Protein AF-A0AAD5SDS1-F1 (afdb_monomer_lite)

Structure (mmCIF, N/CA/C/O backbone):
data_AF-A0AAD5SDS1-F1
#
_entry.id   AF-A0AAD5SDS1-F1
#
loop_
_atom_site.group_PDB
_atom_site.id
_atom_site.type_symbol
_atom_site.label_atom_id
_atom_site.label_alt_id
_atom_site.label_comp_id
_atom_site.label_asym_id
_atom_site.label_entity_id
_atom_site.label_seq_id
_atom_site.pdbx_PDB_ins_code
_atom_site.Cartn_x
_atom_site.Cartn_y
_atom_site.Cartn_z
_atom_site.occupancy
_atom_site.B_iso_or_equiv
_atom_site.auth_seq_id
_atom_site.auth_comp_id
_atom_site.auth_asym_id
_atom_site.auth_atom_id
_atom_site.pdbx_PDB_model_num
ATOM 1 N N . MET A 1 1 ? -18.408 -40.759 18.832 1.00 39.59 1 MET A N 1
ATOM 2 C CA . MET A 1 1 ? -18.165 -41.349 20.166 1.00 39.59 1 MET A CA 1
ATOM 3 C C . MET A 1 1 ? -17.424 -40.334 21.017 1.00 39.59 1 MET A C 1
ATOM 5 O O . MET A 1 1 ? -16.229 -40.181 20.838 1.00 39.59 1 MET A O 1
ATOM 9 N N . LEU A 1 2 ? -18.159 -39.595 21.848 1.00 29.86 2 LEU A N 1
ATOM 10 C CA . LEU A 1 2 ? -17.712 -38.901 23.063 1.00 29.86 2 LEU A CA 1
ATOM 11 C C . LEU A 1 2 ? -18.987 -38.306 23.678 1.00 29.86 2 LEU A C 1
ATOM 13 O O . LEU A 1 2 ? -19.437 -37.220 23.333 1.00 29.86 2 LEU A O 1
ATOM 17 N N . THR A 1 3 ? -19.645 -39.117 24.498 1.00 33.56 3 THR A N 1
ATOM 18 C CA . THR A 1 3 ? -20.786 -38.749 25.339 1.00 33.56 3 THR A CA 1
ATOM 19 C C . THR A 1 3 ? -20.273 -37.978 26.549 1.00 33.56 3 THR A C 1
ATOM 21 O O . THR A 1 3 ? -19.621 -38.568 27.410 1.00 33.56 3 THR A O 1
ATOM 24 N N . MET A 1 4 ? -20.579 -36.682 26.639 1.00 29.81 4 MET A N 1
ATOM 25 C CA . MET A 1 4 ? -20.405 -35.920 27.877 1.00 29.81 4 MET A CA 1
ATOM 26 C C . MET A 1 4 ? -21.713 -35.887 28.669 1.00 29.81 4 MET A C 1
ATOM 28 O O . MET A 1 4 ? -22.760 -35.446 28.202 1.00 29.81 4 MET A O 1
ATOM 32 N N . LYS A 1 5 ? -21.601 -36.434 29.880 1.00 29.92 5 LYS A N 1
ATOM 33 C CA . LYS A 1 5 ? -22.593 -36.539 30.948 1.00 29.92 5 LYS A CA 1
ATOM 34 C C . LYS A 1 5 ? -23.047 -35.143 31.387 1.00 29.92 5 LYS A C 1
ATOM 36 O O . LYS A 1 5 ? -22.230 -34.330 31.801 1.00 29.92 5 LYS A O 1
ATOM 41 N N . SER A 1 6 ? -24.356 -34.910 31.356 1.00 30.25 6 SER A N 1
ATOM 42 C CA . SER A 1 6 ? -25.003 -33.795 32.048 1.00 30.25 6 SER A CA 1
ATOM 43 C C . SER A 1 6 ? -25.031 -34.090 33.551 1.00 30.25 6 SER A C 1
ATOM 45 O O . SER A 1 6 ? -25.724 -35.003 34.001 1.00 30.25 6 SER A O 1
ATOM 47 N N . THR A 1 7 ? -24.254 -33.341 34.328 1.00 32.50 7 THR A N 1
ATOM 48 C CA . THR A 1 7 ? -24.366 -33.266 35.788 1.00 32.50 7 THR A CA 1
ATOM 49 C C . THR A 1 7 ? -25.187 -32.033 36.157 1.00 32.50 7 THR A C 1
ATOM 51 O O . THR A 1 7 ? -24.794 -30.904 35.876 1.00 32.50 7 THR A O 1
ATOM 54 N N . LYS A 1 8 ? -26.342 -32.258 36.795 1.00 36.00 8 LYS A N 1
ATOM 55 C CA . LYS A 1 8 ? -27.130 -31.219 37.474 1.00 36.00 8 LYS A CA 1
ATOM 56 C C . LYS A 1 8 ? -26.278 -30.557 38.569 1.00 36.00 8 LYS A C 1
ATOM 58 O O . LYS A 1 8 ? -25.747 -31.294 39.403 1.00 36.00 8 LYS A O 1
ATOM 63 N N . PRO A 1 9 ? -26.198 -29.219 38.651 1.00 38.16 9 PRO A N 1
ATOM 64 C CA . PRO A 1 9 ? -25.758 -28.559 39.869 1.00 38.16 9 PRO A CA 1
ATOM 65 C C . PRO A 1 9 ? -26.889 -28.610 40.903 1.00 38.16 9 PRO A C 1
ATOM 67 O O . PRO A 1 9 ? -28.052 -28.353 40.591 1.00 38.16 9 PRO A O 1
ATOM 70 N N . GLY A 1 10 ? -26.534 -29.013 42.122 1.00 34.72 10 GLY A N 1
ATOM 71 C CA . GLY A 1 10 ? -27.436 -29.103 43.260 1.00 34.72 10 GLY A CA 1
ATOM 72 C C . GLY A 1 10 ? -27.930 -27.734 43.725 1.00 34.72 10 GLY A C 1
ATOM 73 O O . GLY A 1 10 ? -27.199 -26.748 43.710 1.00 34.72 10 GLY A O 1
ATOM 74 N N . ASN A 1 11 ? -29.185 -27.713 44.169 1.00 41.75 11 ASN A N 1
ATOM 75 C CA . ASN A 1 11 ? -29.800 -26.597 44.873 1.00 41.75 11 ASN A CA 1
ATOM 76 C C . ASN A 1 11 ? -29.181 -26.469 46.272 1.00 41.75 11 ASN A C 1
ATOM 78 O O . ASN A 1 11 ? -29.625 -27.131 47.210 1.00 41.75 11 ASN A O 1
ATOM 82 N N . THR A 1 12 ? -28.182 -25.608 46.426 1.00 40.66 12 THR A N 1
ATOM 83 C CA . THR A 1 12 ? -27.852 -24.996 47.717 1.00 40.66 12 THR A CA 1
ATOM 84 C C . THR A 1 12 ? -28.623 -23.678 47.841 1.00 40.66 12 THR A C 1
ATOM 86 O O . THR A 1 12 ? -28.591 -22.867 46.914 1.00 40.66 12 THR A O 1
ATOM 89 N N . PRO A 1 13 ? -29.343 -23.429 48.950 1.00 38.28 13 PRO A N 1
ATOM 90 C CA . PRO A 1 13 ? -29.966 -22.134 49.182 1.00 38.28 13 PRO A CA 1
ATOM 91 C C . PRO A 1 13 ? -28.861 -21.086 49.334 1.00 38.28 13 PRO A C 1
ATOM 93 O O . PRO A 1 13 ? -28.043 -21.156 50.248 1.00 38.28 13 PRO A O 1
ATOM 96 N N . ALA A 1 14 ? -28.814 -20.135 48.401 1.00 37.59 14 ALA A N 1
ATOM 97 C CA . ALA A 1 14 ? -27.909 -19.002 48.467 1.00 37.59 14 ALA A CA 1
ATOM 98 C C . ALA A 1 14 ? -28.219 -18.191 49.732 1.00 37.59 14 ALA A C 1
ATOM 100 O O . ALA A 1 14 ? -29.278 -17.570 49.848 1.00 37.59 14 ALA A O 1
ATOM 101 N N . THR A 1 15 ? -27.293 -18.210 50.686 1.00 37.09 15 THR A N 1
ATOM 102 C CA . THR A 1 15 ? -27.305 -17.334 51.853 1.00 37.09 15 THR A CA 1
ATOM 103 C C . THR A 1 15 ? -27.260 -15.895 51.349 1.00 37.09 15 THR A C 1
ATOM 105 O O . THR A 1 15 ? -26.248 -15.428 50.829 1.00 37.09 15 THR A O 1
ATOM 108 N N . ARG A 1 16 ? -28.397 -15.208 51.443 1.00 36.44 16 ARG A N 1
ATOM 109 C CA . ARG A 1 16 ? -28.578 -13.809 51.060 1.00 36.44 16 ARG A CA 1
ATOM 110 C C . ARG A 1 16 ? -27.800 -12.946 52.059 1.00 36.44 16 ARG A C 1
ATOM 112 O O . ARG A 1 16 ? -28.356 -12.511 53.058 1.00 36.44 16 ARG A O 1
ATOM 119 N N . GLN A 1 17 ? -26.503 -12.743 51.832 1.00 38.09 17 GLN A N 1
ATOM 120 C CA . GLN A 1 17 ? -25.771 -11.672 52.506 1.00 38.09 17 GLN A CA 1
ATOM 121 C C . GLN A 1 17 ? -26.328 -10.348 51.977 1.00 38.09 17 GLN A C 1
ATOM 123 O O . GLN A 1 17 ? -26.063 -9.955 50.841 1.00 38.09 17 GLN A O 1
ATOM 128 N N . SER A 1 18 ? -27.165 -9.694 52.780 1.00 40.12 18 SER A N 1
ATOM 129 C CA . SER A 1 18 ? -27.533 -8.297 52.591 1.00 40.12 18 SER A CA 1
ATOM 130 C C . SER A 1 18 ? -26.271 -7.461 52.773 1.00 40.12 18 SER A C 1
ATOM 132 O O . SER A 1 18 ? -25.835 -7.201 53.891 1.00 40.12 18 SER A O 1
ATOM 134 N N . ILE A 1 19 ? -25.635 -7.098 51.664 1.00 44.06 19 ILE A N 1
ATOM 135 C CA . ILE A 1 19 ? -24.617 -6.055 51.668 1.00 44.06 19 ILE A CA 1
ATOM 136 C C . ILE A 1 19 ? -25.385 -4.747 51.863 1.00 44.06 19 ILE A C 1
ATOM 138 O O . ILE A 1 19 ? -25.969 -4.226 50.914 1.00 44.06 19 ILE A O 1
ATOM 142 N N . ASP A 1 20 ? -25.418 -4.248 53.096 1.00 44.75 20 ASP A N 1
ATOM 143 C CA . ASP A 1 20 ? -25.828 -2.876 53.383 1.00 44.75 20 ASP A CA 1
ATOM 144 C C . ASP A 1 20 ? -24.785 -1.933 52.764 1.00 44.75 20 ASP A C 1
ATOM 146 O O . ASP A 1 20 ? -23.788 -1.564 53.384 1.00 44.75 20 ASP A O 1
ATOM 150 N N . GLN A 1 21 ? -24.973 -1.584 51.488 1.00 52.66 21 GLN A N 1
ATOM 151 C CA . GLN A 1 21 ? -24.247 -0.487 50.853 1.00 52.66 21 GLN A CA 1
ATOM 152 C C . GLN A 1 21 ? -24.795 0.824 51.413 1.00 52.66 21 GLN A C 1
ATOM 154 O O . GLN A 1 21 ? -25.781 1.374 50.927 1.00 52.66 21 GLN A O 1
ATOM 159 N N . SER A 1 22 ? -24.152 1.318 52.465 1.00 57.03 22 SER A N 1
ATOM 160 C CA . SER A 1 22 ? -24.374 2.661 52.981 1.00 57.03 22 SER A CA 1
ATOM 161 C C . SER A 1 22 ? -24.004 3.697 51.909 1.00 57.03 22 SER A C 1
ATOM 163 O O . SER A 1 22 ? -22.911 3.665 51.338 1.00 57.03 22 SER A O 1
ATOM 165 N N . CYS A 1 23 ? -24.918 4.629 51.613 1.00 61.56 23 CYS A N 1
ATOM 166 C CA . CYS A 1 23 ? -24.654 5.804 50.778 1.00 61.56 23 CYS A CA 1
ATOM 167 C C . CYS A 1 23 ? -23.696 6.746 51.517 1.00 61.56 23 CYS A C 1
ATOM 169 O O . CYS A 1 23 ? -24.106 7.723 52.137 1.00 61.56 23 CYS A O 1
ATOM 171 N N . THR A 1 24 ? -22.411 6.413 51.500 1.00 76.31 24 THR A N 1
ATOM 172 C CA . THR A 1 24 ? -21.371 7.229 52.124 1.00 76.31 24 THR A CA 1
ATOM 173 C C . THR A 1 24 ? -20.981 8.387 51.208 1.00 76.31 24 THR A C 1
ATOM 175 O O . THR A 1 24 ? -21.081 8.294 49.978 1.00 76.31 24 THR A O 1
ATOM 178 N N . LEU A 1 25 ? -20.456 9.464 51.802 1.00 81.31 25 LEU A N 1
ATOM 179 C CA . LEU A 1 25 ? -19.752 10.528 51.080 1.00 81.31 25 LEU A CA 1
ATOM 180 C C . LEU A 1 25 ? -18.734 9.941 50.086 1.00 81.31 25 LEU A C 1
ATOM 182 O O . LEU A 1 25 ? -18.621 10.417 48.959 1.00 81.31 25 LEU A O 1
ATOM 186 N N . THR A 1 26 ? -18.064 8.850 50.468 1.00 77.75 26 THR A N 1
ATOM 187 C CA . THR A 1 26 ? -17.103 8.116 49.641 1.00 77.75 26 THR A CA 1
ATOM 188 C C . THR A 1 26 ? -17.738 7.541 48.374 1.00 77.75 26 THR A C 1
ATOM 190 O O . THR A 1 26 ? -17.146 7.642 47.302 1.00 77.75 26 THR A O 1
ATOM 193 N N . THR A 1 27 ? -18.953 6.989 48.441 1.00 77.56 27 THR A N 1
ATOM 194 C CA . THR A 1 27 ? -19.678 6.482 47.263 1.00 77.56 27 THR A CA 1
ATOM 195 C C . THR A 1 27 ? -20.080 7.619 46.325 1.00 77.56 27 THR A C 1
ATOM 197 O O . THR A 1 27 ? -19.864 7.506 45.118 1.00 77.56 27 THR A O 1
ATOM 200 N N . CYS A 1 28 ? -20.593 8.734 46.865 1.00 82.12 28 CYS A N 1
ATOM 201 C CA . CYS A 1 28 ? -20.908 9.918 46.058 1.00 82.12 28 CYS A CA 1
ATOM 202 C C . CYS A 1 28 ? -19.650 10.458 45.376 1.00 82.12 28 CYS A C 1
ATOM 204 O O . CYS A 1 28 ? -19.653 10.655 44.168 1.00 82.12 28 CYS A O 1
ATOM 206 N N . GLN A 1 29 ? -18.555 10.631 46.120 1.00 84.06 29 GLN A N 1
ATOM 207 C CA . GLN A 1 29 ? -17.279 11.097 45.577 1.00 84.06 29 GLN A CA 1
ATOM 208 C C . GLN A 1 29 ? -16.707 10.132 44.541 1.00 84.06 29 GLN A C 1
ATOM 210 O O . GLN A 1 29 ? -16.168 10.585 43.542 1.00 84.06 29 GLN A O 1
ATOM 215 N N . THR A 1 30 ? -16.854 8.819 44.724 1.00 77.75 30 THR A N 1
ATOM 216 C CA . THR A 1 30 ? -16.411 7.827 43.732 1.00 77.75 30 THR A CA 1
ATOM 217 C C . THR A 1 30 ? -17.217 7.948 42.443 1.00 77.75 30 THR A C 1
ATOM 219 O O . THR A 1 30 ? -16.629 7.991 41.366 1.00 77.75 30 THR A O 1
ATOM 222 N N . TYR A 1 31 ? -18.545 8.065 42.538 1.00 77.94 31 TYR A N 1
ATOM 223 C CA . TYR A 1 31 ? -19.410 8.242 41.371 1.00 77.94 31 TYR A CA 1
ATOM 224 C C . TYR A 1 31 ? -19.157 9.583 40.682 1.00 77.94 31 TYR A C 1
ATOM 226 O O . TYR A 1 31 ? -19.070 9.651 39.461 1.00 77.94 31 TYR A O 1
ATOM 234 N N . ASN A 1 32 ? -18.979 10.643 41.470 1.00 84.44 32 ASN A N 1
ATOM 235 C CA . ASN A 1 32 ? -18.650 11.961 40.963 1.00 84.44 32 ASN A CA 1
ATOM 236 C C . ASN A 1 32 ? -17.284 11.911 40.273 1.00 84.44 32 ASN A C 1
ATOM 238 O O . ASN A 1 32 ? -17.211 12.236 39.110 1.00 84.44 32 ASN A O 1
ATOM 242 N N . ASN A 1 33 ? -16.232 11.362 40.878 1.00 78.06 33 ASN A N 1
ATOM 243 C CA . ASN A 1 33 ? -14.921 11.230 40.231 1.00 78.06 33 ASN A CA 1
ATOM 244 C C . ASN A 1 33 ? -14.961 10.386 38.944 1.00 78.06 33 ASN A C 1
ATOM 246 O O . ASN A 1 33 ? -14.296 10.740 37.972 1.00 78.06 33 ASN A O 1
ATOM 250 N N . LEU A 1 34 ? -15.752 9.306 38.917 1.00 74.19 34 LEU A N 1
ATOM 251 C CA . LEU A 1 34 ? -15.909 8.447 37.739 1.00 74.19 34 LEU A CA 1
ATOM 252 C C . LEU A 1 34 ? -16.660 9.164 36.606 1.00 74.19 34 LEU A C 1
ATOM 254 O O . LEU A 1 34 ? -16.249 9.104 35.451 1.00 74.19 34 LEU A O 1
ATOM 258 N N . CYS A 1 35 ? -17.757 9.851 36.929 1.00 76.06 35 CYS A N 1
ATOM 259 C CA . CYS A 1 35 ? -18.638 10.477 35.944 1.00 76.06 35 CYS A CA 1
ATOM 260 C C . CYS A 1 35 ? -18.287 11.941 35.650 1.00 76.06 35 CYS A C 1
ATOM 262 O O . CYS A 1 35 ? -18.733 12.469 34.635 1.00 76.06 35 CYS A O 1
ATOM 264 N N . PHE A 1 36 ? -17.493 12.606 36.490 1.00 78.94 36 PHE A N 1
ATOM 265 C CA . PHE A 1 36 ? -17.198 14.035 36.383 1.00 78.94 36 PHE A CA 1
ATOM 266 C C . PHE A 1 36 ? -16.483 14.349 35.088 1.00 78.94 36 PHE A C 1
ATOM 268 O O . PHE A 1 36 ? -16.856 15.306 34.426 1.00 78.94 36 PHE A O 1
ATOM 275 N N . GLN A 1 37 ? -15.525 13.520 34.674 1.00 64.81 37 GLN A N 1
ATOM 276 C CA . GLN A 1 37 ? -14.846 13.721 33.395 1.00 64.81 37 GLN A CA 1
ATOM 277 C C . GLN A 1 37 ? -15.832 13.656 32.225 1.00 64.81 37 GLN A C 1
ATOM 279 O O . GLN A 1 37 ? -15.839 14.543 31.375 1.00 64.81 37 GLN A O 1
ATOM 284 N N . THR A 1 38 ? -16.726 12.665 32.215 1.00 67.12 38 THR A N 1
ATOM 285 C CA . THR A 1 38 ? -17.728 12.504 31.154 1.00 67.12 38 THR A CA 1
ATOM 286 C C . THR A 1 38 ? -18.748 13.640 31.149 1.00 67.12 38 THR A C 1
ATOM 288 O O . THR A 1 38 ? -19.014 14.214 30.098 1.00 67.12 38 THR A O 1
ATOM 291 N N . PHE A 1 39 ? -19.289 14.001 32.314 1.00 75.44 39 PHE A N 1
ATOM 292 C CA . PHE A 1 39 ? -20.304 15.048 32.456 1.00 75.44 39 PHE A CA 1
ATOM 293 C C . PHE A 1 39 ? -19.715 16.455 32.273 1.00 75.44 39 PHE A C 1
ATOM 295 O O . PHE A 1 39 ? -20.370 17.322 31.698 1.00 75.44 39 PHE A O 1
ATOM 302 N N . SER A 1 40 ? -18.471 16.694 32.691 1.00 72.44 40 SER A N 1
ATOM 303 C CA . SER A 1 40 ? -17.747 17.943 32.433 1.00 72.44 40 SER A CA 1
ATOM 304 C C . SER A 1 40 ? -17.447 18.115 30.948 1.00 72.44 40 SER A C 1
ATOM 306 O O . SER A 1 40 ? -17.687 19.201 30.423 1.00 72.44 40 SER A O 1
ATOM 308 N N . ALA A 1 41 ? -17.028 17.053 30.253 1.00 54.91 41 ALA A N 1
ATOM 309 C CA . ALA A 1 41 ? -16.753 17.100 28.817 1.00 54.91 41 ALA A CA 1
ATOM 310 C C . ALA A 1 41 ? -17.985 17.463 27.963 1.00 54.91 41 ALA A C 1
ATOM 312 O O . ALA A 1 41 ? -17.828 17.925 26.835 1.00 54.91 41 ALA A O 1
ATOM 313 N N . ILE A 1 42 ? -19.199 17.287 28.497 1.00 62.59 42 ILE A N 1
ATOM 314 C CA . ILE A 1 42 ? -20.469 17.603 27.823 1.00 62.59 42 ILE A CA 1
ATOM 315 C C . ILE A 1 42 ? -21.210 18.797 28.451 1.00 62.59 42 ILE A C 1
ATOM 317 O O . ILE A 1 42 ? -22.395 18.982 28.190 1.00 62.59 42 ILE A O 1
ATOM 321 N N . ASN A 1 43 ? -20.545 19.605 29.289 1.00 72.19 43 ASN A N 1
ATOM 322 C CA . ASN A 1 43 ? -21.152 20.733 30.019 1.00 72.19 43 ASN A CA 1
ATOM 323 C C . ASN A 1 43 ? -22.379 20.359 30.881 1.00 72.19 43 ASN A C 1
ATOM 325 O O . ASN A 1 43 ? -23.212 21.206 31.192 1.00 72.19 43 ASN A O 1
ATOM 329 N N . MET A 1 44 ? -22.475 19.100 31.310 1.00 77.69 44 MET A N 1
ATOM 330 C CA . MET A 1 44 ? -23.512 18.591 32.212 1.00 77.69 44 MET A CA 1
ATOM 331 C C . MET A 1 44 ? -22.989 18.353 33.631 1.00 77.69 44 MET A C 1
ATOM 333 O O . MET A 1 44 ? -23.659 17.702 34.424 1.00 77.69 44 MET A O 1
ATOM 337 N N . ALA A 1 45 ? -21.816 18.874 34.002 1.00 82.31 45 ALA A N 1
ATOM 338 C CA . ALA A 1 45 ? -21.264 18.691 35.351 1.00 82.31 45 ALA A CA 1
ATOM 339 C C . ALA A 1 45 ? -22.230 19.135 36.470 1.00 82.31 45 ALA A C 1
ATOM 341 O O . ALA A 1 45 ? -22.176 18.609 37.576 1.00 82.31 45 ALA A O 1
ATOM 342 N N . THR A 1 46 ? -23.162 20.046 36.176 1.00 85.75 46 THR A N 1
ATOM 343 C CA . THR A 1 46 ? -24.223 20.490 37.094 1.00 85.75 46 THR A CA 1
ATOM 344 C C . THR A 1 46 ? -25.295 19.432 37.377 1.00 85.75 46 THR A C 1
ATOM 346 O O . THR A 1 46 ? -26.033 19.570 38.348 1.00 85.75 46 THR A O 1
ATOM 349 N N . HIS A 1 47 ? -25.391 18.375 36.565 1.00 77.50 47 HIS A N 1
ATOM 350 C CA . HIS A 1 47 ? -26.279 17.232 36.794 1.00 77.50 47 HIS A CA 1
ATOM 351 C C . HIS A 1 47 ? -25.656 16.149 37.683 1.00 77.50 47 HIS A C 1
ATOM 353 O O . HIS A 1 47 ? -26.348 15.202 38.060 1.00 77.50 47 HIS A O 1
ATOM 359 N N . LEU A 1 48 ? -24.373 16.273 38.038 1.00 83.75 48 LEU A N 1
ATOM 360 C CA . LEU A 1 48 ? -23.757 15.384 39.018 1.00 83.75 48 LEU A CA 1
ATOM 361 C C . LEU A 1 48 ? -24.311 15.695 40.416 1.00 83.75 48 LEU A C 1
ATOM 363 O O . LEU A 1 48 ? -24.511 16.865 40.755 1.00 83.75 48 LEU A O 1
ATOM 367 N N . PRO A 1 49 ? -24.554 14.670 41.250 1.00 82.38 49 PRO A N 1
ATOM 368 C CA . PRO A 1 49 ? -25.044 14.880 42.602 1.00 82.38 49 PRO A CA 1
ATOM 369 C C . PRO A 1 49 ? -24.047 15.723 43.402 1.00 82.38 49 PRO A C 1
ATOM 371 O O . PRO A 1 49 ? -22.842 15.458 43.414 1.00 82.38 49 PRO A O 1
ATOM 374 N N . ASN A 1 50 ? -24.554 16.745 44.094 1.00 86.25 50 ASN A N 1
ATOM 375 C CA . ASN A 1 50 ? -23.719 17.579 44.942 1.00 86.25 50 ASN A CA 1
ATOM 376 C C . ASN A 1 50 ? -23.320 16.805 46.207 1.00 86.25 50 ASN A C 1
ATOM 378 O O . ASN A 1 50 ? -24.091 16.704 47.163 1.00 86.25 50 ASN A O 1
ATOM 382 N N . CYS A 1 51 ? -22.100 16.267 46.213 1.00 86.38 51 CYS A N 1
ATOM 383 C CA . CYS A 1 51 ? -21.608 15.461 47.325 1.00 86.38 51 CYS A CA 1
ATOM 384 C C . CYS A 1 51 ? -21.393 16.257 48.623 1.00 86.38 51 CYS A C 1
ATOM 386 O O . CYS A 1 51 ? -21.211 15.638 49.667 1.00 86.38 51 CYS A O 1
ATOM 388 N N . THR A 1 52 ? -21.443 17.596 48.604 1.00 86.19 52 THR A N 1
ATOM 389 C CA . THR A 1 52 ? -21.309 18.406 49.831 1.00 86.19 52 THR A CA 1
ATOM 390 C C . THR A 1 52 ? -22.530 18.329 50.746 1.00 86.19 52 THR A C 1
ATOM 392 O O . THR A 1 52 ? -22.443 18.721 51.906 1.00 86.19 52 THR A O 1
ATOM 395 N N . LEU A 1 53 ? -23.654 17.799 50.253 1.00 79.00 53 LEU A N 1
ATOM 396 C CA . LEU A 1 53 ? -24.866 17.590 51.047 1.00 79.00 53 LEU A CA 1
ATOM 397 C C . LEU A 1 53 ? -24.770 16.373 51.986 1.00 79.00 53 LEU A C 1
ATOM 399 O O . LEU A 1 53 ? -25.641 16.197 52.833 1.00 79.00 53 LEU A O 1
ATOM 403 N N . PHE A 1 54 ? -23.720 15.551 51.872 1.00 76.62 54 PHE A N 1
ATOM 404 C CA . PHE A 1 54 ? -23.471 14.420 52.767 1.00 76.62 54 PHE A CA 1
ATOM 405 C C . PHE A 1 54 ? -22.524 14.850 53.897 1.00 76.62 54 PHE A C 1
ATOM 407 O O . PHE A 1 54 ? -21.318 14.985 53.690 1.00 76.62 54 PHE A O 1
ATOM 414 N N . THR A 1 55 ? -23.063 15.077 55.097 1.00 72.12 55 THR A N 1
ATOM 415 C CA . THR A 1 55 ? -22.271 15.310 56.316 1.00 72.12 55 THR A CA 1
ATOM 416 C C . THR A 1 55 ? -21.932 13.981 56.997 1.00 72.12 55 THR A C 1
ATOM 418 O O . THR A 1 55 ? -22.714 13.034 56.952 1.00 72.12 55 THR A O 1
ATOM 421 N N . ASN A 1 56 ? -20.758 13.900 57.635 1.00 66.94 56 ASN A N 1
ATOM 422 C CA . ASN A 1 56 ? -20.201 12.655 58.189 1.00 66.94 56 ASN A CA 1
ATOM 423 C C . ASN A 1 56 ? -21.044 11.994 59.305 1.00 66.94 56 ASN A C 1
ATOM 425 O O . ASN A 1 56 ? -20.757 10.855 59.654 1.00 66.94 56 ASN A O 1
ATOM 429 N N . ASP A 1 57 ? -22.077 12.666 59.828 1.00 58.84 57 ASP A N 1
ATOM 430 C CA . ASP A 1 57 ? -22.791 12.261 61.050 1.00 58.84 57 ASP A CA 1
ATOM 431 C C . ASP A 1 57 ? -24.288 11.963 60.875 1.00 58.84 57 ASP A C 1
ATOM 433 O O . ASP A 1 57 ? -24.978 11.689 61.858 1.00 58.84 57 ASP A O 1
ATOM 437 N N . GLN A 1 58 ? -24.832 11.974 59.654 1.00 53.91 58 GLN A N 1
ATOM 438 C CA . GLN A 1 58 ? -26.225 11.557 59.465 1.00 53.91 58 GLN A CA 1
ATOM 439 C C . GLN A 1 58 ? -26.326 10.067 59.135 1.00 53.91 58 GLN A C 1
ATOM 441 O O . GLN A 1 58 ? -26.162 9.635 57.994 1.00 53.91 58 GLN A O 1
ATOM 446 N N . THR A 1 59 ? -26.662 9.281 60.160 1.00 51.41 59 THR A N 1
ATOM 447 C CA . THR A 1 59 ? -27.256 7.948 60.034 1.00 51.41 59 THR A CA 1
ATOM 448 C C . THR A 1 59 ? -28.583 8.066 59.273 1.00 51.41 59 THR A C 1
ATOM 450 O O . THR A 1 59 ? -29.653 8.277 59.838 1.00 51.41 59 THR A O 1
ATOM 453 N N . LEU A 1 60 ? -28.502 7.985 57.944 1.00 49.31 60 LEU A N 1
ATOM 454 C CA . LEU A 1 60 ? -29.634 8.042 57.021 1.00 49.31 60 LEU A CA 1
ATOM 455 C C . LEU A 1 60 ? -30.554 6.830 57.226 1.00 49.31 60 LEU A C 1
ATOM 457 O O . LEU A 1 60 ? -30.393 5.784 56.605 1.00 49.31 60 LEU A O 1
ATOM 461 N N . GLN A 1 61 ? -31.563 6.996 58.081 1.00 51.84 61 GLN A N 1
ATOM 462 C CA . GLN A 1 61 ? -32.640 6.021 58.269 1.00 51.84 61 GLN A CA 1
ATOM 463 C C . GLN A 1 61 ? -33.643 6.007 57.095 1.00 51.84 61 GLN A C 1
ATOM 465 O O . GLN A 1 61 ? -34.536 5.169 57.064 1.00 51.84 61 GLN A O 1
ATOM 470 N N . GLN A 1 62 ? -33.478 6.884 56.100 1.00 50.41 62 GLN A N 1
ATOM 471 C CA . GLN A 1 62 ? -34.287 6.949 54.879 1.00 50.41 62 GLN A CA 1
ATOM 472 C C . GLN A 1 62 ? -33.424 7.402 53.689 1.00 50.41 62 GLN A C 1
ATOM 474 O O . GLN A 1 62 ? -33.646 8.455 53.097 1.00 50.41 62 GLN A O 1
ATOM 479 N N . CYS A 1 63 ? -32.435 6.599 53.294 1.00 53.00 63 CYS A N 1
ATOM 480 C CA . CYS A 1 63 ? -32.083 6.588 51.875 1.00 53.00 63 CYS A CA 1
ATOM 481 C C . CYS A 1 63 ? -33.249 5.915 51.134 1.00 53.00 63 CYS A C 1
ATOM 483 O O . CYS A 1 63 ? -33.630 4.804 51.520 1.00 53.00 63 CYS A O 1
ATOM 485 N N . PRO A 1 64 ? -33.843 6.541 50.099 1.00 53.44 64 PRO A N 1
ATOM 486 C CA . PRO A 1 64 ? -34.680 5.818 49.152 1.00 53.44 64 PRO A CA 1
ATOM 487 C C . PRO A 1 64 ? -33.902 4.574 48.732 1.00 53.44 64 PRO A C 1
ATOM 489 O O . PRO A 1 64 ? -32.746 4.706 48.341 1.00 53.44 64 PRO A O 1
ATOM 492 N N . LEU A 1 65 ? -34.523 3.414 48.961 1.00 44.78 65 LEU A N 1
ATOM 493 C CA . LEU A 1 65 ? -34.038 2.042 48.794 1.00 44.78 65 LEU A CA 1
ATOM 494 C C . LEU A 1 65 ? -32.687 1.898 48.075 1.00 44.78 65 LEU A C 1
ATOM 496 O O . LEU A 1 65 ? -32.544 2.436 46.974 1.00 44.78 65 LEU A O 1
ATOM 500 N N . PRO A 1 66 ? -31.753 1.076 48.603 1.00 46.38 66 PRO A N 1
ATOM 501 C CA . PRO A 1 66 ? -30.555 0.720 47.862 1.00 46.38 66 PRO A CA 1
ATOM 502 C C . PRO A 1 66 ? -31.019 0.216 46.502 1.00 46.38 66 PRO A C 1
ATOM 504 O O . PRO A 1 66 ? -31.752 -0.774 46.409 1.00 46.38 66 PRO A O 1
ATOM 507 N N . ILE A 1 67 ? -30.655 0.947 45.448 1.00 52.00 67 ILE A N 1
ATOM 508 C CA . ILE A 1 67 ? -30.738 0.447 44.086 1.00 52.00 67 ILE A CA 1
ATOM 509 C C . ILE A 1 67 ? -29.848 -0.783 44.142 1.00 52.00 67 ILE A C 1
ATOM 511 O O . ILE A 1 67 ? -28.627 -0.647 44.158 1.00 52.00 67 ILE A O 1
ATOM 515 N N . ALA A 1 68 ? -30.468 -1.954 44.338 1.00 49.97 68 ALA A N 1
ATOM 516 C CA . ALA A 1 68 ? -29.785 -3.228 44.459 1.00 49.97 68 ALA A CA 1
ATOM 517 C C . ALA A 1 68 ? -28.710 -3.231 43.386 1.00 49.97 68 ALA A C 1
ATOM 519 O O . ALA A 1 68 ? -29.077 -3.010 42.227 1.00 49.97 68 ALA A O 1
ATOM 520 N N . ALA A 1 69 ? -27.436 -3.361 43.804 1.00 47.66 69 ALA A N 1
ATOM 521 C CA . ALA A 1 69 ? -26.261 -3.249 42.942 1.00 47.66 69 ALA A CA 1
ATOM 522 C C . ALA A 1 69 ? -26.648 -3.793 41.572 1.00 47.66 69 ALA A C 1
ATOM 524 O O . ALA A 1 69 ? -27.027 -4.971 41.535 1.00 47.66 69 ALA A O 1
ATOM 525 N N . PRO A 1 70 ? -26.753 -2.930 40.536 1.00 50.19 70 PRO A N 1
ATOM 526 C CA . PRO A 1 70 ? -27.525 -3.234 39.346 1.00 50.19 70 PRO A CA 1
ATOM 527 C C . PRO A 1 70 ? -27.080 -4.602 38.866 1.00 50.19 70 PRO A C 1
ATOM 529 O O . PRO A 1 70 ? -25.939 -4.765 38.443 1.00 50.19 70 PRO A O 1
ATOM 532 N N . GLN A 1 71 ? -27.957 -5.601 39.044 1.00 47.81 71 GLN A N 1
ATOM 533 C CA . GLN A 1 71 ? -27.782 -6.931 38.473 1.00 47.81 71 GLN A CA 1
ATOM 534 C C . GLN A 1 71 ? -27.394 -6.651 37.041 1.00 47.81 71 GLN A C 1
ATOM 536 O O . GLN A 1 71 ? -28.204 -5.993 36.391 1.00 47.81 71 GLN A O 1
ATOM 541 N N . ILE A 1 72 ? -26.164 -7.011 36.648 1.00 50.88 72 ILE A N 1
ATOM 542 C CA . ILE A 1 72 ? -25.524 -6.639 35.382 1.00 50.88 72 ILE A CA 1
ATOM 543 C C . ILE A 1 72 ? -26.563 -6.854 34.287 1.00 50.88 72 ILE A C 1
ATOM 545 O O . ILE A 1 72 ? -26.775 -7.968 33.810 1.00 50.88 72 ILE A O 1
ATOM 549 N N . ARG A 1 73 ? -27.322 -5.799 33.979 1.00 54.66 73 ARG A N 1
ATOM 550 C CA . ARG A 1 73 ? -28.325 -5.848 32.933 1.00 54.66 73 ARG A CA 1
ATOM 551 C C . ARG A 1 73 ? -27.479 -5.915 31.689 1.00 54.66 73 ARG A C 1
ATOM 553 O O . ARG A 1 73 ? -26.502 -5.174 31.607 1.00 54.66 73 ARG A O 1
ATOM 560 N N . ASN A 1 74 ? -27.835 -6.818 30.777 1.00 76.75 74 ASN A N 1
ATOM 561 C CA . ASN A 1 74 ? -27.280 -6.866 29.429 1.00 76.75 74 ASN A CA 1
ATOM 562 C C . ASN A 1 74 ? -26.984 -5.435 28.980 1.00 76.75 74 ASN A C 1
ATOM 564 O O . ASN A 1 74 ? -27.922 -4.655 28.812 1.00 76.75 74 ASN A O 1
ATOM 568 N N . ILE A 1 75 ? -25.698 -5.078 28.923 1.00 77.62 75 ILE A N 1
ATOM 569 C CA . ILE A 1 75 ? -25.267 -3.716 28.628 1.00 77.62 75 ILE A CA 1
ATOM 570 C C . ILE A 1 75 ? -25.729 -3.456 27.201 1.00 77.62 75 ILE A C 1
ATOM 572 O O . ILE A 1 75 ? -25.180 -4.002 26.248 1.00 77.62 75 ILE A O 1
ATOM 576 N N . THR A 1 76 ? -26.819 -2.711 27.050 1.00 87.69 76 THR A N 1
ATOM 577 C CA . THR A 1 76 ? -27.359 -2.355 25.743 1.00 87.69 76 THR A CA 1
ATOM 578 C C . THR A 1 76 ? -26.623 -1.118 25.265 1.00 87.69 76 THR A C 1
ATOM 580 O O . THR A 1 76 ? -26.908 -0.010 25.715 1.00 87.69 76 THR A O 1
ATOM 583 N N . CYS A 1 77 ? -25.657 -1.315 24.375 1.00 88.62 77 CYS A N 1
ATOM 584 C CA . CYS A 1 77 ? -24.967 -0.221 23.710 1.00 88.62 77 CYS A CA 1
ATOM 585 C C . CYS A 1 77 ? -25.874 0.411 22.644 1.00 88.62 77 CYS A C 1
ATOM 587 O O . CYS A 1 77 ? -26.591 -0.293 21.929 1.00 88.62 77 CYS A O 1
ATOM 589 N N . ALA A 1 78 ? -25.851 1.742 22.541 1.00 87.06 78 ALA A N 1
ATOM 590 C CA . ALA A 1 78 ? -26.560 2.455 21.483 1.00 87.06 78 ALA A CA 1
ATOM 591 C C . ALA A 1 78 ? -25.921 2.127 20.117 1.00 87.06 78 ALA A C 1
ATOM 593 O O . ALA A 1 78 ? -24.697 2.229 19.996 1.00 87.06 78 ALA A O 1
ATOM 594 N N . PRO A 1 79 ? -26.694 1.748 19.081 1.00 89.06 79 PRO A N 1
ATOM 595 C CA . PRO A 1 79 ? -26.147 1.514 17.746 1.00 89.06 79 PRO A CA 1
ATOM 596 C C . PRO A 1 79 ? -25.375 2.743 17.232 1.00 89.06 79 PRO A C 1
ATOM 598 O O . PRO A 1 79 ? -25.863 3.858 17.394 1.00 89.06 79 PRO A O 1
ATOM 601 N N . PRO A 1 80 ? -24.197 2.578 16.596 1.00 89.75 80 PRO A N 1
ATOM 602 C CA . PRO A 1 80 ? -23.578 1.335 16.132 1.00 89.75 80 PRO A CA 1
ATOM 603 C C . PRO A 1 80 ? -22.642 0.662 17.152 1.00 89.75 80 PRO A C 1
ATOM 605 O O . PRO A 1 80 ? -21.919 -0.257 16.775 1.00 89.75 80 PRO A O 1
ATOM 608 N N . LEU A 1 81 ? -22.590 1.121 18.404 1.00 91.00 81 LEU A N 1
ATOM 609 C CA . LEU A 1 81 ? -21.699 0.553 19.415 1.00 91.00 81 LEU A CA 1
ATOM 610 C C . LEU A 1 81 ? -22.145 -0.860 19.809 1.00 91.00 81 LEU A C 1
ATOM 612 O O . LEU A 1 81 ? -23.337 -1.156 19.884 1.00 91.00 81 LEU A O 1
ATOM 616 N N . VAL A 1 82 ? -21.171 -1.714 20.108 1.00 92.69 82 VAL A N 1
ATOM 617 C CA . VAL A 1 82 ? -21.381 -3.090 20.572 1.00 92.69 82 VAL A CA 1
ATOM 618 C C . VAL A 1 82 ? -20.824 -3.273 21.983 1.00 92.69 82 VAL A C 1
ATOM 620 O O . VAL A 1 82 ? -19.866 -2.582 22.347 1.00 92.69 82 VAL A O 1
ATOM 623 N N . PRO A 1 83 ? -21.394 -4.182 22.795 1.00 92.25 83 PRO A N 1
ATOM 624 C CA . PRO A 1 83 ? -20.859 -4.489 24.115 1.00 92.25 83 PRO A CA 1
ATOM 625 C C . PRO A 1 83 ? -19.409 -4.956 24.024 1.00 92.25 83 PRO A C 1
ATOM 627 O O . PRO A 1 83 ? -19.029 -5.700 23.117 1.00 92.25 83 PRO A O 1
ATOM 630 N N . LYS A 1 84 ? -18.589 -4.532 24.980 1.00 90.50 84 LYS A N 1
ATOM 631 C CA . LYS A 1 84 ? -17.198 -4.958 25.088 1.00 90.50 84 LYS A CA 1
ATOM 632 C C . LYS A 1 84 ? -17.146 -6.479 25.293 1.00 90.50 84 LYS A C 1
ATOM 634 O O . LYS A 1 84 ? -17.665 -6.972 26.297 1.00 90.50 84 LYS A O 1
ATOM 639 N N . PRO A 1 85 ? -16.513 -7.245 24.386 1.00 89.31 85 PRO A N 1
ATOM 640 C CA . PRO A 1 85 ? -16.438 -8.688 24.548 1.00 89.31 85 PRO A CA 1
ATOM 641 C C . PRO A 1 85 ? -15.544 -9.034 25.743 1.00 89.31 85 PRO A C 1
ATOM 643 O O . PRO A 1 85 ? -14.518 -8.392 25.970 1.00 89.31 85 PRO A O 1
ATOM 646 N N . ALA A 1 86 ? -15.894 -10.088 26.486 1.00 87.56 86 ALA A N 1
ATOM 647 C CA . ALA A 1 86 ? -15.135 -10.528 27.664 1.00 87.56 86 ALA A CA 1
ATOM 648 C C . ALA A 1 86 ? -13.678 -10.919 27.342 1.00 87.56 86 ALA A C 1
ATOM 650 O O . ALA A 1 86 ? -12.816 -10.881 28.216 1.00 87.56 86 ALA A O 1
ATOM 651 N N . SER A 1 87 ? -13.390 -11.270 26.085 1.00 84.19 87 SER A N 1
ATOM 652 C CA . SER A 1 87 ? -12.042 -11.571 25.595 1.00 84.19 87 SER A CA 1
ATOM 653 C C . SER A 1 87 ? -11.176 -10.330 25.337 1.00 84.19 87 SER A C 1
ATOM 655 O O . SER A 1 87 ? -9.992 -10.478 25.038 1.00 84.19 87 SER A O 1
ATOM 657 N N . TYR A 1 88 ? -11.729 -9.113 25.424 1.00 82.12 88 TYR A N 1
ATOM 658 C CA . TYR A 1 88 ? -10.992 -7.885 25.132 1.00 82.12 88 TYR A CA 1
ATOM 659 C C . TYR A 1 88 ? -9.971 -7.565 26.228 1.00 82.12 88 TYR A C 1
ATOM 661 O O . TYR A 1 88 ? -10.328 -7.222 27.357 1.00 82.12 88 TYR A O 1
ATOM 669 N N . THR A 1 89 ? -8.688 -7.583 25.867 1.00 79.75 89 THR A N 1
ATOM 670 C CA . THR A 1 89 ? -7.591 -7.157 26.745 1.00 79.75 89 THR A CA 1
ATOM 671 C C . THR A 1 89 ? -6.997 -5.823 26.272 1.00 79.75 89 THR A C 1
ATOM 673 O O . THR A 1 89 ? -6.435 -5.784 25.173 1.00 79.75 89 THR A O 1
ATOM 676 N N . PRO A 1 90 ? -7.031 -4.749 27.089 1.00 69.00 90 PRO A N 1
ATOM 677 C CA . PRO A 1 90 ? -6.502 -3.431 26.712 1.00 69.00 90 PRO A CA 1
ATOM 678 C C . PRO A 1 90 ? -5.013 -3.454 26.348 1.00 69.00 90 PRO A C 1
ATOM 680 O O . PRO A 1 90 ? -4.583 -2.740 25.453 1.00 69.00 90 PRO A O 1
ATOM 683 N N . ALA A 1 91 ? -4.235 -4.325 27.000 1.00 61.25 91 ALA A N 1
ATOM 684 C CA . ALA A 1 91 ? -2.779 -4.392 26.865 1.00 61.25 91 ALA A CA 1
ATOM 685 C C . ALA A 1 91 ? -2.278 -4.779 25.461 1.00 61.25 91 ALA A C 1
ATOM 687 O O . ALA A 1 91 ? -1.098 -4.596 25.173 1.00 61.25 91 ALA A O 1
ATOM 688 N N . LYS A 1 92 ? -3.143 -5.324 24.593 1.00 58.66 92 LYS A N 1
ATOM 689 C CA . LYS A 1 92 ? -2.768 -5.729 23.229 1.00 58.66 92 LYS A CA 1
ATOM 690 C C . LYS A 1 92 ? -3.261 -4.778 22.143 1.00 58.66 92 LYS A C 1
ATOM 692 O O . LYS A 1 92 ? -2.617 -4.691 21.107 1.00 58.66 92 LYS A O 1
ATOM 697 N N . SER A 1 93 ? -4.345 -4.032 22.367 1.00 56.53 93 SER A N 1
ATOM 698 C CA . SER A 1 93 ? -4.886 -3.126 21.350 1.00 56.53 93 SER A CA 1
ATOM 699 C C . SER A 1 93 ? -4.344 -1.716 21.549 1.00 56.53 93 SER A C 1
ATOM 701 O O . SER A 1 93 ? -4.819 -0.959 22.390 1.00 56.53 93 SER A O 1
ATOM 703 N N . THR A 1 94 ? -3.386 -1.325 20.708 1.00 54.09 94 THR A N 1
ATOM 704 C CA . THR A 1 94 ? -2.906 0.072 20.645 1.00 54.09 94 THR A CA 1
ATOM 705 C C . THR A 1 94 ? -3.939 1.048 20.069 1.00 54.09 94 THR A C 1
ATOM 707 O O . THR A 1 94 ? -3.689 2.249 20.038 1.00 54.09 94 THR A O 1
ATOM 710 N N . SER A 1 95 ? -5.102 0.561 19.623 1.00 58.91 95 SER A N 1
ATOM 711 C CA . SER A 1 95 ? -6.202 1.407 19.159 1.00 58.91 95 SER A CA 1
ATOM 712 C C . SER A 1 95 ? -7.308 1.466 20.212 1.00 58.91 95 SER A C 1
ATOM 714 O O . SER A 1 95 ? -7.978 0.466 20.484 1.00 58.91 95 SER A O 1
ATOM 716 N N . MET A 1 96 ? -7.484 2.641 20.816 1.00 58.81 96 MET A N 1
ATOM 717 C CA . MET A 1 96 ? -8.561 2.940 21.758 1.00 58.81 96 MET A CA 1
ATOM 718 C C . MET A 1 96 ? -9.899 2.937 21.000 1.00 58.81 96 MET A C 1
ATOM 720 O O . MET A 1 96 ? -10.307 3.935 20.418 1.00 58.81 96 MET A O 1
ATOM 724 N N . ARG A 1 97 ? -10.544 1.766 20.926 1.00 74.19 97 ARG A N 1
ATOM 725 C CA . ARG A 1 97 ? -11.857 1.566 20.267 1.00 74.19 97 ARG A CA 1
ATOM 726 C C . ARG A 1 97 ? -13.007 1.375 21.237 1.00 74.19 97 ARG A C 1
ATOM 728 O O . ARG A 1 97 ? -14.166 1.401 20.831 1.00 74.19 97 ARG A O 1
ATOM 735 N N . CYS A 1 98 ? -12.668 1.125 22.492 1.00 82.31 98 CYS A N 1
ATOM 736 C CA . CYS A 1 98 ? -13.604 1.020 23.588 1.00 82.31 98 CYS A CA 1
ATOM 737 C C . CYS A 1 98 ? -13.482 2.283 24.426 1.00 82.31 98 CYS A C 1
ATOM 739 O O . CYS A 1 98 ? -12.373 2.754 24.679 1.00 82.31 98 CYS A O 1
ATOM 741 N N . ILE A 1 99 ? -14.623 2.815 24.837 1.00 75.31 99 ILE A N 1
ATOM 742 C CA . ILE A 1 99 ? -14.683 4.000 25.684 1.00 75.31 99 ILE A CA 1
ATOM 743 C C . ILE A 1 99 ? -14.453 3.527 27.116 1.00 75.31 99 ILE A C 1
ATOM 745 O O . ILE A 1 99 ? -15.181 2.659 27.607 1.00 75.31 99 ILE A O 1
ATOM 749 N N . GLU A 1 100 ? -13.434 4.063 27.781 1.00 72.25 100 GLU A N 1
ATOM 750 C CA . GLU A 1 100 ? -13.216 3.776 29.197 1.00 72.25 100 GLU A CA 1
ATOM 751 C C . GLU A 1 100 ? -14.446 4.227 30.004 1.00 72.25 100 GLU A C 1
ATOM 753 O O . GLU A 1 100 ? -14.944 5.337 29.835 1.00 72.25 100 GLU A O 1
ATOM 758 N N . GLY A 1 101 ? -14.986 3.326 30.829 1.00 72.62 101 GLY A N 1
ATOM 759 C CA . GLY A 1 101 ? -16.169 3.576 31.661 1.00 72.62 101 GLY A CA 1
ATOM 760 C C . GLY A 1 101 ? -17.529 3.237 31.037 1.00 72.62 101 GLY A C 1
ATOM 761 O O . GLY A 1 101 ? -18.492 3.126 31.789 1.00 72.62 101 GLY A O 1
ATOM 762 N N . LEU A 1 102 ? -17.636 3.021 29.715 1.00 72.50 102 LEU A N 1
ATOM 763 C CA . LEU A 1 102 ? -18.932 2.754 29.058 1.00 72.50 102 LEU A CA 1
ATOM 764 C C . LEU A 1 102 ? -19.185 1.278 28.688 1.00 72.50 102 LEU A C 1
ATOM 766 O O . LEU A 1 102 ? -20.277 0.968 28.227 1.00 72.50 102 LEU A O 1
ATOM 770 N N . ASP A 1 103 ? -18.196 0.382 28.830 1.00 86.38 103 ASP A N 1
ATOM 771 C CA . ASP A 1 103 ? -18.242 -1.038 28.401 1.00 86.38 103 ASP A CA 1
ATOM 772 C C . ASP A 1 103 ? -18.817 -1.272 26.983 1.00 86.38 103 ASP A C 1
ATOM 774 O O . ASP A 1 103 ? -19.268 -2.362 26.634 1.00 86.38 103 ASP A O 1
ATOM 778 N N . CYS A 1 104 ? -18.728 -0.251 26.130 1.00 89.25 104 CYS A N 1
ATOM 779 C CA . CYS A 1 104 ? -19.157 -0.254 24.740 1.00 89.25 104 CYS A CA 1
ATOM 780 C C . CYS A 1 104 ? -17.969 0.080 23.832 1.00 89.25 104 CYS A C 1
ATOM 782 O O . CYS A 1 104 ? -17.105 0.900 24.170 1.00 89.25 104 CYS A O 1
ATOM 784 N N . CYS A 1 105 ? -17.934 -0.550 22.663 1.00 91.06 105 CYS A N 1
ATOM 785 C CA . CYS A 1 105 ? -16.864 -0.411 21.688 1.00 91.06 105 CYS A CA 1
ATOM 786 C C . CYS A 1 105 ? -17.416 -0.194 20.279 1.00 91.06 105 CYS A C 1
ATOM 788 O O . CYS A 1 105 ? -18.541 -0.581 19.961 1.00 91.06 105 CYS A O 1
ATOM 790 N N . ILE A 1 106 ? -16.600 0.398 19.412 1.00 90.38 106 ILE A N 1
ATOM 791 C CA . ILE A 1 106 ? -16.922 0.532 17.988 1.00 90.38 106 ILE A CA 1
ATOM 792 C C . ILE A 1 106 ? -16.610 -0.791 17.279 1.00 90.38 106 ILE A C 1
ATOM 794 O O . ILE A 1 106 ? -15.495 -1.304 17.443 1.00 90.38 106 ILE A O 1
ATOM 798 N N . PRO A 1 107 ? -17.540 -1.332 16.470 1.00 90.81 107 PRO A N 1
ATOM 799 C CA . PRO A 1 107 ? -17.288 -2.562 15.745 1.00 90.81 107 PRO A CA 1
ATOM 800 C C . PRO A 1 107 ? -16.185 -2.408 14.692 1.00 90.81 107 PRO A C 1
ATOM 802 O O . PRO A 1 107 ? -15.871 -1.323 14.190 1.00 90.81 107 PRO A O 1
ATOM 805 N N . CYS A 1 108 ? -15.565 -3.529 14.351 1.00 89.06 108 CYS A N 1
ATOM 806 C CA . CYS A 1 108 ? -14.528 -3.614 13.342 1.00 89.06 108 CYS A CA 1
ATOM 807 C C . CYS A 1 108 ? -15.136 -3.885 11.944 1.00 89.06 108 CYS A C 1
ATOM 809 O O . CYS A 1 108 ? -15.983 -4.768 11.818 1.00 89.06 108 CYS A O 1
ATOM 811 N N . PRO A 1 109 ? -14.679 -3.199 10.871 1.00 88.44 109 PRO A N 1
ATOM 812 C CA . PRO A 1 109 ? -13.654 -2.156 10.851 1.00 88.44 109 PRO A CA 1
ATOM 813 C C . PRO A 1 109 ? -14.218 -0.778 11.233 1.00 88.44 109 PRO A C 1
ATOM 815 O O . PRO A 1 109 ? -15.131 -0.279 10.587 1.00 88.44 109 PRO A O 1
ATOM 818 N N . ALA A 1 110 ? -13.583 -0.102 12.199 1.00 84.94 110 ALA A N 1
ATOM 819 C CA . ALA A 1 110 ? -14.039 1.203 12.702 1.00 84.94 110 ALA A CA 1
ATOM 820 C C . ALA A 1 110 ? -14.243 2.257 11.599 1.00 84.94 110 ALA A C 1
ATOM 822 O O . ALA A 1 110 ? -15.175 3.049 11.671 1.00 84.94 110 ALA A O 1
ATOM 823 N N . ALA A 1 111 ? -13.422 2.219 10.541 1.00 84.00 111 ALA A N 1
ATOM 824 C CA . ALA A 1 111 ? -13.550 3.122 9.401 1.00 84.00 111 ALA A CA 1
ATOM 825 C C . ALA A 1 111 ? -14.958 3.099 8.784 1.00 84.00 111 ALA A C 1
ATOM 827 O O . ALA A 1 111 ? -15.466 4.148 8.421 1.00 84.00 111 ALA A O 1
ATOM 828 N N . ALA A 1 112 ? -15.627 1.944 8.717 1.00 85.94 112 ALA A N 1
ATOM 829 C CA . ALA A 1 112 ? -16.958 1.832 8.117 1.00 85.94 112 ALA A CA 1
ATOM 830 C C . ALA A 1 112 ? -18.051 2.600 8.883 1.00 85.94 112 ALA A C 1
ATOM 832 O O . ALA A 1 112 ? -19.104 2.866 8.309 1.00 85.94 112 ALA A O 1
ATOM 833 N N . HIS A 1 113 ? -17.801 2.969 10.143 1.00 88.00 113 HIS A N 1
ATOM 834 C CA . HIS A 1 113 ? -18.750 3.688 10.995 1.00 88.00 113 HIS A CA 1
ATOM 835 C C . HIS A 1 113 ? -18.561 5.210 10.980 1.00 88.00 113 HIS A C 1
ATOM 837 O O . HIS A 1 113 ? -19.422 5.923 11.485 1.00 88.00 113 HIS A O 1
ATOM 843 N N . PHE A 1 114 ? -17.474 5.719 10.390 1.00 86.62 114 PHE A N 1
ATOM 844 C CA . PHE A 1 114 ? -17.237 7.165 10.270 1.00 86.62 114 PHE A CA 1
ATOM 845 C C . PHE A 1 114 ? -17.768 7.771 8.972 1.00 86.62 114 PHE A C 1
ATOM 847 O O . PHE A 1 114 ? -17.855 8.989 8.860 1.00 86.62 114 PHE A O 1
ATOM 854 N N . TYR A 1 115 ? -18.132 6.936 8.000 1.00 87.50 115 TYR A N 1
ATOM 855 C CA . TYR A 1 115 ? -18.668 7.381 6.719 1.00 87.50 115 TYR A CA 1
ATOM 856 C C . TYR A 1 115 ? -20.157 7.040 6.605 1.00 87.50 115 TYR A C 1
ATOM 858 O O . TYR A 1 115 ? -20.612 6.067 7.215 1.00 87.50 115 TYR A O 1
ATOM 866 N N . PRO A 1 116 ? -20.914 7.796 5.791 1.00 87.88 116 PRO A N 1
ATOM 867 C CA . PRO A 1 116 ? -22.278 7.450 5.426 1.00 87.88 116 PRO A CA 1
ATOM 868 C C . PRO A 1 116 ? -22.419 5.979 5.001 1.00 87.88 116 PRO A C 1
ATOM 870 O O . PRO A 1 116 ? -21.525 5.417 4.345 1.00 87.88 116 PRO A O 1
ATOM 873 N N . PRO A 1 117 ? -23.550 5.334 5.341 1.00 85.50 117 PRO A N 1
ATOM 874 C CA . PRO A 1 117 ? -23.768 3.937 5.006 1.00 85.50 117 PRO A CA 1
ATOM 875 C C . PRO A 1 117 ? -23.631 3.723 3.492 1.00 85.50 117 PRO A C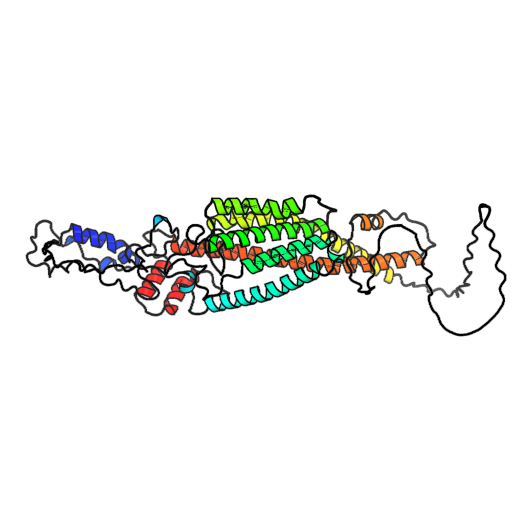 1
ATOM 877 O O . PRO A 1 117 ? -24.109 4.516 2.688 1.00 85.50 117 PRO A O 1
ATOM 880 N N . LYS A 1 118 ? -22.999 2.609 3.104 1.00 85.12 118 LYS A N 1
ATOM 881 C CA . LYS A 1 118 ? -22.713 2.187 1.713 1.00 85.12 118 LYS A CA 1
ATOM 882 C C . LYS A 1 118 ? -21.589 2.926 0.974 1.00 85.12 118 LYS A C 1
ATOM 884 O O . LYS A 1 118 ? -21.131 2.390 -0.035 1.00 85.12 118 LYS A O 1
ATOM 889 N N . GLN A 1 119 ? -21.093 4.073 1.446 1.00 87.06 119 GLN A N 1
ATOM 890 C CA . GLN A 1 119 ? -20.043 4.804 0.717 1.00 87.06 119 GLN A CA 1
ATOM 891 C C . GLN A 1 119 ? -18.730 4.005 0.669 1.00 87.06 119 GLN A C 1
ATOM 893 O O . GLN A 1 119 ? -18.223 3.695 -0.407 1.00 87.06 119 GLN A O 1
ATOM 898 N N . ILE A 1 120 ? -18.231 3.570 1.831 1.00 85.50 120 ILE A N 1
ATOM 899 C CA . ILE A 1 120 ? -17.000 2.768 1.932 1.00 85.50 120 ILE A CA 1
ATOM 900 C C . ILE A 1 120 ? -17.132 1.441 1.195 1.00 85.50 120 ILE A C 1
ATOM 902 O O . ILE A 1 120 ? -16.250 1.067 0.427 1.00 85.50 120 ILE A O 1
ATOM 906 N N . THR A 1 121 ? -18.234 0.721 1.407 1.00 84.94 121 THR A N 1
ATOM 907 C CA . THR A 1 121 ? -18.407 -0.607 0.813 1.00 84.94 121 THR A CA 1
ATOM 908 C C . THR A 1 121 ? -18.505 -0.534 -0.708 1.00 84.94 121 THR A C 1
ATOM 910 O O . THR A 1 121 ? -17.963 -1.408 -1.379 1.00 84.94 121 THR A O 1
ATOM 913 N N . SER A 1 122 ? -19.109 0.518 -1.273 1.00 88.50 122 SER A N 1
ATOM 914 C CA . SER A 1 122 ? -19.116 0.754 -2.722 1.00 88.50 122 SER A CA 1
ATOM 915 C C . SER A 1 122 ? -17.704 1.010 -3.261 1.00 88.50 122 SER A C 1
ATOM 917 O O . SER A 1 122 ? -17.265 0.332 -4.193 1.00 88.50 122 SER A O 1
ATOM 919 N N . THR A 1 123 ? -16.946 1.905 -2.621 1.00 86.31 123 THR A N 1
ATOM 920 C CA . THR A 1 123 ? -15.569 2.229 -3.027 1.00 86.31 123 THR A CA 1
ATOM 921 C C . THR A 1 123 ? -14.643 1.017 -2.931 1.00 86.31 123 THR A C 1
ATOM 923 O O . THR A 1 123 ? -13.860 0.757 -3.847 1.00 86.31 123 THR A O 1
ATOM 926 N N . LEU A 1 124 ? -14.753 0.223 -1.862 1.00 85.00 124 LEU A N 1
ATOM 927 C CA . LEU A 1 124 ? -13.968 -1.002 -1.699 1.00 85.00 124 LEU A CA 1
ATOM 928 C C . LEU A 1 124 ? -14.346 -2.067 -2.739 1.00 85.00 124 LEU A C 1
ATOM 930 O O . LEU A 1 124 ? -13.450 -2.702 -3.298 1.00 85.00 124 LEU A O 1
ATOM 934 N N . LYS A 1 125 ? -15.639 -2.225 -3.060 1.00 86.94 125 LYS A N 1
ATOM 935 C CA . LYS A 1 125 ? -16.103 -3.130 -4.128 1.00 86.94 125 LYS A CA 1
ATOM 936 C C . LYS A 1 125 ? -15.586 -2.705 -5.501 1.00 86.94 125 LYS A C 1
ATOM 938 O O . LYS A 1 125 ? -15.108 -3.551 -6.256 1.00 86.94 125 LYS A O 1
ATOM 943 N N . ALA A 1 126 ? -15.620 -1.409 -5.812 1.00 89.81 126 ALA A N 1
ATOM 944 C CA . ALA A 1 126 ? -15.074 -0.878 -7.058 1.00 89.81 126 ALA A CA 1
ATOM 945 C C . ALA A 1 126 ? -13.556 -1.114 -7.154 1.00 89.81 126 ALA A C 1
ATOM 947 O O . ALA A 1 126 ? -13.069 -1.643 -8.155 1.00 89.81 126 ALA A O 1
ATOM 948 N N . ALA A 1 127 ? -12.810 -0.807 -6.087 1.00 86.75 127 ALA A N 1
ATOM 949 C CA . ALA A 1 127 ? -11.367 -1.037 -6.028 1.00 86.75 127 ALA A CA 1
ATOM 950 C C . ALA A 1 127 ? -11.007 -2.524 -6.192 1.00 86.75 127 ALA A C 1
ATOM 952 O O . ALA A 1 127 ? -10.051 -2.862 -6.892 1.00 86.75 127 ALA A O 1
ATOM 953 N N . PHE A 1 128 ? -11.788 -3.417 -5.584 1.00 87.94 128 PHE A N 1
ATOM 954 C CA . PHE A 1 128 ? -11.635 -4.861 -5.742 1.00 87.94 128 PHE A CA 1
ATOM 955 C C . PHE A 1 128 ? -11.867 -5.310 -7.193 1.00 87.94 128 PHE A C 1
ATOM 957 O O . PHE A 1 128 ? -11.047 -6.049 -7.741 1.00 87.94 128 PHE A O 1
ATOM 964 N N . GLY A 1 129 ? -12.918 -4.805 -7.849 1.00 90.56 129 GLY A N 1
ATOM 965 C CA . GLY A 1 129 ? -13.189 -5.083 -9.263 1.00 90.56 129 GLY A CA 1
ATOM 966 C C . GLY A 1 129 ? -12.039 -4.661 -10.185 1.00 90.56 129 GLY A C 1
ATOM 967 O O . GLY A 1 129 ? -11.596 -5.449 -11.022 1.00 90.56 129 GLY A O 1
ATOM 968 N N . ILE A 1 130 ? -11.486 -3.460 -9.978 1.00 90.94 130 ILE A N 1
ATOM 969 C CA . ILE A 1 130 ? -10.331 -2.957 -10.745 1.00 90.94 130 ILE A CA 1
ATOM 970 C C . ILE A 1 130 ? -9.107 -3.869 -10.565 1.00 90.94 130 ILE A C 1
ATOM 972 O O . ILE A 1 130 ? -8.404 -4.163 -11.535 1.00 90.94 130 ILE A O 1
ATOM 976 N N . ARG A 1 131 ? -8.856 -4.361 -9.345 1.00 90.44 131 ARG A N 1
ATOM 977 C CA . ARG A 1 131 ? -7.726 -5.266 -9.066 1.00 90.44 131 ARG A CA 1
ATOM 978 C C . ARG A 1 131 ? -7.868 -6.611 -9.761 1.00 90.44 131 ARG A C 1
ATOM 980 O O . ARG A 1 131 ? -6.891 -7.090 -10.326 1.00 90.44 131 ARG A O 1
ATOM 987 N N . ILE A 1 132 ? -9.066 -7.193 -9.776 1.00 93.31 132 ILE A N 1
ATOM 988 C CA . ILE A 1 132 ? -9.320 -8.449 -10.495 1.00 93.31 132 ILE A CA 1
ATOM 989 C C . ILE A 1 132 ? -9.005 -8.286 -11.983 1.00 93.31 132 ILE A C 1
ATOM 991 O O . ILE A 1 132 ? -8.261 -9.086 -12.551 1.00 93.31 132 ILE A O 1
ATOM 995 N N . VAL A 1 133 ? -9.518 -7.225 -12.606 1.00 95.75 133 VAL A N 1
ATOM 996 C CA . VAL A 1 133 ? -9.249 -6.931 -14.019 1.00 95.75 133 VAL A CA 1
ATOM 997 C C . VAL A 1 133 ? -7.745 -6.746 -14.259 1.00 95.75 133 VAL A C 1
ATOM 999 O O . VAL A 1 133 ? -7.193 -7.308 -15.206 1.00 95.75 133 VAL A O 1
ATOM 1002 N N . SER A 1 134 ? -7.055 -6.037 -13.361 1.00 94.81 134 SER A N 1
ATOM 1003 C CA . SER A 1 134 ? -5.598 -5.863 -13.413 1.00 94.81 134 SER A CA 1
ATOM 1004 C C . SER A 1 134 ? -4.833 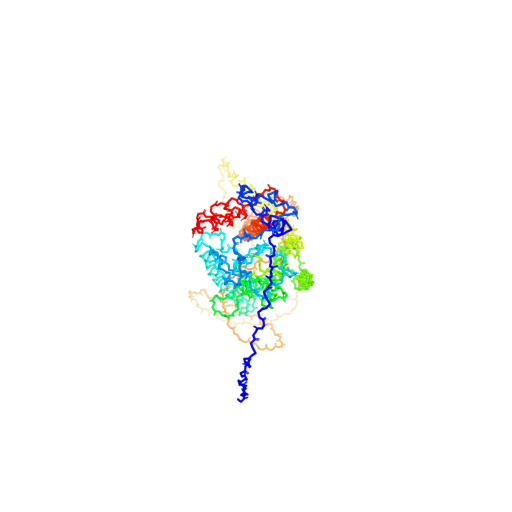-7.192 -13.335 1.00 94.81 134 SER A C 1
ATOM 1006 O O . SER A 1 134 ? -3.882 -7.393 -14.095 1.00 94.81 134 SER A O 1
ATOM 1008 N N . VAL A 1 135 ? -5.259 -8.131 -12.479 1.00 96.31 135 VAL A N 1
ATOM 1009 C CA . VAL A 1 135 ? -4.662 -9.477 -12.392 1.00 96.31 135 VAL A CA 1
ATOM 1010 C C . VAL A 1 135 ? -4.743 -10.200 -13.730 1.00 96.31 135 VAL A C 1
ATOM 1012 O O . VAL A 1 135 ? -3.734 -10.750 -14.167 1.00 96.31 135 VAL A O 1
ATOM 1015 N N . PHE A 1 136 ? -5.891 -10.165 -14.412 1.00 97.19 136 PHE A N 1
ATOM 1016 C CA . PHE A 1 136 ? -6.040 -10.815 -15.718 1.00 97.19 136 PHE A CA 1
ATOM 1017 C C . PHE A 1 136 ? -5.087 -10.236 -16.768 1.00 97.19 136 PHE A C 1
ATOM 1019 O O . PHE A 1 136 ? -4.423 -10.994 -17.477 1.00 97.19 136 PHE A O 1
ATOM 1026 N N . PHE A 1 137 ? -4.954 -8.909 -16.836 1.00 97.12 137 PHE A N 1
ATOM 1027 C CA . PHE A 1 137 ? -4.007 -8.276 -17.756 1.00 97.12 137 PHE A CA 1
ATOM 1028 C C . PHE A 1 137 ? -2.549 -8.594 -17.404 1.00 97.12 137 PHE A C 1
ATOM 1030 O O . PHE A 1 137 ? -1.764 -8.925 -18.295 1.00 97.12 137 PHE A O 1
ATOM 1037 N N . CYS A 1 138 ? -2.180 -8.563 -16.120 1.00 96.69 138 CYS A N 1
ATOM 1038 C CA . CYS A 1 138 ? -0.832 -8.934 -15.679 1.00 96.69 138 CYS A CA 1
ATOM 1039 C C . CYS A 1 138 ? -0.521 -10.401 -16.006 1.00 96.69 138 CYS A C 1
ATOM 1041 O O . CYS A 1 138 ? 0.567 -10.708 -16.497 1.00 96.69 138 CYS A O 1
ATOM 1043 N N . LEU A 1 139 ? -1.484 -11.301 -15.793 1.00 97.56 139 LEU A N 1
ATOM 1044 C CA . LEU A 1 139 ? -1.358 -12.719 -16.112 1.00 97.56 139 LEU A CA 1
ATOM 1045 C C . LEU A 1 139 ? -1.174 -12.939 -17.617 1.00 97.56 139 LEU A C 1
ATOM 1047 O O . LEU A 1 139 ? -0.285 -13.690 -18.012 1.00 97.56 139 LEU A O 1
ATOM 1051 N N . ALA A 1 140 ? -1.948 -12.248 -18.456 1.00 97.00 140 ALA A N 1
ATOM 1052 C CA . ALA A 1 140 ? -1.799 -12.316 -19.908 1.00 97.00 140 ALA A CA 1
ATOM 1053 C C . ALA A 1 140 ? -0.392 -11.884 -20.361 1.00 97.00 140 ALA A C 1
ATOM 1055 O O . ALA A 1 140 ? 0.222 -12.552 -21.196 1.00 97.00 140 ALA A O 1
ATOM 1056 N N . VAL A 1 141 ? 0.163 -10.819 -19.766 1.00 95.75 141 VAL A N 1
ATOM 1057 C CA . VAL A 1 141 ? 1.543 -10.386 -20.040 1.00 95.75 141 VAL A CA 1
ATOM 1058 C C . VAL A 1 141 ? 2.545 -11.461 -19.617 1.00 95.75 141 VAL A C 1
ATOM 1060 O O . VAL A 1 141 ? 3.391 -11.837 -20.429 1.00 95.75 141 VAL A O 1
ATOM 1063 N N . VAL A 1 142 ? 2.432 -12.013 -18.406 1.00 97.00 142 VAL A N 1
ATOM 1064 C CA . VAL A 1 142 ? 3.330 -13.080 -17.925 1.00 97.00 142 VAL A CA 1
ATOM 1065 C C . VAL A 1 142 ? 3.281 -14.304 -18.845 1.00 97.00 142 VAL A C 1
ATOM 1067 O O . VAL A 1 142 ? 4.328 -14.761 -19.304 1.00 97.00 142 VAL A O 1
ATOM 1070 N N . ILE A 1 143 ? 2.085 -14.787 -19.197 1.00 96.81 143 ILE A N 1
ATOM 1071 C CA . ILE A 1 143 ? 1.906 -15.925 -20.114 1.00 96.81 143 ILE A CA 1
ATOM 1072 C C . ILE A 1 143 ? 2.546 -15.627 -21.474 1.00 96.81 143 ILE A C 1
ATOM 1074 O O . ILE A 1 143 ? 3.265 -16.472 -22.008 1.00 96.81 143 ILE A O 1
ATOM 1078 N N . SER A 1 144 ? 2.367 -14.417 -22.013 1.00 96.19 144 SER A N 1
ATOM 1079 C CA . SER A 1 144 ? 2.949 -14.049 -23.309 1.00 96.19 144 SER A CA 1
ATOM 1080 C C . SER A 1 144 ? 4.483 -14.144 -23.330 1.00 96.19 144 SER A C 1
ATOM 1082 O O . SER A 1 144 ? 5.059 -14.531 -24.346 1.00 96.19 144 SER A O 1
ATOM 1084 N N . TYR A 1 145 ? 5.154 -13.840 -22.215 1.00 94.69 145 TYR A N 1
ATOM 1085 C CA . TYR A 1 145 ? 6.610 -13.964 -22.088 1.00 94.69 145 TYR A CA 1
ATOM 1086 C C . TYR A 1 145 ? 7.071 -15.406 -21.838 1.00 94.69 145 TYR A C 1
ATOM 1088 O O . TYR A 1 145 ? 8.182 -15.760 -22.231 1.00 94.69 145 TYR A O 1
ATOM 1096 N N . LEU A 1 146 ? 6.240 -16.237 -21.202 1.00 94.62 146 LEU A N 1
ATOM 1097 C CA . LEU A 1 146 ? 6.545 -17.653 -20.976 1.00 94.62 146 LEU A CA 1
ATOM 1098 C C . LEU A 1 146 ? 6.409 -18.488 -22.256 1.00 94.62 146 LEU A C 1
ATOM 1100 O O . LEU A 1 146 ? 7.230 -19.376 -22.487 1.00 94.62 146 LEU A O 1
ATOM 1104 N N . VAL A 1 147 ? 5.403 -18.188 -23.084 1.00 96.38 147 VAL A N 1
ATOM 1105 C CA . VAL A 1 147 ? 5.109 -18.926 -24.325 1.00 96.38 147 VAL A CA 1
ATOM 1106 C C . VAL A 1 147 ? 6.062 -18.548 -25.463 1.00 96.38 147 VAL A C 1
ATOM 1108 O O . VAL A 1 147 ? 6.396 -19.403 -26.275 1.00 96.38 147 VAL A O 1
ATOM 1111 N N . LEU A 1 148 ? 6.532 -17.296 -25.532 1.00 94.44 148 LEU A N 1
ATOM 1112 C CA . LEU A 1 148 ? 7.392 -16.816 -26.621 1.00 94.44 148 LEU A CA 1
ATOM 1113 C C . LEU A 1 148 ? 8.887 -16.954 -26.257 1.00 94.44 148 LEU A C 1
ATOM 1115 O O . LEU A 1 148 ? 9.418 -16.106 -25.532 1.00 94.44 148 LEU A O 1
ATOM 1119 N N . PRO A 1 149 ? 9.609 -17.974 -26.768 1.00 86.44 149 PRO A N 1
ATOM 1120 C CA . PRO A 1 149 ? 10.970 -18.293 -26.329 1.00 86.44 149 PRO A CA 1
ATOM 1121 C C . PRO A 1 149 ? 11.982 -17.173 -26.603 1.00 86.44 149 PRO A C 1
ATOM 1123 O O . PRO A 1 149 ? 12.850 -16.919 -25.768 1.00 86.44 149 PRO A O 1
ATOM 1126 N N . GLU A 1 150 ? 11.830 -16.447 -27.712 1.00 90.25 150 GLU A N 1
ATOM 1127 C CA . GLU A 1 150 ? 12.735 -15.364 -28.135 1.00 90.25 150 GLU A CA 1
ATOM 1128 C C . GLU A 1 150 ? 12.711 -14.135 -27.207 1.00 90.25 150 GLU A C 1
ATOM 1130 O O . GLU A 1 150 ? 13.605 -13.276 -27.238 1.00 90.25 150 GLU A O 1
ATOM 1135 N N . LYS A 1 151 ? 11.695 -14.035 -26.340 1.00 80.81 151 LYS A N 1
ATOM 1136 C CA . LYS A 1 151 ? 11.554 -12.932 -25.382 1.00 80.81 151 LYS A CA 1
ATOM 1137 C C . LYS A 1 151 ? 12.347 -13.141 -24.089 1.00 80.81 151 LYS A C 1
ATOM 1139 O O . LYS A 1 151 ? 12.436 -12.208 -23.294 1.00 80.81 151 LYS A O 1
ATOM 1144 N N . ARG A 1 152 ? 12.968 -14.310 -23.893 1.00 85.62 152 ARG A N 1
ATOM 1145 C CA . ARG A 1 152 ? 13.704 -14.678 -22.665 1.00 85.62 152 ARG A CA 1
ATOM 1146 C C . ARG A 1 152 ? 15.194 -14.322 -22.683 1.00 85.62 152 ARG A C 1
ATOM 1148 O O . ARG A 1 152 ? 15.941 -14.768 -21.822 1.00 85.62 152 ARG A O 1
ATOM 1155 N N . VAL A 1 153 ? 15.630 -13.505 -23.637 1.00 87.56 153 VAL A N 1
ATOM 1156 C CA . VAL A 1 153 ? 17.016 -13.020 -23.718 1.00 87.56 153 VAL A CA 1
ATOM 1157 C C . VAL A 1 153 ? 17.132 -11.673 -22.998 1.00 87.56 153 VAL A C 1
ATOM 1159 O O . VAL A 1 153 ? 16.237 -10.827 -23.103 1.00 87.56 153 VAL A O 1
ATOM 1162 N N . HIS A 1 154 ? 18.221 -11.461 -22.253 1.00 82.75 154 HIS A N 1
ATOM 1163 C CA . HIS A 1 154 ? 18.544 -10.150 -21.686 1.00 82.75 154 HIS A CA 1
ATOM 1164 C C . HIS A 1 154 ? 18.599 -9.118 -22.823 1.00 82.75 154 HIS A C 1
ATOM 1166 O O . HIS A 1 154 ? 19.251 -9.385 -23.831 1.00 82.75 154 HIS A O 1
ATOM 1172 N N . PRO A 1 155 ? 17.890 -7.977 -22.733 1.00 84.31 155 PRO A N 1
ATOM 1173 C CA . PRO A 1 155 ? 17.342 -7.310 -21.547 1.00 84.31 155 PRO A CA 1
ATOM 1174 C C . PRO A 1 155 ? 15.852 -7.583 -21.297 1.00 84.31 155 PRO A C 1
ATOM 1176 O O . PRO A 1 155 ? 15.302 -7.190 -20.268 1.00 84.31 155 PRO A O 1
ATOM 1179 N N . ARG A 1 156 ? 15.175 -8.250 -22.238 1.00 88.12 156 ARG A N 1
ATOM 1180 C CA . ARG A 1 156 ? 13.712 -8.401 -22.257 1.00 88.12 156 ARG A CA 1
ATOM 1181 C C . ARG A 1 156 ? 13.185 -9.237 -21.091 1.00 88.12 156 ARG A C 1
ATOM 1183 O O . ARG A 1 156 ? 12.053 -9.027 -20.665 1.00 88.12 156 ARG A O 1
ATOM 1190 N N . ILE A 1 157 ? 14.017 -10.113 -20.528 1.00 92.38 157 ILE A N 1
ATOM 1191 C CA . ILE A 1 157 ? 13.670 -10.935 -19.363 1.00 92.38 157 ILE A CA 1
ATOM 1192 C C . ILE A 1 157 ? 13.383 -10.111 -18.092 1.00 92.38 157 ILE A C 1
ATOM 1194 O O . ILE A 1 157 ? 12.592 -10.538 -17.257 1.00 92.38 157 ILE A O 1
ATOM 1198 N N . ILE A 1 158 ? 13.949 -8.905 -17.954 1.00 93.31 158 ILE A N 1
ATOM 1199 C CA . ILE A 1 158 ? 13.686 -8.022 -16.801 1.00 93.31 158 ILE A CA 1
ATOM 1200 C C . ILE A 1 158 ? 12.197 -7.649 -16.740 1.00 93.31 158 ILE A C 1
ATOM 1202 O O . ILE A 1 158 ? 11.601 -7.627 -15.664 1.00 93.31 158 ILE A O 1
ATOM 1206 N N . ILE A 1 159 ? 11.572 -7.435 -17.903 1.00 92.75 159 ILE A N 1
ATOM 1207 C CA . ILE A 1 159 ? 10.144 -7.111 -18.000 1.00 92.75 159 ILE A CA 1
ATOM 1208 C C . ILE A 1 159 ? 9.292 -8.284 -17.503 1.00 92.75 159 ILE A C 1
ATOM 1210 O O . ILE A 1 159 ? 8.319 -8.056 -16.792 1.00 92.75 159 ILE A O 1
ATOM 1214 N N . LEU A 1 160 ? 9.681 -9.532 -17.794 1.00 94.81 160 LEU A N 1
ATOM 1215 C CA . LEU A 1 160 ? 8.992 -10.713 -17.265 1.00 94.81 160 LEU A CA 1
ATOM 1216 C C . LEU A 1 160 ? 9.011 -10.727 -15.730 1.00 94.81 160 LEU A C 1
ATOM 1218 O O . LEU A 1 160 ? 7.966 -10.939 -15.119 1.00 94.81 160 LEU A O 1
ATOM 1222 N N . PHE A 1 161 ? 10.160 -10.474 -15.096 1.00 96.75 161 PHE A N 1
ATOM 1223 C CA . PHE A 1 161 ? 10.249 -10.459 -13.631 1.00 96.75 161 PHE A CA 1
ATOM 1224 C C . PHE A 1 161 ? 9.489 -9.293 -12.996 1.00 96.75 161 PHE A C 1
ATOM 1226 O O . PHE A 1 161 ? 8.840 -9.477 -11.962 1.00 96.75 161 PHE A O 1
ATOM 1233 N N . PHE A 1 162 ? 9.497 -8.122 -13.634 1.00 96.06 162 PHE A N 1
ATOM 1234 C CA . PHE A 1 162 ? 8.654 -7.001 -13.229 1.00 96.06 162 PHE A CA 1
ATOM 1235 C C . PHE A 1 162 ? 7.164 -7.372 -13.298 1.00 96.06 162 PHE A C 1
ATOM 1237 O O . PHE A 1 162 ? 6.446 -7.217 -12.310 1.00 96.06 162 PHE A O 1
ATOM 1244 N N . SER A 1 163 ? 6.702 -7.933 -14.420 1.00 96.06 163 SER A N 1
ATOM 1245 C CA . SER A 1 163 ? 5.310 -8.368 -14.595 1.00 96.06 163 SER A CA 1
ATOM 1246 C C . SER A 1 163 ? 4.914 -9.492 -13.637 1.00 96.06 163 SER A C 1
ATOM 1248 O O . SER A 1 163 ? 3.801 -9.479 -13.118 1.00 96.06 163 SER A O 1
ATOM 1250 N N . LEU A 1 164 ? 5.818 -10.433 -13.353 1.00 97.38 164 LEU A N 1
ATOM 1251 C CA . LEU A 1 164 ? 5.597 -11.491 -12.369 1.00 97.38 164 LEU A CA 1
ATOM 1252 C C . LEU A 1 164 ? 5.440 -10.906 -10.961 1.00 97.38 164 LEU A C 1
ATOM 1254 O O . LEU A 1 164 ? 4.489 -11.240 -10.260 1.00 97.38 164 LEU A O 1
ATOM 1258 N N . THR A 1 165 ? 6.325 -9.992 -10.562 1.00 97.69 165 THR A N 1
ATOM 1259 C CA . THR A 1 165 ? 6.228 -9.323 -9.256 1.00 97.69 165 THR A CA 1
ATOM 1260 C C . THR A 1 165 ? 4.937 -8.505 -9.159 1.00 97.69 165 THR A C 1
ATOM 1262 O O . THR A 1 165 ? 4.262 -8.546 -8.133 1.00 97.69 165 THR A O 1
ATOM 1265 N N . MET A 1 166 ? 4.546 -7.826 -10.244 1.00 96.06 166 MET A N 1
ATOM 1266 C CA . MET A 1 166 ? 3.291 -7.074 -10.325 1.00 96.06 166 MET A CA 1
ATOM 1267 C C . MET A 1 166 ? 2.085 -7.994 -10.171 1.00 96.06 166 MET A C 1
ATOM 1269 O O . MET A 1 166 ? 1.171 -7.678 -9.419 1.00 96.06 166 MET A O 1
ATOM 1273 N N . LEU A 1 167 ? 2.095 -9.158 -10.820 1.00 97.31 167 LEU A N 1
ATOM 1274 C CA . LEU A 1 167 ? 1.039 -10.155 -10.680 1.00 97.31 167 LEU A CA 1
ATOM 1275 C C . LEU A 1 167 ? 0.903 -10.625 -9.223 1.00 97.31 167 LEU A C 1
ATOM 1277 O O . LEU A 1 167 ? -0.207 -10.644 -8.694 1.00 97.31 167 LEU A O 1
ATOM 1281 N N . VAL A 1 168 ? 2.014 -10.949 -8.553 1.00 96.94 168 VAL A N 1
ATOM 1282 C CA . VAL A 1 168 ? 1.995 -11.376 -7.140 1.00 96.94 168 VAL A CA 1
ATOM 1283 C C . VAL A 1 168 ? 1.534 -10.238 -6.220 1.00 96.94 168 VAL A C 1
ATOM 1285 O O . VAL A 1 168 ? 0.749 -10.476 -5.300 1.00 96.94 168 VAL A O 1
ATOM 1288 N N . TRP A 1 169 ? 1.948 -8.995 -6.484 1.00 96.12 169 TRP A N 1
ATOM 1289 C CA . TRP A 1 169 ? 1.456 -7.817 -5.763 1.00 96.12 169 TRP A CA 1
ATOM 1290 C C . TRP A 1 169 ? -0.061 -7.656 -5.921 1.00 96.12 169 TRP A C 1
ATOM 1292 O O . TRP A 1 169 ? -0.778 -7.507 -4.935 1.00 96.12 169 TRP A O 1
ATOM 1302 N N . GLN A 1 170 ? -0.578 -7.775 -7.147 1.00 95.12 170 GLN A N 1
ATOM 1303 C CA . GLN A 1 170 ? -2.014 -7.665 -7.404 1.00 95.12 170 GLN A CA 1
ATOM 1304 C C . GLN A 1 170 ? -2.789 -8.780 -6.692 1.00 95.12 170 GLN A C 1
ATOM 1306 O O . GLN A 1 170 ? -3.739 -8.479 -5.974 1.00 95.12 170 GLN A O 1
ATOM 1311 N N . ILE A 1 171 ? -2.351 -10.040 -6.796 1.00 94.38 171 ILE A N 1
ATOM 1312 C CA . ILE A 1 171 ? -2.996 -11.181 -6.123 1.00 94.38 171 ILE A CA 1
ATOM 1313 C C . ILE A 1 171 ? -2.975 -11.012 -4.599 1.00 94.38 171 ILE A C 1
ATOM 1315 O O . ILE A 1 171 ? -3.997 -11.210 -3.952 1.00 94.38 171 ILE A O 1
ATOM 1319 N N . SER A 1 172 ? -1.844 -10.609 -4.016 1.00 93.69 172 SER A N 1
ATOM 1320 C CA . SER A 1 172 ? -1.751 -10.387 -2.565 1.00 93.69 172 SER A CA 1
ATOM 1321 C C . SER A 1 172 ? -2.587 -9.192 -2.090 1.00 93.69 172 SER A C 1
ATOM 1323 O O . SER A 1 172 ? -3.090 -9.194 -0.965 1.00 93.69 172 SER A O 1
ATOM 1325 N N . SER A 1 173 ? -2.811 -8.199 -2.955 1.00 90.69 173 SER A N 1
ATOM 1326 C CA . SER A 1 173 ? -3.694 -7.063 -2.673 1.00 90.69 173 SER A CA 1
ATOM 1327 C C . SER A 1 173 ? -5.188 -7.388 -2.807 1.00 90.69 173 SER A C 1
ATOM 1329 O O . SER A 1 173 ? -6.025 -6.632 -2.305 1.00 90.69 173 SER A O 1
ATOM 1331 N N . ILE A 1 174 ? -5.560 -8.483 -3.476 1.00 89.00 174 ILE A N 1
ATOM 1332 C CA . ILE A 1 174 ? -6.938 -8.982 -3.486 1.00 89.00 174 ILE A CA 1
ATOM 1333 C C . ILE A 1 174 ? -7.187 -9.569 -2.095 1.00 89.00 174 ILE A C 1
ATOM 1335 O O . ILE A 1 174 ? -6.789 -10.688 -1.783 1.00 89.00 174 ILE A O 1
ATOM 1339 N N . GLY A 1 175 ? -7.806 -8.771 -1.220 1.00 75.12 175 GLY A N 1
ATOM 1340 C CA . GLY A 1 175 ? -8.297 -9.263 0.064 1.00 75.12 175 GLY A CA 1
ATOM 1341 C C . GLY A 1 175 ? -9.229 -10.460 -0.142 1.00 75.12 175 GLY A C 1
ATOM 1342 O O . GLY A 1 175 ? -9.813 -10.625 -1.217 1.00 75.12 175 GLY A O 1
ATOM 1343 N N . ARG A 1 176 ? -9.379 -11.313 0.878 1.00 73.25 176 ARG A N 1
ATOM 1344 C CA . ARG A 1 176 ? -10.348 -12.414 0.784 1.00 73.25 176 ARG A CA 1
ATOM 1345 C C . ARG A 1 176 ? -11.746 -11.852 0.489 1.00 73.25 176 ARG A C 1
ATOM 1347 O O . ARG A 1 176 ? -12.132 -10.882 1.141 1.00 73.25 176 ARG A O 1
ATOM 1354 N N . PRO A 1 177 ? -12.505 -12.469 -0.435 1.00 63.62 177 PRO A N 1
ATOM 1355 C CA . PRO A 1 177 ? -13.897 -12.112 -0.654 1.00 63.62 177 PRO A CA 1
ATOM 1356 C C . PRO A 1 177 ? -14.685 -12.191 0.655 1.00 63.62 177 PRO A C 1
ATOM 1358 O O . PRO A 1 177 ? -14.517 -13.134 1.438 1.00 63.62 177 PRO A O 1
ATOM 1361 N N . GLU A 1 178 ? -15.555 -11.208 0.872 1.00 56.81 178 GLU A N 1
ATOM 1362 C CA . GLU A 1 178 ? -16.552 -11.233 1.941 1.00 56.81 178 GLU A CA 1
ATOM 1363 C C . GLU A 1 178 ? -17.363 -12.540 1.821 1.00 56.81 178 GLU A C 1
ATOM 1365 O O . GLU A 1 178 ? -17.940 -12.818 0.771 1.00 56.81 178 GLU A O 1
ATOM 1370 N N . GLY A 1 179 ? -17.350 -13.381 2.864 1.00 54.66 179 GLY A N 1
ATOM 1371 C CA . GLY A 1 179 ? -18.091 -14.654 2.901 1.00 54.66 179 GLY A CA 1
ATOM 1372 C C . GLY A 1 179 ? -17.253 -15.929 3.056 1.00 54.66 179 GLY A C 1
ATOM 1373 O O . GLY A 1 179 ? -17.814 -16.968 3.388 1.00 54.66 179 GLY A O 1
ATOM 1374 N N . LEU A 1 180 ? -15.920 -15.880 2.911 1.00 56.34 180 LEU A N 1
ATOM 1375 C CA . LEU A 1 180 ? -15.050 -17.067 3.049 1.00 56.34 180 LEU A CA 1
ATOM 1376 C C . LEU A 1 180 ? -14.520 -17.333 4.482 1.00 56.34 180 LEU A C 1
ATOM 1378 O O . LEU A 1 180 ? -13.461 -17.933 4.670 1.00 56.34 180 LEU A O 1
ATOM 1382 N N . GLY A 1 181 ? -15.255 -16.890 5.506 1.00 45.94 181 GLY A N 1
ATOM 1383 C CA . GLY A 1 181 ? -15.143 -17.410 6.879 1.00 45.94 181 GLY A CA 1
ATOM 1384 C C . GLY A 1 181 ? -14.028 -16.865 7.782 1.00 45.94 181 GLY A C 1
ATOM 1385 O O . GLY A 1 181 ? -14.018 -17.192 8.962 1.00 45.94 181 GLY A O 1
ATOM 1386 N N . THR A 1 182 ? -13.126 -16.005 7.305 1.00 54.12 182 THR A N 1
ATOM 1387 C CA . THR A 1 182 ? -12.205 -15.262 8.191 1.00 54.12 182 THR A CA 1
ATOM 1388 C C . THR A 1 182 ? -12.040 -13.839 7.682 1.00 54.12 182 THR A C 1
ATOM 1390 O O . THR A 1 182 ? -11.467 -13.629 6.607 1.00 54.12 182 THR A O 1
ATOM 1393 N N . ASN A 1 183 ? -12.536 -12.865 8.442 1.00 77.00 183 ASN A N 1
ATOM 1394 C CA . ASN A 1 183 ? -12.410 -11.457 8.094 1.00 77.00 183 ASN A CA 1
ATOM 1395 C C . ASN A 1 183 ? -10.935 -11.058 8.199 1.00 77.00 183 ASN A C 1
ATOM 1397 O O . ASN A 1 183 ? -10.356 -11.010 9.277 1.00 77.00 183 ASN A O 1
ATOM 1401 N N . LEU A 1 184 ? -10.311 -10.765 7.060 1.00 88.44 184 LEU A N 1
ATOM 1402 C CA . LEU A 1 184 ? -8.932 -10.273 7.001 1.00 88.44 184 LEU A CA 1
ATOM 1403 C C . LEU A 1 184 ? -8.748 -8.978 7.811 1.00 88.44 184 LEU A C 1
ATOM 1405 O O . LEU A 1 184 ? -7.657 -8.686 8.285 1.00 88.44 184 LEU A O 1
ATOM 1409 N N . SER A 1 185 ? -9.828 -8.216 7.969 1.00 87.81 185 SER A N 1
ATOM 1410 C CA . SER A 1 185 ? -9.857 -6.956 8.700 1.00 87.81 185 SER A CA 1
ATOM 1411 C C . SER A 1 185 ? -10.006 -7.132 10.213 1.00 87.81 185 SER A C 1
ATOM 1413 O O . SER A 1 185 ? -9.523 -6.287 10.966 1.00 87.81 185 SER A O 1
ATOM 1415 N N . CYS A 1 186 ? -10.660 -8.203 10.681 1.00 89.69 186 CYS A N 1
ATOM 1416 C CA . CYS A 1 186 ? -11.173 -8.311 12.052 1.00 89.69 186 CYS A CA 1
ATOM 1417 C C . CYS A 1 186 ? -11.124 -9.755 12.564 1.00 89.69 186 CYS A C 1
ATOM 1419 O O . CYS A 1 186 ? -11.584 -10.663 11.877 1.00 89.69 186 CYS A O 1
ATOM 1421 N N . VAL A 1 187 ? -10.606 -9.967 13.775 1.00 89.25 187 VAL A N 1
ATOM 1422 C CA . VAL A 1 187 ? -10.594 -11.296 14.420 1.00 89.25 187 VAL A CA 1
ATOM 1423 C C . VAL A 1 187 ? -11.889 -11.550 15.195 1.00 89.25 187 VAL A C 1
ATOM 1425 O O . VAL A 1 187 ? -12.358 -12.682 15.263 1.00 89.25 187 VAL A O 1
ATOM 1428 N N . GLY A 1 188 ? -12.503 -10.489 15.719 1.00 88.62 188 GLY A N 1
ATOM 1429 C CA . GLY A 1 188 ? -13.800 -10.531 16.392 1.00 88.62 188 GLY A CA 1
ATOM 1430 C C . GLY A 1 188 ? -14.648 -9.309 16.051 1.00 88.62 188 GLY A C 1
ATOM 1431 O O . GLY A 1 188 ? -14.360 -8.591 15.095 1.00 88.62 188 GLY A O 1
ATOM 1432 N N . GLU A 1 189 ? -15.682 -9.053 16.853 1.00 88.50 189 GLU A N 1
ATOM 1433 C CA . GLU A 1 189 ? -16.597 -7.923 16.628 1.00 88.50 189 GLU A CA 1
ATOM 1434 C C . GLU A 1 189 ? -15.909 -6.562 16.778 1.00 88.50 189 GLU A C 1
ATOM 1436 O O . GLU A 1 189 ? -16.247 -5.623 16.067 1.00 88.50 189 GLU A O 1
ATOM 1441 N N . VAL A 1 190 ? -14.914 -6.458 17.664 1.00 89.75 190 VAL A N 1
ATOM 1442 C CA . VAL A 1 190 ? -14.224 -5.196 17.992 1.00 89.75 190 VAL A CA 1
ATOM 1443 C C . VAL A 1 190 ? -12.743 -5.227 17.601 1.00 89.75 190 VAL A C 1
ATOM 1445 O O . VAL A 1 190 ? -12.160 -4.204 17.237 1.00 89.75 190 VAL A O 1
ATOM 1448 N N . GLU A 1 191 ? -12.114 -6.402 17.670 1.00 89.25 191 GLU A N 1
ATOM 1449 C CA . GLU A 1 191 ? -10.667 -6.550 17.521 1.00 89.25 191 GLU A CA 1
ATOM 1450 C C . GLU A 1 191 ? -10.243 -6.572 16.046 1.00 89.25 191 GLU A C 1
ATOM 1452 O O . GLU A 1 191 ? -10.672 -7.425 15.261 1.00 89.25 191 GLU A O 1
ATOM 1457 N N . GLN A 1 192 ? -9.369 -5.633 15.674 1.00 89.81 192 GLN A N 1
ATOM 1458 C CA . GLN A 1 192 ? -8.747 -5.600 14.354 1.00 89.81 192 GLN A CA 1
ATOM 1459 C C . GLN A 1 192 ? -7.716 -6.708 14.176 1.00 89.81 192 GLN A C 1
ATOM 1461 O O . GLN A 1 192 ? -7.075 -7.152 15.124 1.00 89.81 192 GLN A O 1
ATOM 1466 N N . SER A 1 193 ? -7.529 -7.113 12.924 1.00 91.62 193 SER A N 1
ATOM 1467 C CA . SER A 1 193 ? -6.471 -8.049 12.569 1.00 91.62 193 SER A CA 1
ATOM 1468 C C . SER A 1 193 ? -5.099 -7.379 12.608 1.00 91.62 193 SER A C 1
ATOM 1470 O O . SER A 1 193 ? -4.849 -6.360 11.964 1.00 91.62 193 SER A O 1
ATOM 1472 N N . GLU A 1 194 ? -4.199 -8.006 13.342 1.00 93.06 194 GLU A N 1
ATOM 1473 C CA . GLU A 1 194 ? -2.792 -7.681 13.498 1.00 93.06 194 GLU A CA 1
ATOM 1474 C C . GLU A 1 194 ? -1.958 -8.938 13.237 1.00 93.06 194 GLU A C 1
ATOM 1476 O O . GLU A 1 194 ? -2.459 -10.065 13.246 1.00 93.06 194 GLU A O 1
ATOM 1481 N N . GLN A 1 195 ? -0.653 -8.755 13.045 1.00 94.38 195 GLN A N 1
ATOM 1482 C CA . GLN A 1 195 ? 0.287 -9.856 12.855 1.00 94.38 195 GLN A CA 1
ATOM 1483 C C . GLN A 1 195 ? 0.186 -10.924 13.956 1.00 94.38 195 GLN A C 1
ATOM 1485 O O . GLN A 1 195 ? 0.296 -12.115 13.671 1.00 94.38 195 GLN A O 1
ATOM 1490 N N . GLY A 1 196 ? -0.021 -10.497 15.206 1.00 93.12 196 GLY A N 1
ATOM 1491 C CA . GLY A 1 196 ? -0.026 -11.380 16.371 1.00 93.12 196 GLY A CA 1
ATOM 1492 C C . GLY A 1 196 ? -1.327 -12.155 16.596 1.00 93.12 196 GLY A C 1
ATOM 1493 O O . GLY A 1 196 ? -1.297 -13.171 17.287 1.00 93.12 196 GLY A O 1
ATOM 1494 N N . ASN A 1 197 ? -2.457 -11.705 16.038 1.00 91.69 197 ASN A N 1
ATOM 1495 C CA . ASN A 1 197 ? -3.770 -12.335 16.246 1.00 91.69 197 ASN A CA 1
ATOM 1496 C C . ASN A 1 197 ? -4.367 -12.951 14.964 1.00 91.69 197 ASN A C 1
ATOM 1498 O O . ASN A 1 197 ? -5.267 -13.784 15.057 1.00 91.69 197 ASN A O 1
ATOM 1502 N N . ASN A 1 198 ? -3.855 -12.600 13.777 1.00 92.88 198 ASN A N 1
ATOM 1503 C CA . ASN A 1 198 ? -4.327 -13.120 12.499 1.00 92.88 198 ASN A CA 1
ATOM 1504 C C . ASN A 1 198 ? -3.162 -13.436 11.545 1.00 92.88 198 ASN A C 1
ATOM 1506 O O . ASN A 1 198 ? -2.583 -12.555 10.905 1.00 92.88 198 ASN A O 1
ATOM 1510 N N . VAL A 1 199 ? -2.876 -14.730 11.368 1.00 93.19 199 VAL A N 1
ATOM 1511 C CA . VAL A 1 199 ? -1.816 -15.220 10.467 1.00 93.19 199 VAL A CA 1
ATOM 1512 C C . VAL A 1 199 ? -2.046 -14.781 9.017 1.00 93.19 199 VAL A C 1
ATOM 1514 O O . VAL A 1 199 ? -1.090 -14.476 8.309 1.00 93.19 199 VAL A O 1
ATOM 1517 N N . TRP A 1 200 ? -3.298 -14.682 8.560 1.00 92.50 200 TRP A N 1
ATOM 1518 C CA . TRP A 1 200 ? -3.592 -14.236 7.193 1.00 92.50 200 TRP A CA 1
ATOM 1519 C C . TRP A 1 200 ? -3.243 -12.767 6.981 1.00 92.50 200 TRP A C 1
ATOM 1521 O O . TRP A 1 200 ? -2.731 -12.412 5.921 1.00 92.50 200 TRP A O 1
ATOM 1531 N N . CYS A 1 201 ? -3.460 -11.936 8.001 1.00 94.12 201 CYS A N 1
ATOM 1532 C CA . CYS A 1 201 ? -3.039 -10.542 7.985 1.00 94.12 201 CYS A CA 1
ATOM 1533 C C . CYS A 1 201 ? -1.511 -10.426 7.914 1.00 94.12 201 CYS A C 1
ATOM 1535 O O . CYS A 1 201 ? -0.988 -9.664 7.100 1.00 94.12 201 CYS A O 1
ATOM 1537 N N . ALA A 1 202 ? -0.790 -11.242 8.692 1.00 95.50 202 ALA A N 1
ATOM 1538 C CA . ALA A 1 202 ? 0.670 -11.308 8.641 1.00 95.50 202 ALA A CA 1
ATOM 1539 C C . ALA A 1 202 ? 1.180 -11.715 7.247 1.00 95.50 202 ALA A C 1
ATOM 1541 O O . ALA A 1 202 ? 1.982 -11.000 6.650 1.00 95.50 202 ALA A O 1
ATOM 1542 N N . VAL A 1 203 ? 0.683 -12.831 6.701 1.00 95.56 203 VAL A N 1
ATOM 1543 C CA . VAL A 1 203 ? 1.107 -13.358 5.391 1.00 95.56 203 VAL A CA 1
ATOM 1544 C C . VAL A 1 203 ? 0.817 -12.359 4.276 1.00 95.56 203 VAL A C 1
ATOM 1546 O O . VAL A 1 203 ? 1.683 -12.095 3.442 1.00 95.56 203 VAL A O 1
ATOM 1549 N N . GLN A 1 204 ? -0.380 -11.772 4.264 1.00 94.94 204 GLN A N 1
ATOM 1550 C CA . GLN A 1 204 ? -0.731 -10.777 3.260 1.00 94.94 204 GLN A CA 1
ATOM 1551 C C . GLN A 1 204 ? 0.148 -9.527 3.381 1.00 94.94 204 GLN A C 1
ATOM 1553 O O . GLN A 1 204 ? 0.664 -9.058 2.368 1.00 94.94 204 GLN A O 1
ATOM 1558 N N . GLY A 1 205 ? 0.360 -9.024 4.601 1.00 95.38 205 GLY A N 1
ATOM 1559 C CA . GLY A 1 205 ? 1.217 -7.867 4.854 1.00 95.38 205 GLY A CA 1
ATOM 1560 C C . GLY A 1 205 ? 2.650 -8.088 4.379 1.00 95.38 205 GLY A C 1
ATOM 1561 O O . GLY A 1 205 ? 3.185 -7.245 3.661 1.00 95.38 205 GLY A O 1
ATOM 1562 N N . ILE A 1 206 ? 3.234 -9.252 4.680 1.00 97.50 206 ILE A N 1
ATOM 1563 C CA . ILE A 1 206 ? 4.566 -9.655 4.202 1.00 97.50 206 ILE A CA 1
ATOM 1564 C C . ILE A 1 206 ? 4.611 -9.665 2.671 1.00 97.50 206 ILE A C 1
ATOM 1566 O O . ILE A 1 206 ? 5.509 -9.066 2.082 1.00 97.50 206 ILE A O 1
ATOM 1570 N N . MET A 1 207 ? 3.639 -10.313 2.020 1.00 97.00 207 MET A N 1
ATOM 1571 C CA . MET A 1 207 ? 3.609 -10.449 0.561 1.00 97.00 207 MET A CA 1
ATOM 1572 C C . MET A 1 207 ? 3.445 -9.101 -0.140 1.00 97.00 207 MET A C 1
ATOM 1574 O O . MET A 1 207 ? 4.212 -8.795 -1.056 1.00 97.00 207 MET A O 1
ATOM 1578 N N . VAL A 1 208 ? 2.492 -8.274 0.301 1.00 95.81 208 VAL A N 1
ATOM 1579 C CA . VAL A 1 208 ? 2.255 -6.938 -0.267 1.00 95.81 208 VAL A CA 1
ATOM 1580 C C . VAL A 1 208 ? 3.479 -6.047 -0.057 1.00 95.81 208 VAL A C 1
ATOM 1582 O O . VAL A 1 208 ? 3.906 -5.363 -0.988 1.00 95.81 208 VAL A O 1
ATOM 1585 N N . HIS A 1 209 ? 4.091 -6.072 1.131 1.00 97.06 209 HIS A N 1
ATOM 1586 C CA . HIS A 1 209 ? 5.272 -5.259 1.439 1.00 97.06 209 HIS A CA 1
ATOM 1587 C C . HIS A 1 209 ? 6.491 -5.686 0.618 1.00 97.06 209 HIS A C 1
ATOM 1589 O O . HIS A 1 209 ? 7.120 -4.847 -0.027 1.00 97.06 209 HIS A O 1
ATOM 1595 N N . TYR A 1 210 ? 6.790 -6.988 0.585 1.00 98.12 210 TYR A N 1
ATOM 1596 C CA . TYR A 1 210 ? 7.906 -7.546 -0.180 1.00 98.12 210 TYR A CA 1
ATOM 1597 C C . TYR A 1 210 ? 7.780 -7.223 -1.666 1.00 98.12 210 TYR A C 1
ATOM 1599 O O . TYR A 1 210 ? 8.689 -6.646 -2.263 1.00 98.12 210 TYR A O 1
ATOM 1607 N N . THR A 1 211 ? 6.621 -7.521 -2.255 1.00 97.62 211 THR A N 1
ATOM 1608 C CA . THR A 1 211 ? 6.396 -7.294 -3.684 1.00 97.62 211 THR A CA 1
ATOM 1609 C C . THR A 1 211 ? 6.379 -5.813 -4.053 1.00 97.62 211 THR A C 1
ATOM 1611 O O . THR A 1 211 ? 6.838 -5.476 -5.140 1.00 97.62 211 THR A O 1
ATOM 1614 N N . SER A 1 212 ? 5.952 -4.913 -3.157 1.00 96.06 212 SER A N 1
ATOM 1615 C CA . SER A 1 212 ? 6.020 -3.460 -3.388 1.00 96.06 212 SER A CA 1
ATOM 1616 C C . SER A 1 212 ? 7.463 -2.975 -3.554 1.00 96.06 212 SER A C 1
ATOM 1618 O O . SER A 1 212 ? 7.761 -2.216 -4.479 1.00 96.06 212 SER A O 1
ATOM 1620 N N . ILE A 1 213 ? 8.378 -3.442 -2.698 1.00 96.94 213 ILE A N 1
ATOM 1621 C CA . ILE A 1 213 ? 9.792 -3.050 -2.762 1.00 96.94 213 ILE A CA 1
ATOM 1622 C C . ILE A 1 213 ? 10.509 -3.793 -3.901 1.00 96.94 213 ILE A C 1
ATOM 1624 O O . ILE A 1 213 ? 11.284 -3.174 -4.627 1.00 96.94 213 ILE A O 1
ATOM 1628 N N . CYS A 1 214 ? 10.193 -5.071 -4.153 1.00 97.69 214 CYS A N 1
ATOM 1629 C CA . CYS A 1 214 ? 10.666 -5.780 -5.351 1.00 97.69 214 CYS A CA 1
ATOM 1630 C C . CYS A 1 214 ? 10.264 -5.056 -6.640 1.00 97.69 214 CYS A C 1
ATOM 1632 O O . CYS A 1 214 ? 11.091 -4.915 -7.538 1.00 97.69 214 CYS A O 1
ATOM 1634 N N . LEU A 1 215 ? 9.022 -4.569 -6.739 1.00 96.62 215 LEU A N 1
ATOM 1635 C CA . LEU A 1 215 ? 8.556 -3.795 -7.892 1.00 96.62 215 LEU A CA 1
ATOM 1636 C C . LEU A 1 215 ? 9.378 -2.524 -8.090 1.00 96.62 215 LEU A C 1
ATOM 1638 O O . LEU A 1 215 ? 9.721 -2.208 -9.228 1.00 96.62 215 LEU A O 1
ATOM 1642 N N . ALA A 1 216 ? 9.709 -1.822 -7.004 1.00 95.56 216 ALA A N 1
ATOM 1643 C CA . ALA A 1 216 ? 10.582 -0.656 -7.060 1.00 95.56 216 ALA A CA 1
ATOM 1644 C C . ALA A 1 216 ? 11.992 -1.034 -7.550 1.00 95.56 216 ALA A C 1
ATOM 1646 O O . ALA A 1 216 ? 12.504 -0.393 -8.464 1.00 95.56 216 ALA A O 1
ATOM 1647 N N . CYS A 1 217 ? 12.597 -2.108 -7.029 1.00 96.56 217 CYS A N 1
ATOM 1648 C CA . CYS A 1 217 ? 13.909 -2.571 -7.496 1.00 96.56 217 CYS A CA 1
ATOM 1649 C C . CYS A 1 217 ? 13.900 -2.957 -8.984 1.00 96.56 217 CYS A C 1
ATOM 1651 O O . CYS A 1 217 ? 14.793 -2.555 -9.730 1.00 96.56 217 CYS A O 1
ATOM 1653 N N . TRP A 1 218 ? 12.891 -3.707 -9.432 1.00 96.56 218 TRP A N 1
ATOM 1654 C CA . TRP A 1 218 ? 12.768 -4.113 -10.833 1.00 96.56 218 TRP A CA 1
ATOM 1655 C C . TRP A 1 218 ? 12.548 -2.922 -11.767 1.00 96.56 218 TRP A C 1
ATOM 1657 O O . TRP A 1 218 ? 13.124 -2.888 -12.852 1.00 96.56 218 TRP A O 1
ATOM 1667 N N . GLU A 1 219 ? 11.773 -1.926 -11.345 1.00 94.06 219 GLU A N 1
ATOM 1668 C CA . GLU A 1 219 ? 11.604 -0.677 -12.090 1.00 94.06 219 GLU A CA 1
ATOM 1669 C C . GLU A 1 219 ? 12.918 0.101 -12.210 1.00 94.06 219 GLU A C 1
ATOM 1671 O O . GLU A 1 219 ? 13.282 0.510 -13.314 1.00 94.06 219 GLU A O 1
ATOM 1676 N N . VAL A 1 220 ? 13.674 0.234 -11.114 1.00 93.69 220 VAL A N 1
ATOM 1677 C CA . VAL A 1 220 ? 15.016 0.835 -11.145 1.00 93.69 220 VAL A CA 1
ATOM 1678 C C . VAL A 1 220 ? 15.906 0.097 -12.139 1.00 93.69 220 VAL A C 1
ATOM 1680 O O . VAL A 1 220 ? 16.595 0.740 -12.923 1.00 93.69 220 VAL A O 1
ATOM 1683 N N . MET A 1 221 ? 15.863 -1.236 -12.174 1.00 93.62 221 MET A N 1
ATOM 1684 C CA . MET A 1 221 ? 16.661 -2.011 -13.128 1.00 93.62 221 MET A CA 1
ATOM 1685 C C . MET A 1 221 ? 16.215 -1.835 -14.577 1.00 93.62 221 MET A C 1
ATOM 1687 O O . MET A 1 221 ? 17.070 -1.783 -15.456 1.00 93.62 221 MET A O 1
ATOM 1691 N N . ILE A 1 222 ? 14.915 -1.692 -14.849 1.00 91.75 222 ILE A N 1
ATOM 1692 C CA . ILE A 1 222 ? 14.427 -1.348 -16.195 1.00 91.75 222 ILE A CA 1
ATOM 1693 C C . ILE A 1 222 ? 14.987 0.013 -16.625 1.00 91.75 222 ILE A C 1
ATOM 1695 O O . ILE A 1 222 ? 15.482 0.142 -17.745 1.00 91.75 222 ILE A O 1
ATOM 1699 N N . ILE A 1 223 ? 14.948 1.007 -15.733 1.00 90.75 223 ILE A N 1
ATOM 1700 C CA . ILE A 1 223 ? 15.473 2.349 -16.005 1.00 90.75 223 ILE A CA 1
ATOM 1701 C C . ILE A 1 223 ? 16.990 2.302 -16.207 1.00 90.75 223 ILE A C 1
ATOM 1703 O O . ILE A 1 223 ? 17.493 2.828 -17.194 1.00 90.75 223 ILE A O 1
ATOM 1707 N N . LEU A 1 224 ? 17.735 1.661 -15.306 1.00 90.25 224 LEU A N 1
ATOM 1708 C CA . LEU A 1 224 ? 19.194 1.607 -15.382 1.00 90.25 224 LEU A CA 1
ATOM 1709 C C . LEU A 1 224 ? 19.677 0.828 -16.601 1.00 90.25 224 LEU A C 1
ATOM 1711 O O . LEU A 1 224 ? 20.620 1.268 -17.239 1.00 90.25 224 LEU A O 1
ATOM 1715 N N . ASN A 1 225 ? 19.021 -0.269 -16.977 1.00 88.88 225 ASN A N 1
ATOM 1716 C CA . ASN A 1 225 ? 19.405 -1.053 -18.153 1.00 88.88 225 ASN A CA 1
ATOM 1717 C C . ASN A 1 225 ? 19.148 -0.315 -19.482 1.00 88.88 225 ASN A C 1
ATOM 1719 O O . ASN A 1 225 ? 19.697 -0.691 -20.514 1.00 88.88 225 ASN A O 1
ATOM 1723 N N . LEU A 1 226 ? 18.323 0.741 -19.470 1.00 85.56 226 LEU A N 1
ATOM 1724 C CA . LEU A 1 226 ? 18.184 1.657 -20.606 1.00 85.56 226 LEU A CA 1
ATOM 1725 C C . LEU A 1 226 ? 19.390 2.603 -20.740 1.00 85.56 226 LEU A C 1
ATOM 1727 O O . LEU A 1 226 ? 19.672 3.062 -21.844 1.00 85.56 226 LEU A O 1
ATOM 1731 N N . HIS A 1 227 ? 20.092 2.893 -19.639 1.00 84.56 227 HIS A N 1
ATOM 1732 C CA . HIS A 1 227 ? 21.157 3.907 -19.579 1.00 84.56 227 HIS A CA 1
ATOM 1733 C C . HIS A 1 227 ? 22.564 3.334 -19.384 1.00 84.56 227 HIS A C 1
ATOM 1735 O O . HIS A 1 227 ? 23.540 3.977 -19.760 1.00 84.56 227 HIS A O 1
ATOM 1741 N N . ALA A 1 228 ? 22.688 2.142 -18.805 1.00 79.50 228 ALA A N 1
ATOM 1742 C CA . ALA A 1 228 ? 23.943 1.483 -18.474 1.00 79.50 228 ALA A CA 1
ATOM 1743 C C . ALA A 1 228 ? 23.935 0.031 -18.968 1.00 79.50 228 ALA A C 1
ATOM 1745 O O . ALA A 1 228 ? 22.923 -0.668 -18.902 1.00 79.50 228 ALA A O 1
ATOM 1746 N N . VAL A 1 229 ? 25.086 -0.433 -19.459 1.00 68.50 229 VAL A N 1
ATOM 1747 C CA . VAL A 1 229 ? 25.229 -1.774 -20.030 1.00 68.50 229 VAL A CA 1
ATOM 1748 C C . VAL A 1 229 ? 25.548 -2.784 -18.923 1.00 68.50 229 VAL A C 1
ATOM 1750 O O . VAL A 1 229 ? 26.618 -2.735 -18.331 1.00 68.50 229 VAL A O 1
ATOM 1753 N N . SER A 1 230 ? 24.607 -3.710 -18.708 1.00 72.12 230 SER A N 1
ATOM 1754 C CA . SER A 1 230 ? 24.705 -4.992 -17.984 1.00 72.12 230 SER A CA 1
ATOM 1755 C C . SER A 1 230 ? 25.168 -4.965 -16.517 1.00 72.12 230 SER A C 1
ATOM 1757 O O . SER A 1 230 ? 26.343 -4.794 -16.207 1.00 72.12 230 SER A O 1
ATOM 1759 N N . PHE A 1 231 ? 24.250 -5.299 -15.603 1.00 77.81 231 PHE A N 1
ATOM 1760 C CA . PHE A 1 231 ? 24.566 -5.662 -14.218 1.00 77.81 231 PHE A CA 1
ATOM 1761 C C . PHE A 1 231 ? 24.433 -7.182 -14.025 1.00 77.81 231 PHE A C 1
ATOM 1763 O O . PHE A 1 231 ? 23.364 -7.749 -14.233 1.00 77.81 231 PHE A O 1
ATOM 1770 N N . ASN A 1 232 ? 25.484 -7.852 -13.544 1.00 85.88 232 ASN A N 1
ATOM 1771 C CA . ASN A 1 232 ? 25.434 -9.300 -13.268 1.00 85.88 232 ASN A CA 1
ATOM 1772 C C . ASN A 1 232 ? 24.715 -9.637 -11.945 1.00 85.88 232 ASN A C 1
ATOM 1774 O O . ASN A 1 232 ? 24.250 -10.755 -11.749 1.00 85.88 232 ASN A O 1
ATOM 1778 N N . TRP A 1 233 ? 24.572 -8.658 -11.046 1.00 90.12 233 TRP A N 1
ATOM 1779 C CA . TRP A 1 233 ? 24.006 -8.833 -9.700 1.00 90.12 233 TRP A CA 1
ATOM 1780 C C . TRP A 1 233 ? 22.518 -8.452 -9.594 1.00 90.12 233 TRP A C 1
ATOM 1782 O O . TRP A 1 233 ? 21.984 -8.351 -8.488 1.00 90.12 233 TRP A O 1
ATOM 1792 N N . VAL A 1 234 ? 21.831 -8.258 -10.730 1.00 92.25 234 VAL A N 1
ATOM 1793 C CA . VAL A 1 234 ? 20.432 -7.781 -10.792 1.00 92.25 234 VAL A CA 1
ATOM 1794 C C . VAL A 1 234 ? 19.493 -8.639 -9.950 1.00 92.25 234 VAL A C 1
ATOM 1796 O O . VAL A 1 234 ? 18.689 -8.101 -9.195 1.00 92.25 234 VAL A O 1
ATOM 1799 N N . HIS A 1 235 ? 19.599 -9.967 -10.043 1.00 93.88 235 HIS A N 1
ATOM 1800 C CA . HIS A 1 235 ? 18.701 -10.877 -9.329 1.00 93.88 235 HIS A CA 1
ATOM 1801 C C . HIS A 1 235 ? 18.893 -10.836 -7.817 1.00 93.88 235 HIS A C 1
ATOM 1803 O O . HIS A 1 235 ? 17.911 -10.770 -7.081 1.00 93.88 235 HIS A O 1
ATOM 1809 N N . ILE A 1 236 ? 20.145 -10.837 -7.358 1.00 95.56 236 ILE A N 1
ATOM 1810 C CA . ILE A 1 236 ? 20.463 -10.771 -5.929 1.00 95.56 236 ILE A CA 1
ATOM 1811 C C . ILE A 1 236 ? 19.960 -9.446 -5.354 1.00 95.56 236 ILE A C 1
ATOM 1813 O O . ILE A 1 236 ? 19.341 -9.435 -4.294 1.00 95.56 236 ILE A O 1
ATOM 1817 N N . PHE A 1 237 ? 20.129 -8.345 -6.085 1.00 95.31 237 PHE A N 1
ATOM 1818 C CA . PHE A 1 237 ? 19.610 -7.049 -5.667 1.00 95.31 237 PHE A CA 1
ATOM 1819 C C . PHE A 1 237 ? 18.071 -7.002 -5.654 1.00 95.31 237 PHE A C 1
ATOM 1821 O O . PHE A 1 237 ? 17.482 -6.647 -4.635 1.00 95.31 237 PHE A O 1
ATOM 1828 N N . CYS A 1 238 ? 17.402 -7.389 -6.745 1.00 96.75 238 CYS A N 1
ATOM 1829 C CA . CYS A 1 238 ? 15.947 -7.225 -6.882 1.00 96.75 238 CYS A CA 1
ATOM 1830 C C . CYS A 1 238 ? 15.119 -8.196 -6.040 1.00 96.75 238 CYS A C 1
ATOM 1832 O O . CYS A 1 238 ? 13.982 -7.874 -5.704 1.00 96.75 238 CYS A O 1
ATOM 1834 N N . TRP A 1 239 ? 15.662 -9.365 -5.699 1.00 97.38 239 TRP A N 1
ATOM 1835 C CA . TRP A 1 239 ? 14.985 -10.332 -4.831 1.00 97.38 239 TRP A CA 1
ATOM 1836 C C . TRP A 1 239 ? 15.473 -10.270 -3.383 1.00 97.38 239 TRP A C 1
ATOM 1838 O O . TRP A 1 239 ? 14.674 -10.450 -2.463 1.00 97.38 239 TRP A O 1
ATOM 1848 N N . GLY A 1 240 ? 16.765 -10.006 -3.169 1.00 97.00 240 GLY A N 1
ATOM 1849 C CA . GLY A 1 240 ? 17.386 -10.010 -1.845 1.00 97.00 240 GLY A CA 1
ATOM 1850 C C . GLY A 1 240 ? 17.176 -8.712 -1.070 1.00 97.00 240 GLY A C 1
ATOM 1851 O O . GLY A 1 240 ? 16.724 -8.758 0.072 1.00 97.00 240 GLY A O 1
ATOM 1852 N N . ALA A 1 241 ? 17.444 -7.548 -1.676 1.00 96.06 241 ALA A N 1
ATOM 1853 C CA . ALA A 1 241 ? 17.344 -6.267 -0.966 1.00 96.06 241 ALA A CA 1
ATOM 1854 C C . ALA A 1 241 ? 15.939 -5.994 -0.378 1.00 96.06 241 ALA A C 1
ATOM 1856 O O . ALA A 1 241 ? 15.863 -5.558 0.772 1.00 96.06 241 ALA A O 1
ATOM 1857 N N . PRO A 1 242 ? 14.826 -6.317 -1.073 1.00 97.81 242 PRO A N 1
ATOM 1858 C CA . PRO A 1 242 ? 13.475 -6.161 -0.526 1.00 97.81 242 PRO A CA 1
ATOM 1859 C C . PRO A 1 242 ? 13.176 -7.006 0.718 1.00 97.81 242 PRO A C 1
ATOM 1861 O O . PRO A 1 242 ? 12.285 -6.651 1.487 1.00 97.81 242 PRO A O 1
ATOM 1864 N N . ALA A 1 243 ? 13.906 -8.102 0.952 1.00 97.81 243 ALA A N 1
ATOM 1865 C CA . ALA A 1 243 ? 13.683 -8.956 2.118 1.00 97.81 243 ALA A CA 1
ATOM 1866 C C . ALA A 1 243 ? 14.071 -8.260 3.434 1.00 97.81 243 ALA A C 1
ATOM 1868 O O . ALA A 1 243 ? 13.423 -8.483 4.453 1.00 97.81 243 ALA A O 1
ATOM 1869 N N . ILE A 1 244 ? 15.079 -7.381 3.418 1.00 97.19 244 ILE A N 1
ATOM 1870 C CA . ILE A 1 244 ? 15.598 -6.701 4.617 1.00 97.19 244 ILE A CA 1
ATOM 1871 C C . ILE A 1 244 ? 14.505 -5.885 5.341 1.00 97.19 244 ILE A C 1
ATOM 1873 O O . ILE A 1 244 ? 14.222 -6.185 6.503 1.00 97.19 244 ILE A O 1
ATOM 1877 N N . PRO A 1 245 ? 13.841 -4.895 4.707 1.00 97.31 245 PRO A N 1
ATOM 1878 C CA . PRO A 1 245 ? 12.797 -4.111 5.371 1.00 97.31 245 PRO A CA 1
ATOM 1879 C C . PRO A 1 245 ? 11.579 -4.950 5.779 1.00 97.31 245 PRO A C 1
ATOM 1881 O O . PRO A 1 245 ? 10.937 -4.640 6.779 1.00 97.31 245 PRO A O 1
ATOM 1884 N N . VAL A 1 246 ? 11.278 -6.031 5.052 1.00 97.94 246 VAL A N 1
ATOM 1885 C CA . VAL A 1 246 ? 10.180 -6.952 5.388 1.00 97.94 246 VAL A CA 1
ATOM 1886 C C . VAL A 1 246 ? 10.495 -7.746 6.652 1.00 97.94 246 VAL A C 1
ATOM 1888 O O . VAL A 1 246 ? 9.638 -7.861 7.525 1.00 97.94 246 VAL A O 1
ATOM 1891 N N . ILE A 1 247 ? 11.724 -8.254 6.784 1.00 98.25 247 ILE A N 1
ATOM 1892 C CA . ILE A 1 247 ? 12.181 -8.944 7.995 1.00 98.25 247 ILE A CA 1
ATOM 1893 C C . ILE A 1 247 ? 12.129 -7.983 9.187 1.00 98.25 247 ILE A C 1
ATOM 1895 O O . ILE A 1 247 ? 11.592 -8.344 10.230 1.00 98.25 247 ILE A O 1
ATOM 1899 N N . LEU A 1 248 ? 12.599 -6.741 9.029 1.00 98.00 248 LEU A N 1
ATOM 1900 C CA . LEU A 1 248 ? 12.515 -5.724 10.085 1.00 98.00 248 LEU A CA 1
ATOM 1901 C C . LEU A 1 248 ? 11.060 -5.407 10.476 1.00 98.00 248 LEU A C 1
ATOM 1903 O O . LEU A 1 248 ? 10.751 -5.308 11.665 1.00 98.00 248 LEU A O 1
ATOM 1907 N N . ALA A 1 249 ? 10.150 -5.300 9.504 1.00 97.62 249 ALA A N 1
ATOM 1908 C CA . ALA A 1 249 ? 8.719 -5.097 9.748 1.00 97.62 249 ALA A CA 1
ATOM 1909 C C . ALA A 1 249 ? 8.060 -6.284 10.467 1.00 97.62 249 ALA A C 1
ATOM 1911 O O . ALA A 1 249 ? 7.242 -6.092 11.367 1.00 97.62 249 ALA A O 1
ATOM 1912 N N . TYR A 1 250 ? 8.442 -7.508 10.103 1.00 97.81 250 TYR A N 1
ATOM 1913 C CA . TYR A 1 250 ? 7.949 -8.723 10.741 1.00 97.81 250 TYR A CA 1
ATOM 1914 C C . TYR A 1 250 ? 8.442 -8.839 12.188 1.00 97.81 250 TYR A C 1
ATOM 1916 O O . TYR A 1 250 ? 7.645 -9.067 13.097 1.00 97.81 250 TYR A O 1
ATOM 1924 N N . LEU A 1 251 ? 9.740 -8.627 12.425 1.00 97.38 251 LEU A N 1
ATOM 1925 C CA . LEU A 1 251 ? 10.333 -8.702 13.765 1.00 97.38 251 LEU A CA 1
ATOM 1926 C C . LEU A 1 251 ? 9.783 -7.628 14.715 1.00 97.38 251 LEU A C 1
ATOM 1928 O O . LEU A 1 251 ? 9.714 -7.852 15.920 1.00 97.38 251 LEU A O 1
ATOM 1932 N N . SER A 1 252 ? 9.351 -6.484 14.181 1.00 96.44 252 SER A N 1
ATOM 1933 C CA . SER A 1 252 ? 8.736 -5.401 14.958 1.00 96.44 252 SER A CA 1
ATOM 1934 C C . SER A 1 252 ? 7.227 -5.566 15.202 1.00 96.44 252 SER A C 1
ATOM 1936 O O . SER A 1 252 ? 6.632 -4.702 15.842 1.00 96.44 252 SER A O 1
ATOM 1938 N N . ASN A 1 253 ? 6.613 -6.676 14.762 1.00 95.56 253 ASN A N 1
ATOM 1939 C CA . ASN A 1 253 ? 5.165 -6.930 14.849 1.00 95.56 253 ASN A CA 1
ATOM 1940 C C . ASN A 1 253 ? 4.317 -5.796 14.255 1.00 95.56 253 ASN A C 1
ATOM 1942 O O . ASN A 1 253 ? 3.304 -5.367 14.816 1.00 95.56 253 ASN A O 1
ATOM 1946 N N . SER A 1 254 ? 4.755 -5.275 13.113 1.00 95.31 254 SER A N 1
ATOM 1947 C CA . SER A 1 254 ? 4.227 -4.016 12.597 1.00 95.31 254 SER A CA 1
ATOM 1948 C C . SER A 1 254 ? 3.108 -4.169 11.589 1.00 95.31 254 SER A C 1
ATOM 1950 O O . SER A 1 254 ? 2.465 -3.166 11.275 1.00 95.31 254 SER A O 1
ATOM 1952 N N . PHE A 1 255 ? 2.836 -5.379 11.097 1.00 95.69 255 PHE A N 1
ATOM 1953 C CA . PHE A 1 255 ? 1.717 -5.601 10.187 1.00 95.69 255 PHE A CA 1
ATOM 1954 C C . PHE A 1 255 ? 0.386 -5.518 10.935 1.00 95.69 255 PHE A C 1
ATOM 1956 O O . PHE A 1 255 ? 0.133 -6.262 11.884 1.00 95.69 255 PHE A O 1
ATOM 1963 N N . ARG A 1 256 ? -0.476 -4.606 10.490 1.00 93.12 256 ARG A N 1
ATOM 1964 C CA . ARG A 1 256 ? -1.833 -4.431 11.007 1.00 93.12 256 ARG A CA 1
ATOM 1965 C C . ARG A 1 256 ? -2.789 -4.043 9.894 1.00 93.12 256 ARG A C 1
ATOM 1967 O O . ARG A 1 256 ? -2.395 -3.504 8.857 1.00 93.12 256 ARG A O 1
ATOM 1974 N N . TYR A 1 257 ? -4.064 -4.308 10.113 1.00 90.94 257 TYR A N 1
ATOM 1975 C CA . TYR A 1 257 ? -5.108 -3.796 9.250 1.00 90.94 257 TYR A CA 1
ATOM 1976 C C . TYR A 1 257 ? -5.315 -2.300 9.527 1.00 90.94 257 TYR A C 1
ATOM 1978 O O . TYR A 1 257 ? -5.933 -1.915 10.516 1.00 90.94 257 TYR A O 1
ATOM 1986 N N . THR A 1 258 ? -4.782 -1.442 8.660 1.00 80.38 258 THR A N 1
ATOM 1987 C CA . THR A 1 258 ? -4.883 0.014 8.834 1.00 80.38 258 THR A CA 1
ATOM 1988 C C . THR A 1 258 ? -6.105 0.575 8.108 1.00 80.38 258 THR A C 1
ATOM 1990 O O . THR A 1 258 ? -7.004 1.139 8.726 1.00 80.38 258 THR A O 1
ATOM 1993 N N . PHE A 1 259 ? -6.147 0.409 6.785 1.00 70.88 259 PHE A N 1
ATOM 1994 C CA . PHE A 1 259 ? -7.176 0.975 5.921 1.00 70.88 259 PHE A CA 1
ATOM 1995 C C . PHE A 1 259 ? -7.183 0.245 4.569 1.00 70.88 259 PHE A C 1
ATOM 1997 O O . PHE A 1 259 ? -6.122 -0.066 4.029 1.00 70.88 259 PHE A O 1
ATOM 2004 N N . GLY A 1 260 ? -8.367 -0.007 4.005 1.00 78.75 260 GLY A N 1
ATOM 2005 C CA . GLY A 1 260 ? -8.530 -0.680 2.712 1.00 78.75 260 GLY A CA 1
ATOM 2006 C C . GLY A 1 260 ? -8.824 -2.177 2.828 1.00 78.75 260 GLY A C 1
ATOM 2007 O O . GLY A 1 260 ? -9.555 -2.604 3.707 1.00 78.75 260 GLY A O 1
ATOM 2008 N N . THR A 1 261 ? -8.294 -2.983 1.907 1.00 82.56 261 THR A N 1
ATOM 2009 C CA . THR A 1 261 ? -8.583 -4.431 1.800 1.00 82.56 261 THR A CA 1
ATOM 2010 C C . THR A 1 261 ? -7.374 -5.321 2.088 1.00 82.56 261 THR A C 1
ATOM 2012 O O . THR A 1 261 ? -7.412 -6.520 1.812 1.00 82.56 261 THR A O 1
ATOM 2015 N N . PHE A 1 262 ? -6.287 -4.753 2.611 1.00 90.12 262 PHE A N 1
ATOM 2016 C CA . PHE A 1 262 ? -5.073 -5.502 2.914 1.00 90.12 262 PHE A CA 1
ATOM 2017 C C . PHE A 1 262 ? -4.407 -5.040 4.207 1.00 90.12 262 PHE A C 1
ATOM 2019 O O . PHE A 1 262 ? -4.556 -3.892 4.629 1.00 90.12 262 PHE A O 1
ATOM 2026 N N . CYS A 1 263 ? -3.659 -5.945 4.826 1.00 93.81 263 CYS A N 1
ATOM 2027 C CA . CYS A 1 263 ? -2.778 -5.621 5.937 1.00 93.81 263 CYS A CA 1
ATOM 2028 C C . CYS A 1 263 ? -1.490 -4.965 5.439 1.00 93.81 263 CYS A C 1
ATOM 2030 O O . CYS A 1 263 ? -0.917 -5.382 4.434 1.00 93.81 263 CYS A O 1
ATOM 2032 N N . LEU A 1 264 ? -1.037 -3.928 6.140 1.00 93.38 264 LEU A N 1
ATOM 2033 C CA . LEU A 1 264 ? 0.178 -3.182 5.810 1.00 93.38 264 LEU A CA 1
ATOM 2034 C C . LEU A 1 264 ? 0.959 -2.896 7.095 1.00 93.38 264 LEU A C 1
ATOM 2036 O O . LEU A 1 264 ? 0.462 -3.094 8.203 1.00 93.38 264 LEU A O 1
ATOM 2040 N N . VAL A 1 265 ? 2.196 -2.428 6.963 1.00 95.00 265 VAL A N 1
ATOM 2041 C CA . VAL A 1 265 ? 2.948 -1.891 8.099 1.00 95.00 265 VAL A CA 1
ATOM 2042 C C . VAL A 1 265 ? 2.185 -0.731 8.732 1.00 95.00 265 VAL A C 1
ATOM 2044 O O . VAL A 1 265 ? 1.594 0.100 8.041 1.00 95.00 265 VAL A O 1
ATOM 2047 N N . SER A 1 266 ? 2.210 -0.689 10.063 1.00 91.75 266 SER A N 1
ATOM 2048 C CA . SER A 1 266 ? 1.584 0.347 10.877 1.00 91.75 266 SER A CA 1
ATOM 2049 C C . SER A 1 266 ? 1.928 1.751 10.370 1.00 91.75 266 SER A C 1
ATOM 2051 O O . SER A 1 266 ? 3.080 1.979 9.996 1.00 91.75 266 SER A O 1
ATOM 2053 N N . PRO A 1 267 ? 0.999 2.724 10.403 1.00 87.06 267 PRO A N 1
ATOM 2054 C CA . PRO A 1 267 ? 1.268 4.091 9.948 1.00 87.06 267 PRO A CA 1
ATOM 2055 C C . PRO A 1 267 ? 2.547 4.683 10.538 1.00 87.06 267 PRO A C 1
ATOM 2057 O O . PRO A 1 267 ? 3.357 5.238 9.799 1.00 87.06 267 PRO A O 1
ATOM 2060 N N . LYS A 1 268 ? 2.782 4.444 11.837 1.00 89.19 268 LYS A N 1
ATOM 2061 C CA . LYS A 1 268 ? 3.968 4.894 12.583 1.00 89.19 268 LYS A CA 1
ATOM 2062 C C . LYS A 1 268 ? 5.286 4.430 11.971 1.00 89.19 268 LYS A C 1
ATOM 2064 O O . LYS A 1 268 ? 6.255 5.178 11.980 1.00 89.19 268 LYS A O 1
ATOM 2069 N N . GLN A 1 269 ? 5.328 3.206 11.446 1.00 93.25 269 GLN A N 1
ATOM 2070 C CA . GLN A 1 269 ? 6.546 2.620 10.878 1.00 93.25 269 GLN A CA 1
ATOM 2071 C C . GLN A 1 269 ? 6.537 2.536 9.347 1.00 93.25 269 GLN A C 1
ATOM 2073 O O . GLN A 1 269 ? 7.578 2.283 8.741 1.00 93.25 269 GLN A O 1
ATOM 2078 N N . SER A 1 270 ? 5.389 2.770 8.706 1.00 92.69 270 SER A N 1
ATOM 2079 C CA . SER A 1 270 ? 5.211 2.670 7.253 1.00 92.69 270 SER A CA 1
ATOM 2080 C C . SER A 1 270 ? 6.176 3.587 6.500 1.00 92.69 270 SER A C 1
ATOM 2082 O O . SER A 1 270 ? 6.767 3.178 5.502 1.00 92.69 270 SER A O 1
ATOM 2084 N N . GLY A 1 271 ? 6.413 4.794 7.024 1.00 91.56 271 GLY A N 1
ATOM 2085 C CA . GLY A 1 271 ? 7.395 5.730 6.485 1.00 91.56 271 GLY A CA 1
ATOM 2086 C C . GLY A 1 271 ? 8.781 5.098 6.392 1.00 91.56 271 GLY A C 1
ATOM 2087 O O . GLY A 1 271 ? 9.339 4.995 5.305 1.00 91.56 271 GLY A O 1
ATOM 2088 N N . ALA A 1 272 ? 9.319 4.632 7.521 1.00 94.94 272 ALA A N 1
ATOM 2089 C CA . ALA A 1 272 ? 10.682 4.106 7.614 1.00 94.94 272 ALA A CA 1
ATOM 2090 C C . ALA A 1 272 ? 10.875 2.756 6.903 1.00 94.94 272 ALA A C 1
ATOM 2092 O O . ALA A 1 272 ? 11.923 2.531 6.305 1.00 94.94 272 ALA A O 1
ATOM 2093 N N . LEU A 1 273 ? 9.884 1.861 6.962 1.00 95.94 273 LEU A N 1
ATOM 2094 C CA . LEU A 1 273 ? 10.034 0.479 6.489 1.00 95.94 273 LEU A CA 1
ATOM 2095 C C . LEU A 1 273 ? 9.515 0.242 5.067 1.00 95.94 273 LEU A C 1
ATOM 2097 O O . LEU A 1 273 ? 9.923 -0.733 4.438 1.00 95.94 273 LEU A O 1
ATOM 2101 N N . LEU A 1 274 ? 8.618 1.089 4.553 1.00 94.44 274 LEU A N 1
ATOM 2102 C CA . LEU A 1 274 ? 8.038 0.934 3.214 1.00 94.44 274 LEU A CA 1
ATOM 2103 C C . LEU A 1 274 ? 8.390 2.112 2.304 1.00 94.44 274 LEU A C 1
ATOM 2105 O O . LEU A 1 274 ? 9.044 1.926 1.280 1.00 94.44 274 LEU A O 1
ATOM 2109 N N . PHE A 1 275 ? 7.984 3.327 2.674 1.00 92.38 275 PHE A N 1
ATOM 2110 C CA . PHE A 1 275 ? 8.038 4.468 1.758 1.00 92.38 275 PHE A CA 1
ATOM 2111 C C . PHE A 1 275 ? 9.451 5.013 1.542 1.00 92.38 275 PHE A C 1
ATOM 2113 O O . PHE A 1 275 ? 9.855 5.198 0.395 1.00 92.38 275 PHE A O 1
ATOM 2120 N N . TRP A 1 276 ? 10.226 5.233 2.607 1.00 93.81 276 TRP A N 1
ATOM 2121 C CA . TRP A 1 276 ? 11.597 5.741 2.494 1.00 93.81 276 TRP A CA 1
ATOM 2122 C C . TRP A 1 276 ? 12.506 4.823 1.665 1.00 93.81 276 TRP A C 1
ATOM 2124 O O . TRP A 1 276 ? 13.171 5.341 0.767 1.00 93.81 276 TRP A O 1
ATOM 2134 N N . PRO A 1 277 ? 12.500 3.487 1.858 1.00 95.44 277 PRO A N 1
ATOM 2135 C CA . PRO A 1 277 ? 13.226 2.573 0.980 1.00 95.44 277 PRO A CA 1
ATOM 2136 C C . PRO A 1 277 ? 12.810 2.693 -0.490 1.00 95.44 277 PRO A C 1
ATOM 2138 O O . PRO A 1 277 ? 13.670 2.754 -1.365 1.00 95.44 277 PRO A O 1
ATOM 2141 N N . MET A 1 278 ? 11.506 2.785 -0.783 1.00 94.25 278 MET A N 1
ATOM 2142 C CA . MET A 1 278 ? 11.031 2.953 -2.162 1.00 94.25 278 MET A CA 1
ATOM 2143 C C . MET A 1 278 ? 11.501 4.275 -2.779 1.00 94.25 278 MET A C 1
ATOM 2145 O O . MET A 1 278 ? 11.953 4.278 -3.922 1.00 94.25 278 MET A O 1
ATOM 2149 N N . VAL A 1 279 ? 11.436 5.385 -2.038 1.00 91.62 279 VAL A N 1
ATOM 2150 C CA . VAL A 1 279 ? 11.903 6.703 -2.504 1.00 91.62 279 VAL A CA 1
ATOM 2151 C C . VAL A 1 279 ? 13.416 6.709 -2.717 1.00 91.62 279 VAL A C 1
ATOM 2153 O O . VAL A 1 279 ? 13.879 7.217 -3.736 1.00 91.62 279 VAL A O 1
ATOM 2156 N N . ALA A 1 280 ? 14.186 6.111 -1.805 1.00 95.00 280 ALA A N 1
ATOM 2157 C CA . ALA A 1 280 ? 15.640 6.013 -1.921 1.00 95.00 280 ALA A CA 1
ATOM 2158 C C . ALA A 1 280 ? 16.076 5.201 -3.152 1.00 95.00 280 ALA A C 1
ATOM 2160 O O . ALA A 1 280 ? 17.094 5.516 -3.764 1.00 95.00 280 ALA A O 1
ATOM 2161 N N . LEU A 1 281 ? 15.293 4.190 -3.542 1.00 94.12 281 LEU A N 1
ATOM 2162 C CA . LEU A 1 281 ? 15.525 3.398 -4.751 1.00 94.12 281 LEU A CA 1
ATOM 2163 C C . LEU A 1 281 ? 15.081 4.141 -6.022 1.00 94.12 281 LEU A C 1
ATOM 2165 O O . LEU A 1 281 ? 15.857 4.283 -6.967 1.00 94.12 281 LEU A O 1
ATOM 2169 N N . LEU A 1 282 ? 13.836 4.624 -6.055 1.00 92.81 282 LEU A N 1
ATOM 2170 C CA . LEU A 1 282 ? 13.222 5.199 -7.256 1.00 92.81 282 LEU A CA 1
ATOM 2171 C C . LEU A 1 282 ? 13.709 6.616 -7.567 1.00 92.81 282 LEU A C 1
ATOM 2173 O O . LEU A 1 282 ? 13.825 6.972 -8.737 1.00 92.81 282 LEU A O 1
ATOM 2177 N N . GLY A 1 283 ? 14.007 7.422 -6.547 1.00 91.88 283 GLY A N 1
ATOM 2178 C CA . GLY A 1 283 ? 14.403 8.824 -6.696 1.00 91.88 283 GLY A CA 1
ATOM 2179 C C . GLY A 1 283 ? 15.628 9.012 -7.599 1.00 91.88 283 GLY A C 1
ATOM 2180 O O . GLY A 1 283 ? 15.520 9.697 -8.619 1.00 91.88 283 GLY A O 1
ATOM 2181 N N . PRO A 1 284 ? 16.775 8.372 -7.302 1.00 93.81 284 PRO A N 1
ATOM 2182 C CA . PRO A 1 284 ? 17.968 8.473 -8.139 1.00 93.81 284 PRO A CA 1
ATOM 2183 C C . PRO A 1 284 ? 17.746 7.956 -9.566 1.00 93.81 284 PRO A C 1
ATOM 2185 O O . PRO A 1 284 ? 18.156 8.606 -10.527 1.00 93.81 284 PRO A O 1
ATOM 2188 N N . ALA A 1 285 ? 17.048 6.825 -9.726 1.00 92.44 285 ALA A N 1
ATOM 2189 C CA . ALA A 1 285 ? 16.742 6.266 -11.044 1.00 92.44 285 ALA A CA 1
ATOM 2190 C C . ALA A 1 285 ? 15.885 7.228 -11.881 1.00 92.44 285 ALA A C 1
ATOM 2192 O O . ALA A 1 285 ? 16.165 7.456 -13.060 1.00 92.44 285 ALA A O 1
ATOM 2193 N N . MET A 1 286 ? 14.891 7.861 -11.254 1.00 89.06 286 MET A N 1
ATOM 2194 C CA . MET A 1 286 ? 14.063 8.881 -11.887 1.00 89.06 286 MET A CA 1
ATOM 2195 C C . MET A 1 286 ? 14.883 10.093 -12.323 1.00 89.06 286 MET A C 1
ATOM 2197 O O . MET A 1 286 ? 14.693 10.587 -13.433 1.00 89.06 286 MET A O 1
ATOM 2201 N N . MET A 1 287 ? 15.812 10.565 -11.486 1.00 92.12 287 MET A N 1
ATOM 2202 C CA . MET A 1 287 ? 16.688 11.681 -11.854 1.00 92.12 287 MET A CA 1
ATOM 2203 C C . MET A 1 287 ? 17.536 11.345 -13.082 1.00 92.12 287 MET A C 1
ATOM 2205 O O . MET A 1 287 ? 17.602 12.151 -14.011 1.00 92.12 287 MET A O 1
ATOM 2209 N N . VAL A 1 288 ? 18.123 10.144 -13.135 1.00 91.94 288 VAL A N 1
ATOM 2210 C CA . VAL A 1 288 ? 18.870 9.674 -14.314 1.00 91.94 288 VAL A CA 1
ATOM 2211 C C . VAL A 1 288 ? 17.963 9.634 -15.547 1.00 91.94 288 VAL A C 1
ATOM 2213 O O . VAL A 1 288 ? 18.344 10.133 -16.610 1.00 91.94 288 VAL A O 1
ATOM 2216 N N . HIS A 1 289 ? 16.741 9.111 -15.419 1.00 88.88 289 HIS A N 1
ATOM 2217 C CA . HIS A 1 289 ? 15.788 9.055 -16.529 1.00 88.88 289 HIS A CA 1
ATOM 2218 C C . HIS A 1 289 ? 15.350 10.445 -17.021 1.00 88.88 289 HIS A C 1
ATOM 2220 O O . HIS A 1 289 ? 15.220 10.670 -18.227 1.00 88.88 289 HIS A O 1
ATOM 2226 N N . LEU A 1 290 ? 15.172 11.400 -16.108 1.00 89.31 290 LEU A N 1
ATOM 2227 C CA . LEU A 1 290 ? 14.820 12.775 -16.444 1.00 89.31 290 LEU A CA 1
ATOM 2228 C C . LEU A 1 290 ? 15.965 13.476 -17.186 1.00 89.31 290 LEU A C 1
ATOM 2230 O O . LEU A 1 290 ? 15.740 14.059 -18.247 1.00 89.31 290 LEU A O 1
ATOM 2234 N N . VAL A 1 291 ? 17.194 13.385 -16.667 1.00 92.06 291 VAL A N 1
ATOM 2235 C CA . VAL A 1 291 ? 18.384 14.008 -17.276 1.00 92.06 291 VAL A CA 1
ATOM 2236 C C . VAL A 1 291 ? 18.620 13.475 -18.687 1.00 92.06 291 VAL A C 1
ATOM 2238 O O . VAL A 1 291 ? 18.821 14.251 -19.622 1.00 92.06 291 VAL A O 1
ATOM 2241 N N . THR A 1 292 ? 18.542 12.159 -18.861 1.00 89.31 292 THR A N 1
ATOM 2242 C CA . THR A 1 292 ? 18.729 11.501 -20.164 1.00 89.31 292 THR A CA 1
ATOM 2243 C C . THR A 1 292 ? 17.625 11.865 -21.152 1.00 89.31 292 THR A C 1
ATOM 2245 O O . THR A 1 292 ? 17.922 12.176 -22.306 1.00 89.31 292 THR A O 1
ATOM 2248 N N . THR A 1 293 ? 16.369 11.951 -20.704 1.00 86.00 293 THR A N 1
ATOM 2249 C CA . THR A 1 293 ? 15.268 12.415 -21.563 1.00 86.00 293 THR A CA 1
ATOM 2250 C C . THR A 1 293 ? 15.468 13.870 -21.995 1.00 86.00 293 THR A C 1
ATOM 2252 O O . THR A 1 293 ? 15.344 14.181 -23.181 1.00 86.00 293 THR A O 1
ATOM 2255 N N . ILE A 1 294 ? 15.835 14.767 -21.071 1.00 88.94 294 ILE A N 1
ATOM 2256 C CA . ILE A 1 294 ? 16.137 16.173 -21.393 1.00 88.94 294 ILE A CA 1
ATOM 2257 C C . ILE A 1 294 ? 17.278 16.253 -22.412 1.00 88.94 294 ILE A C 1
ATOM 2259 O O . ILE A 1 294 ? 17.194 17.023 -23.372 1.00 88.94 294 ILE A O 1
ATOM 2263 N N . TRP A 1 295 ? 18.324 15.446 -22.243 1.00 89.69 295 TRP A N 1
ATOM 2264 C CA . TRP A 1 295 ? 19.451 15.399 -23.170 1.00 89.69 295 TRP A CA 1
ATOM 2265 C C . TRP A 1 295 ? 19.024 14.968 -24.585 1.00 89.69 295 TRP A C 1
ATOM 2267 O O . TRP A 1 295 ? 19.326 15.675 -25.551 1.00 89.69 295 TRP A O 1
ATOM 2277 N N . ILE A 1 296 ? 18.231 13.896 -24.718 1.00 86.06 296 ILE A N 1
ATOM 2278 C CA . ILE A 1 296 ? 17.704 13.424 -26.014 1.00 86.06 296 ILE A CA 1
ATOM 2279 C C . ILE A 1 296 ? 16.803 14.482 -26.667 1.00 86.06 296 ILE A C 1
ATOM 2281 O O . ILE A 1 296 ? 16.907 14.736 -27.870 1.00 86.06 296 ILE A O 1
ATOM 2285 N N . LEU A 1 297 ? 15.936 15.143 -25.892 1.00 85.31 297 LEU A N 1
ATOM 2286 C CA . LEU A 1 297 ? 15.064 16.205 -26.404 1.00 85.31 297 LEU A CA 1
ATOM 2287 C C . LEU A 1 297 ? 15.869 17.397 -26.938 1.00 85.31 297 LEU A C 1
ATOM 2289 O O . LEU A 1 297 ? 15.539 17.939 -27.998 1.00 85.31 297 LEU A O 1
ATOM 2293 N N . ARG A 1 298 ? 16.952 17.782 -26.249 1.00 90.12 298 ARG A N 1
ATOM 2294 C CA . ARG A 1 298 ? 17.862 18.840 -26.716 1.00 90.12 298 ARG A CA 1
ATOM 2295 C C . ARG A 1 298 ? 18.579 18.435 -28.002 1.00 90.12 298 ARG A C 1
ATOM 2297 O O . ARG A 1 298 ? 18.622 19.239 -28.932 1.00 90.12 298 ARG A O 1
ATOM 2304 N N . ALA A 1 299 ? 19.061 17.195 -28.091 1.00 87.31 299 ALA A N 1
ATOM 2305 C CA . ALA A 1 299 ? 19.686 16.671 -29.306 1.00 87.31 299 ALA A CA 1
ATOM 2306 C C . ALA A 1 299 ? 18.709 16.674 -30.497 1.00 87.31 299 ALA A C 1
ATOM 2308 O O . ALA A 1 299 ? 19.047 17.155 -31.580 1.00 87.31 299 ALA A O 1
ATOM 2309 N N . LYS A 1 300 ? 17.459 16.240 -30.283 1.00 83.31 300 LYS A N 1
ATOM 2310 C CA . LYS A 1 300 ? 16.404 16.271 -31.308 1.00 83.31 300 LYS A CA 1
ATOM 2311 C C . LYS A 1 300 ? 16.123 17.695 -31.798 1.00 83.31 300 LYS A C 1
ATOM 2313 O O . LYS A 1 300 ? 16.017 17.910 -33.006 1.00 83.31 300 LYS A O 1
ATOM 2318 N N . LYS A 1 301 ? 16.027 18.670 -30.885 1.00 85.62 301 LYS A N 1
ATOM 2319 C CA . LYS A 1 301 ? 15.803 20.080 -31.247 1.00 85.62 301 LYS A CA 1
ATOM 2320 C C . LYS A 1 301 ? 16.954 20.636 -32.096 1.00 85.62 301 LYS A C 1
ATOM 2322 O O . LYS A 1 301 ? 16.686 21.317 -33.080 1.00 85.62 301 LYS A O 1
ATOM 2327 N N . ALA A 1 302 ? 18.201 20.300 -31.759 1.00 86.50 302 ALA A N 1
ATOM 2328 C CA . ALA A 1 302 ? 19.385 20.745 -32.499 1.00 86.50 302 ALA A CA 1
ATOM 2329 C C . ALA A 1 302 ? 19.474 20.167 -33.927 1.00 86.50 302 ALA A C 1
ATOM 2331 O O . ALA A 1 302 ? 19.942 20.843 -34.839 1.00 86.50 302 ALA A O 1
ATOM 2332 N N . ILE A 1 303 ? 19.010 18.931 -34.143 1.00 82.56 303 ILE A N 1
ATOM 2333 C CA . ILE A 1 303 ? 18.930 18.331 -35.488 1.00 82.56 303 ILE A CA 1
ATOM 2334 C C . ILE A 1 303 ? 17.788 18.968 -36.290 1.00 82.56 303 ILE A C 1
ATOM 2336 O O . ILE A 1 303 ? 17.961 19.301 -37.460 1.00 82.56 303 ILE A O 1
ATOM 2340 N N . SER A 1 304 ? 16.633 19.187 -35.652 1.00 84.25 304 SER A N 1
ATOM 2341 C CA . SER A 1 304 ? 15.470 19.790 -36.309 1.00 84.25 304 SER A CA 1
ATOM 2342 C C . SER A 1 304 ? 15.735 21.212 -36.808 1.00 84.25 304 SER A C 1
ATOM 2344 O O . SER A 1 304 ? 15.216 21.568 -37.862 1.00 84.25 304 SER A O 1
ATOM 2346 N N . SER A 1 305 ? 16.525 22.016 -36.086 1.00 85.31 305 SER A N 1
ATOM 2347 C CA . SER A 1 305 ? 16.863 23.375 -36.528 1.00 85.31 305 SER A CA 1
ATOM 2348 C C . SER A 1 305 ? 17.768 23.368 -37.762 1.00 85.31 305 SER A C 1
ATOM 2350 O O . SER A 1 305 ? 17.503 24.099 -38.705 1.00 85.31 305 SER A O 1
ATOM 2352 N N . ARG A 1 306 ? 18.763 22.471 -37.823 1.00 78.62 306 ARG A N 1
ATOM 2353 C CA . ARG A 1 306 ? 19.651 22.354 -38.998 1.00 78.62 306 ARG A CA 1
ATOM 2354 C C . ARG A 1 306 ? 18.903 21.957 -40.272 1.00 78.62 306 ARG A C 1
ATOM 2356 O O . ARG A 1 306 ? 19.241 22.429 -41.351 1.00 78.62 306 ARG A O 1
ATOM 2363 N N . ASN A 1 307 ? 17.889 21.102 -40.149 1.00 75.75 307 ASN A N 1
ATOM 2364 C CA . ASN A 1 307 ? 17.067 20.703 -41.293 1.00 75.75 307 ASN A CA 1
ATOM 2365 C C . ASN A 1 307 ? 16.168 21.847 -41.793 1.00 75.75 307 ASN A C 1
ATOM 2367 O O . ASN A 1 307 ? 15.887 21.906 -42.986 1.00 75.75 307 ASN A O 1
ATOM 2371 N N . ALA A 1 308 ? 15.736 22.754 -40.909 1.00 75.56 308 ALA A N 1
ATOM 2372 C CA . ALA A 1 308 ? 14.965 23.934 -41.301 1.00 75.56 308 ALA A CA 1
ATOM 2373 C C . ALA A 1 308 ? 15.826 24.935 -42.090 1.00 75.56 308 ALA A C 1
ATOM 2375 O O . ALA A 1 308 ? 15.381 25.440 -43.117 1.00 75.56 308 ALA A O 1
ATOM 2376 N N . ASP A 1 309 ? 17.078 25.142 -41.671 1.00 74.94 309 ASP A N 1
ATOM 2377 C CA . ASP A 1 309 ? 18.009 26.046 -42.361 1.00 74.94 309 ASP A CA 1
ATOM 2378 C C . ASP A 1 309 ? 18.430 25.499 -43.740 1.00 74.94 309 ASP A C 1
ATOM 2380 O O . ASP A 1 309 ? 18.557 26.252 -44.704 1.00 74.94 309 ASP A O 1
ATOM 2384 N N . GLY A 1 310 ? 18.593 24.174 -43.867 1.00 61.75 310 GLY A N 1
ATOM 2385 C CA . GLY A 1 310 ? 18.936 23.519 -45.136 1.00 61.75 310 GLY A CA 1
ATOM 2386 C C . GLY A 1 310 ? 17.820 23.548 -46.188 1.00 61.75 310 GLY A C 1
ATOM 2387 O O . GLY A 1 310 ? 18.114 23.590 -47.379 1.00 61.75 310 GLY A O 1
ATOM 2388 N N . ALA A 1 311 ? 16.551 23.575 -45.769 1.00 59.06 311 ALA A N 1
ATOM 2389 C CA . ALA A 1 311 ? 15.407 23.688 -46.678 1.00 59.06 311 ALA A CA 1
ATOM 2390 C C . ALA A 1 311 ? 15.190 25.123 -47.203 1.00 59.06 311 ALA A C 1
ATOM 2392 O O . ALA A 1 311 ? 14.551 25.301 -48.234 1.00 59.06 311 ALA A O 1
ATOM 2393 N N . GLY A 1 312 ? 15.733 26.139 -46.518 1.00 52.62 312 GLY A N 1
ATOM 2394 C CA . GLY A 1 312 ? 15.668 27.545 -46.937 1.00 52.62 312 GLY A CA 1
ATOM 2395 C C . GLY A 1 312 ? 16.756 27.967 -47.932 1.00 52.62 312 GLY A C 1
ATOM 2396 O O . GLY A 1 312 ? 16.667 29.047 -48.508 1.00 52.62 312 GLY A O 1
ATOM 2397 N N . ALA A 1 313 ? 17.763 27.123 -48.177 1.00 53.00 313 ALA A N 1
ATOM 2398 C CA . ALA A 1 313 ? 18.785 27.344 -49.201 1.00 53.00 313 ALA A CA 1
ATOM 2399 C C . ALA A 1 313 ? 18.313 26.880 -50.595 1.00 53.00 313 ALA A C 1
ATOM 2401 O O . ALA A 1 313 ? 19.090 26.320 -51.373 1.00 53.00 313 ALA A O 1
ATOM 2402 N N . GLU A 1 314 ? 17.033 27.099 -50.913 1.00 47.22 314 GLU A N 1
ATOM 2403 C CA . GLU A 1 314 ? 16.529 26.946 -52.270 1.00 47.22 314 GLU A CA 1
ATOM 2404 C C . GLU A 1 314 ? 17.171 28.027 -53.144 1.00 47.22 314 GLU A C 1
ATOM 2406 O O . GLU A 1 314 ? 17.108 29.233 -52.901 1.00 47.22 314 GLU A O 1
ATOM 2411 N N . TRP A 1 315 ? 17.908 27.525 -54.120 1.00 50.12 315 TRP A N 1
ATOM 2412 C CA . TRP A 1 315 ? 18.786 28.224 -55.030 1.00 50.12 315 TRP A CA 1
ATOM 2413 C C . TRP A 1 315 ? 18.055 29.374 -55.742 1.00 50.12 315 TRP A C 1
ATOM 2415 O O . TRP A 1 315 ? 17.370 29.162 -56.740 1.00 50.12 315 TRP A O 1
ATOM 2425 N N . SER A 1 316 ? 18.272 30.617 -55.294 1.00 44.75 316 SER A N 1
ATOM 2426 C CA . SER A 1 316 ? 18.082 31.817 -56.125 1.00 44.75 316 SER A CA 1
ATOM 2427 C C . SER A 1 316 ? 19.198 31.870 -57.178 1.00 44.75 316 SER A C 1
ATOM 2429 O O . SER A 1 316 ? 20.090 32.715 -57.169 1.00 44.75 316 SER A O 1
ATOM 2431 N N . GLY A 1 317 ? 19.204 30.867 -58.055 1.00 48.12 317 GLY A N 1
ATOM 2432 C CA . GLY A 1 317 ? 20.045 30.780 -59.235 1.00 48.12 317 GLY A CA 1
ATOM 2433 C C . GLY A 1 317 ? 19.334 31.435 -60.406 1.00 48.12 317 GLY A C 1
ATOM 2434 O O . GLY A 1 317 ? 18.912 30.756 -61.337 1.00 48.12 317 GLY A O 1
ATOM 2435 N N . ASN A 1 318 ? 19.196 32.760 -60.367 1.00 51.53 318 ASN A N 1
ATOM 2436 C CA . ASN A 1 318 ? 18.870 33.517 -61.567 1.00 51.53 318 ASN A CA 1
ATOM 2437 C C . ASN A 1 318 ? 20.141 33.574 -62.432 1.00 51.53 318 ASN A C 1
ATOM 2439 O O . ASN A 1 318 ? 21.013 34.416 -62.231 1.00 51.53 318 ASN A O 1
ATOM 2443 N N . GLY A 1 319 ? 20.299 32.605 -63.332 1.00 45.84 319 GLY A N 1
ATOM 2444 C CA . GLY A 1 319 ? 21.463 32.506 -64.208 1.00 45.84 319 GLY A CA 1
ATOM 2445 C C . GLY A 1 319 ? 21.282 31.401 -65.236 1.00 45.84 319 GLY A C 1
ATOM 2446 O O . GLY A 1 319 ? 21.637 30.251 -64.989 1.00 45.84 319 GLY A O 1
ATOM 2447 N N . GLY A 1 320 ? 20.709 31.766 -66.384 1.00 46.38 320 GLY A N 1
ATOM 2448 C CA . GLY A 1 320 ? 20.507 30.893 -67.535 1.00 46.38 320 GLY A CA 1
ATOM 2449 C C . GLY A 1 320 ? 21.784 30.149 -67.920 1.00 46.38 320 GLY A C 1
ATOM 2450 O O . GLY A 1 320 ? 22.761 30.729 -68.382 1.00 46.38 320 GLY A O 1
ATOM 2451 N N . GLY A 1 321 ? 21.763 28.838 -67.725 1.00 47.16 321 GLY A N 1
ATOM 2452 C CA . GLY A 1 321 ? 22.839 27.945 -68.108 1.00 47.16 321 GLY A CA 1
ATOM 2453 C C . GLY A 1 321 ? 22.308 26.528 -68.096 1.00 47.16 321 GLY A C 1
ATOM 2454 O O . GLY A 1 321 ? 22.309 25.864 -67.063 1.00 47.16 321 GLY A O 1
ATOM 2455 N N . THR A 1 322 ? 21.831 26.070 -69.249 1.00 45.53 322 THR A N 1
ATOM 2456 C CA . THR A 1 322 ? 21.469 24.677 -69.519 1.00 45.53 322 THR A CA 1
ATOM 2457 C C . THR A 1 322 ? 22.656 23.761 -69.218 1.00 45.53 322 THR A C 1
ATOM 2459 O O . THR A 1 322 ? 23.497 23.511 -70.082 1.00 45.53 322 THR A O 1
ATOM 2462 N N . ARG A 1 323 ? 22.747 23.243 -67.990 1.00 41.53 323 ARG A N 1
ATOM 2463 C CA . ARG A 1 323 ? 23.668 22.152 -67.668 1.00 41.53 323 ARG A CA 1
ATOM 2464 C C . ARG A 1 323 ? 22.979 20.832 -67.970 1.00 41.53 323 ARG A C 1
ATOM 2466 O O . ARG A 1 323 ? 22.159 20.329 -67.209 1.00 41.53 323 ARG A O 1
ATOM 2473 N N . ARG A 1 324 ? 23.334 20.298 -69.134 1.00 39.00 324 ARG A N 1
ATOM 2474 C CA . ARG A 1 324 ? 23.063 18.934 -69.572 1.00 39.00 324 ARG A CA 1
ATOM 2475 C C . ARG A 1 324 ? 23.827 17.979 -68.651 1.00 39.00 324 ARG A C 1
ATOM 2477 O O . ARG A 1 324 ? 25.055 17.973 -68.657 1.00 39.00 324 ARG A O 1
ATOM 2484 N N . TRP A 1 325 ? 23.115 17.183 -67.861 1.00 37.78 325 TRP A N 1
ATOM 2485 C CA . TRP A 1 325 ? 23.715 16.063 -67.142 1.00 37.78 325 TRP A CA 1
ATOM 2486 C C . TRP A 1 325 ? 23.994 14.944 -68.148 1.00 37.78 325 TRP A C 1
ATOM 2488 O O . TRP A 1 325 ? 23.084 14.246 -68.586 1.00 37.78 325 TRP A O 1
ATOM 2498 N N . SER A 1 326 ? 25.256 14.813 -68.559 1.00 37.81 326 SER A N 1
ATOM 2499 C CA . SER A 1 326 ? 25.751 13.614 -69.232 1.00 37.81 326 SER A CA 1
ATOM 2500 C C . SER A 1 326 ? 26.089 12.595 -68.149 1.00 37.81 326 SER A C 1
ATOM 2502 O O . SER A 1 326 ? 27.065 12.765 -67.420 1.00 37.81 326 SER A O 1
ATOM 2504 N N . GLY A 1 327 ? 25.251 11.570 -68.007 1.00 40.50 327 GLY A N 1
ATOM 2505 C CA . GLY A 1 327 ? 25.526 10.430 -67.142 1.00 40.50 327 GLY A CA 1
ATOM 2506 C C . GLY A 1 327 ? 26.693 9.622 -67.698 1.00 40.50 327 GLY A C 1
ATOM 2507 O O . GLY A 1 327 ? 26.504 8.773 -68.563 1.00 40.50 327 GLY A O 1
ATOM 2508 N N . SER A 1 328 ? 27.899 9.884 -67.203 1.00 37.28 328 SER A N 1
ATOM 2509 C CA . SER A 1 328 ? 29.032 8.981 -67.382 1.00 37.28 328 SER A CA 1
ATOM 2510 C C . SER A 1 328 ? 28.919 7.881 -66.333 1.00 37.28 328 SER A C 1
ATOM 2512 O O . SER A 1 328 ? 29.057 8.139 -65.137 1.00 37.28 328 SER A O 1
ATOM 2514 N N . GLY A 1 329 ? 28.617 6.663 -66.785 1.00 34.84 329 GLY A N 1
ATOM 2515 C CA . GLY A 1 329 ? 28.622 5.474 -65.944 1.00 34.84 329 GLY A CA 1
ATOM 2516 C C . GLY A 1 329 ? 29.964 5.324 -65.228 1.00 34.84 329 GLY A C 1
ATOM 2517 O O . GLY A 1 329 ? 31.022 5.360 -65.853 1.00 34.84 329 GLY A O 1
ATOM 2518 N N . MET A 1 330 ? 29.914 5.159 -63.907 1.00 33.31 330 MET A N 1
ATOM 2519 C CA . MET A 1 330 ? 31.063 4.713 -63.129 1.00 33.31 330 MET A CA 1
ATOM 2520 C C . MET A 1 330 ? 31.360 3.258 -63.500 1.00 33.31 330 MET A C 1
ATOM 2522 O O . MET A 1 330 ? 30.657 2.347 -63.072 1.00 33.31 330 MET A O 1
ATOM 2526 N N . GLN A 1 331 ? 32.400 3.050 -64.305 1.00 33.34 331 GLN A N 1
ATOM 2527 C CA . GLN A 1 331 ? 33.066 1.759 -64.431 1.00 33.34 331 GLN A CA 1
ATOM 2528 C C . GLN A 1 331 ? 34.055 1.615 -63.272 1.00 33.34 331 GLN A C 1
ATOM 2530 O O . GLN A 1 331 ? 35.003 2.389 -63.149 1.00 33.34 331 GLN A O 1
ATOM 2535 N N . TYR A 1 332 ? 33.840 0.623 -62.416 1.00 28.39 332 TYR A N 1
ATOM 2536 C CA . TYR A 1 332 ? 34.828 0.190 -61.432 1.00 28.39 332 TYR A CA 1
ATOM 2537 C C . TYR A 1 332 ? 35.834 -0.724 -62.140 1.00 28.39 332 TYR A C 1
ATOM 2539 O O . TYR A 1 332 ? 35.512 -1.846 -62.522 1.00 28.39 332 TYR A O 1
ATOM 2547 N N . SER A 1 333 ? 37.056 -0.226 -62.323 1.00 30.56 333 SER A N 1
ATOM 2548 C CA . SER A 1 333 ? 38.225 -1.021 -62.698 1.00 30.56 333 SER A CA 1
ATOM 2549 C C . SER A 1 333 ? 38.836 -1.600 -61.424 1.00 30.56 333 SER A C 1
ATOM 2551 O O . SER A 1 333 ? 39.489 -0.881 -60.669 1.00 30.56 333 SER A O 1
ATOM 2553 N N . VAL A 1 334 ? 38.635 -2.895 -61.181 1.00 34.31 334 VAL A N 1
ATOM 2554 C CA . VAL A 1 334 ? 39.382 -3.639 -60.161 1.00 34.31 334 VAL A CA 1
ATOM 2555 C C . VAL A 1 334 ? 40.670 -4.141 -60.813 1.00 34.31 334 VAL A C 1
ATOM 2557 O O . VAL A 1 334 ? 40.653 -5.093 -61.588 1.00 34.31 334 VAL A O 1
ATOM 2560 N N . SER A 1 335 ? 41.792 -3.482 -60.528 1.00 35.22 335 SER A N 1
ATOM 2561 C CA . SER A 1 335 ? 43.125 -3.972 -60.885 1.00 35.22 335 SER A CA 1
ATOM 2562 C C . SER A 1 335 ? 43.508 -5.112 -59.944 1.00 35.22 335 SER A C 1
ATOM 2564 O O . SER A 1 335 ? 43.669 -4.908 -58.740 1.00 35.22 335 SER A O 1
ATOM 2566 N N . GLY A 1 336 ? 43.611 -6.315 -60.506 1.00 32.78 336 GLY A N 1
ATOM 2567 C CA . GLY A 1 336 ? 43.968 -7.533 -59.794 1.00 32.78 336 GLY A CA 1
ATOM 2568 C C . GLY A 1 336 ? 45.408 -7.552 -59.277 1.00 32.78 336 GLY A C 1
ATOM 2569 O O . GLY A 1 336 ? 46.332 -7.071 -59.929 1.00 32.78 336 GLY A O 1
ATOM 2570 N N . ALA A 1 337 ? 45.577 -8.194 -58.122 1.00 33.09 337 ALA A N 1
ATOM 2571 C CA . ALA A 1 337 ? 46.780 -8.936 -57.761 1.00 33.09 337 ALA A CA 1
ATOM 2572 C C . ALA A 1 337 ? 46.511 -10.432 -58.040 1.00 33.09 337 ALA A C 1
ATOM 2574 O O . ALA A 1 337 ? 45.363 -10.869 -57.903 1.00 33.09 337 ALA A O 1
ATOM 2575 N N . PRO A 1 338 ? 47.510 -11.225 -58.462 1.00 39.78 338 PRO A N 1
ATOM 2576 C CA . PRO A 1 338 ? 47.271 -12.578 -58.936 1.00 39.78 338 PRO A CA 1
ATOM 2577 C C . PRO A 1 338 ? 47.086 -13.533 -57.754 1.00 39.78 338 PRO A C 1
ATOM 2579 O O . PRO A 1 338 ? 47.988 -13.704 -56.937 1.00 39.78 338 PRO A O 1
ATOM 2582 N N . ILE A 1 339 ? 45.936 -14.202 -57.701 1.00 32.75 339 ILE A N 1
ATOM 2583 C CA . ILE A 1 339 ? 45.798 -15.474 -56.991 1.00 32.75 339 ILE A CA 1
ATOM 2584 C C . ILE A 1 339 ? 45.547 -16.531 -58.057 1.00 32.75 339 ILE A C 1
ATOM 2586 O O . ILE A 1 339 ? 44.604 -16.461 -58.844 1.00 32.75 339 ILE A O 1
ATOM 2590 N N . SER A 1 340 ? 46.484 -17.462 -58.118 1.00 33.88 340 SER A N 1
ATOM 2591 C CA . SER A 1 340 ? 46.520 -18.602 -59.010 1.00 33.88 340 SER A CA 1
ATOM 2592 C C . SER A 1 340 ? 45.500 -19.671 -58.603 1.00 33.88 340 SER A C 1
ATOM 2594 O O . SER A 1 340 ? 45.202 -19.860 -57.428 1.00 33.88 340 SER A O 1
ATOM 2596 N N . HIS A 1 341 ? 45.035 -20.400 -59.620 1.00 34.19 341 HIS A N 1
ATOM 2597 C CA . HIS A 1 341 ? 44.244 -21.632 -59.570 1.00 34.19 341 HIS A CA 1
ATOM 2598 C C . HIS A 1 341 ? 42.811 -21.549 -59.025 1.00 34.19 341 HIS A C 1
ATOM 2600 O O . HIS A 1 341 ? 42.575 -21.673 -57.832 1.00 34.19 341 HIS A O 1
ATOM 2606 N N . LEU A 1 342 ? 41.845 -21.539 -59.952 1.00 30.39 342 LEU A N 1
ATOM 2607 C CA . LEU A 1 342 ? 40.737 -22.504 -59.971 1.00 30.39 342 LEU A CA 1
ATOM 2608 C C . LEU A 1 342 ? 40.074 -22.485 -61.358 1.00 30.39 342 LEU A C 1
ATOM 2610 O O . LEU A 1 342 ? 39.497 -21.490 -61.786 1.00 30.39 342 LEU A O 1
ATOM 2614 N N . GLN A 1 343 ? 40.222 -23.595 -62.080 1.00 32.16 343 GLN A N 1
ATOM 2615 C CA . GLN A 1 343 ? 39.537 -23.867 -63.340 1.00 32.16 343 GLN A CA 1
ATOM 2616 C C . GLN A 1 343 ? 38.054 -24.132 -63.066 1.00 32.16 343 GLN A C 1
ATOM 2618 O O . GLN A 1 343 ? 37.732 -25.002 -62.262 1.00 32.16 343 GLN A O 1
ATOM 2623 N N . TYR A 1 344 ? 37.166 -23.464 -63.800 1.00 27.92 344 TYR A N 1
ATOM 2624 C CA . TYR A 1 344 ? 35.824 -23.976 -64.065 1.00 27.92 344 TYR A CA 1
ATOM 2625 C C . TYR A 1 344 ? 35.593 -23.997 -65.575 1.00 27.92 344 TYR A C 1
ATOM 2627 O O . TYR A 1 344 ? 35.622 -22.970 -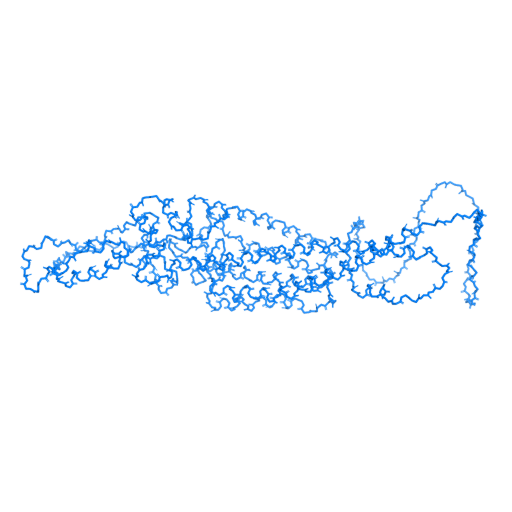66.249 1.00 27.92 344 TYR A O 1
ATOM 2635 N N . SER A 1 345 ? 35.411 -25.212 -66.086 1.00 31.27 345 SER A N 1
ATOM 2636 C CA . SER A 1 345 ? 34.915 -25.518 -67.423 1.00 31.27 345 SER A CA 1
ATOM 2637 C C . SER A 1 345 ? 33.391 -25.579 -67.355 1.00 31.27 345 SER A C 1
ATOM 2639 O O . SER A 1 345 ? 32.840 -26.242 -66.477 1.00 31.27 345 SER A O 1
ATOM 2641 N N . GLY A 1 346 ? 32.714 -24.882 -68.263 1.00 29.83 346 GLY A N 1
ATOM 2642 C CA . GLY A 1 346 ? 31.259 -24.876 -68.355 1.00 29.83 346 GLY A CA 1
ATOM 2643 C C . GLY A 1 346 ? 30.799 -24.320 -69.695 1.00 29.83 346 GLY A C 1
ATOM 2644 O O . GLY A 1 346 ? 30.503 -23.137 -69.819 1.00 29.83 346 GLY A O 1
ATOM 2645 N N . THR A 1 347 ? 30.767 -25.180 -70.708 1.00 33.28 347 THR A N 1
ATOM 2646 C CA . THR A 1 347 ? 30.080 -24.965 -71.988 1.00 33.28 347 THR A CA 1
ATOM 2647 C C . THR A 1 347 ? 28.586 -25.256 -71.832 1.00 33.28 347 THR A C 1
ATOM 2649 O O . THR A 1 347 ? 28.235 -26.330 -71.347 1.00 33.28 347 THR A O 1
ATOM 2652 N N . GLY A 1 348 ? 27.703 -24.365 -72.294 1.00 30.42 348 GLY A N 1
ATOM 2653 C CA . GLY A 1 348 ? 26.264 -24.640 -72.364 1.00 30.42 348 GLY A CA 1
ATOM 2654 C C . GLY A 1 348 ? 25.464 -23.533 -73.055 1.00 30.42 348 GLY A C 1
ATOM 2655 O O . GLY A 1 348 ? 25.560 -22.369 -72.692 1.00 30.42 348 GLY A O 1
ATOM 2656 N N . LEU A 1 349 ? 24.714 -23.923 -74.082 1.00 29.95 349 LEU A N 1
ATOM 2657 C CA . LEU A 1 349 ? 24.009 -23.118 -75.082 1.00 29.95 349 LEU A CA 1
ATOM 2658 C C . LEU A 1 349 ? 22.626 -22.585 -74.635 1.00 29.95 349 LEU A C 1
ATOM 2660 O O . LEU A 1 349 ? 21.896 -23.261 -73.927 1.00 29.95 349 LEU A O 1
ATOM 2664 N N . GLN A 1 350 ? 22.297 -21.404 -75.179 1.00 30.38 350 GLN A N 1
ATOM 2665 C CA . GLN A 1 350 ? 21.025 -20.900 -75.754 1.00 30.38 350 GLN A CA 1
ATOM 2666 C C . GLN A 1 350 ? 19.646 -20.958 -75.033 1.00 30.38 350 GLN A C 1
ATOM 2668 O O . GLN A 1 350 ? 19.097 -22.013 -74.761 1.00 30.38 350 GLN A O 1
ATOM 2673 N N . GLN A 1 351 ? 19.048 -19.747 -74.976 1.00 28.94 351 GLN A N 1
ATOM 2674 C CA . GLN A 1 351 ? 17.662 -19.305 -75.303 1.00 28.94 351 GLN A CA 1
ATOM 2675 C C . GLN A 1 351 ? 16.424 -19.818 -74.526 1.00 28.94 351 GLN A C 1
ATOM 2677 O O . GLN A 1 351 ? 16.074 -20.983 -74.609 1.00 28.94 351 GLN A O 1
ATOM 2682 N N . TYR A 1 352 ? 15.685 -18.888 -73.884 1.00 27.50 352 TYR A N 1
ATOM 2683 C CA . TYR A 1 352 ? 14.315 -18.367 -74.191 1.00 27.50 352 TYR A CA 1
ATOM 2684 C C . TYR A 1 352 ? 13.893 -17.395 -73.048 1.00 27.50 352 TYR A C 1
ATOM 2686 O O . TYR A 1 352 ? 14.144 -17.674 -71.884 1.00 27.50 352 TYR A O 1
ATOM 2694 N N . SER A 1 353 ? 13.562 -16.125 -73.332 1.00 32.59 353 SER A N 1
ATOM 2695 C CA . SER A 1 353 ? 12.216 -15.497 -73.376 1.00 32.59 353 SER A CA 1
ATOM 2696 C C . SER A 1 353 ? 11.278 -15.746 -72.179 1.00 32.59 353 SER A C 1
ATOM 2698 O O . SER A 1 353 ? 10.889 -16.882 -71.933 1.00 32.59 353 SER A O 1
ATOM 2700 N N . GLY A 1 354 ? 10.801 -14.663 -71.545 1.00 31.25 354 GLY A N 1
ATOM 2701 C CA . GLY A 1 354 ? 9.547 -14.654 -70.776 1.00 31.25 354 GLY A CA 1
ATOM 2702 C C . GLY A 1 354 ? 9.643 -14.100 -69.351 1.00 31.25 354 GLY A C 1
ATOM 2703 O O . GLY A 1 354 ? 10.452 -14.542 -68.549 1.00 31.25 354 GLY A O 1
ATOM 2704 N N . ASN A 1 355 ? 8.784 -13.124 -69.056 1.00 36.69 355 ASN A N 1
ATOM 2705 C CA . ASN A 1 355 ? 8.647 -12.378 -67.802 1.00 36.69 355 ASN A CA 1
ATOM 2706 C C . ASN A 1 355 ? 8.585 -13.241 -66.529 1.00 36.69 355 ASN A C 1
ATOM 2708 O O . ASN A 1 355 ? 7.794 -14.175 -66.445 1.00 36.69 355 ASN A O 1
ATOM 2712 N N . GLY A 1 356 ? 9.305 -12.816 -65.487 1.00 30.75 356 GLY A N 1
ATOM 2713 C CA . GLY A 1 356 ? 9.117 -13.317 -64.125 1.00 30.75 356 GLY A CA 1
ATOM 2714 C C . GLY A 1 356 ? 10.345 -13.103 -63.247 1.00 30.75 356 GLY A C 1
ATOM 2715 O O . GLY A 1 356 ? 11.271 -13.904 -63.265 1.00 30.75 356 GLY A O 1
ATOM 2716 N N . LEU A 1 357 ? 10.351 -12.031 -62.453 1.00 32.88 357 LEU A N 1
ATOM 2717 C CA . LEU A 1 357 ? 11.292 -11.869 -61.343 1.00 32.88 357 LEU A CA 1
ATOM 2718 C C . LEU A 1 357 ? 10.967 -12.916 -60.265 1.00 32.88 357 LEU A C 1
ATOM 2720 O O . LEU A 1 357 ? 10.074 -12.714 -59.445 1.00 32.88 357 LEU A O 1
ATOM 2724 N N . GLN A 1 358 ? 11.694 -14.032 -60.269 1.00 26.59 358 GLN A N 1
ATOM 2725 C CA . GLN A 1 358 ? 11.817 -14.931 -59.123 1.00 26.59 358 GLN A CA 1
ATOM 2726 C C . GLN A 1 358 ? 13.211 -14.763 -58.516 1.00 26.59 358 GLN A C 1
ATOM 2728 O O . GLN A 1 358 ? 14.222 -15.047 -59.153 1.00 26.59 358 GLN A O 1
ATOM 2733 N N . TYR A 1 359 ? 13.264 -14.311 -57.264 1.00 27.67 359 TYR A N 1
ATOM 2734 C CA . TYR A 1 359 ? 14.472 -14.398 -56.452 1.00 27.67 359 TYR A CA 1
ATOM 2735 C C . TYR A 1 359 ? 14.640 -15.847 -55.981 1.00 27.67 359 TYR A C 1
ATOM 2737 O O . TYR A 1 359 ? 13.952 -16.294 -55.066 1.00 27.67 359 TYR A O 1
ATOM 2745 N N . SER A 1 360 ? 15.562 -16.575 -56.610 1.00 26.88 360 SER A N 1
ATOM 2746 C CA . SER A 1 360 ? 16.123 -17.820 -56.081 1.00 26.88 360 SER A CA 1
ATOM 2747 C C . SER A 1 360 ? 17.382 -17.471 -55.291 1.00 26.88 360 SER A C 1
ATOM 2749 O O . SER A 1 360 ? 18.421 -17.147 -55.862 1.00 26.88 360 SER A O 1
ATOM 2751 N N . GLY A 1 361 ? 17.274 -17.463 -53.963 1.00 29.45 361 GLY A N 1
ATOM 2752 C CA . GLY A 1 361 ? 18.426 -17.379 -53.074 1.00 29.45 361 GLY A CA 1
ATOM 2753 C C . GLY A 1 361 ? 18.939 -18.782 -52.780 1.00 29.45 361 GLY A C 1
ATOM 2754 O O . GLY A 1 361 ? 18.373 -19.482 -51.943 1.00 29.45 361 GLY A O 1
ATOM 2755 N N . THR A 1 362 ? 20.009 -19.198 -53.453 1.00 29.83 362 THR A N 1
ATOM 2756 C CA . THR A 1 362 ? 20.786 -20.381 -53.070 1.00 29.83 362 THR A CA 1
ATOM 2757 C C . THR A 1 362 ? 21.470 -20.114 -51.733 1.00 29.83 362 THR A C 1
ATOM 2759 O O . THR A 1 362 ? 22.363 -19.271 -51.640 1.00 29.83 362 THR A O 1
ATOM 2762 N N . GLY A 1 363 ? 21.034 -20.821 -50.691 1.00 28.69 363 GLY A N 1
ATOM 2763 C CA . GLY A 1 363 ? 21.693 -20.824 -49.392 1.00 28.69 363 GLY A CA 1
ATOM 2764 C C . GLY A 1 363 ? 23.079 -21.458 -49.488 1.00 28.69 363 GLY A C 1
ATOM 2765 O O . GLY A 1 363 ? 23.222 -22.601 -49.916 1.00 28.69 363 GLY A O 1
ATOM 2766 N N . LEU A 1 364 ? 24.096 -20.714 -49.060 1.00 28.28 364 LEU A N 1
ATOM 2767 C CA . LEU A 1 364 ? 25.393 -21.269 -48.693 1.00 28.28 364 LEU A CA 1
ATOM 2768 C C . LEU A 1 364 ? 25.199 -22.139 -47.444 1.00 28.28 364 LEU A C 1
ATOM 2770 O O . LEU A 1 364 ? 24.861 -21.637 -46.372 1.00 28.28 364 LEU A O 1
ATOM 2774 N N . GLN A 1 365 ? 25.386 -23.450 -47.593 1.00 25.92 365 GLN A N 1
ATOM 2775 C CA . GLN A 1 365 ? 25.464 -24.382 -46.473 1.00 25.92 365 GLN A CA 1
ATOM 2776 C C . GLN A 1 365 ? 26.802 -24.186 -45.753 1.00 25.92 365 GLN A C 1
ATOM 2778 O O . GLN A 1 365 ? 27.858 -24.494 -46.300 1.00 25.92 365 GLN A O 1
ATOM 2783 N N . TYR A 1 366 ? 26.756 -23.725 -44.505 1.00 26.42 366 TYR A N 1
ATOM 2784 C CA . TYR A 1 366 ? 27.808 -24.032 -43.545 1.00 26.42 366 TYR A CA 1
ATOM 2785 C C . TYR A 1 366 ? 27.457 -25.361 -42.879 1.00 26.42 366 TYR A C 1
ATOM 2787 O O . TYR A 1 366 ? 26.415 -25.495 -42.241 1.00 26.42 366 TYR A O 1
ATOM 2795 N N . SER A 1 367 ? 28.327 -26.350 -43.065 1.00 25.86 367 SER A N 1
ATOM 2796 C CA . SER A 1 367 ? 28.286 -27.611 -42.335 1.00 25.86 367 SER A CA 1
ATOM 2797 C C . SER A 1 367 ? 28.787 -27.376 -40.911 1.00 25.86 367 SER A C 1
ATOM 2799 O O . SER A 1 367 ? 29.946 -27.013 -40.705 1.00 25.86 367 SER A O 1
ATOM 2801 N N . SER A 1 368 ? 27.917 -27.584 -39.926 1.00 28.95 368 SER A N 1
ATOM 2802 C CA . SER A 1 368 ? 28.311 -27.880 -38.553 1.00 28.95 368 SER A CA 1
ATOM 2803 C C . SER A 1 368 ? 27.596 -29.155 -38.109 1.00 28.95 368 SER A C 1
ATOM 2805 O O . SER A 1 368 ? 26.381 -29.301 -38.238 1.00 28.95 368 SER A O 1
ATOM 2807 N N . ASN A 1 369 ? 28.368 -30.118 -37.608 1.00 30.28 369 ASN A N 1
ATOM 2808 C CA . ASN A 1 369 ? 27.823 -31.299 -36.955 1.00 30.28 369 ASN A CA 1
ATOM 2809 C C . ASN A 1 369 ? 27.151 -30.873 -35.644 1.00 30.28 369 ASN A C 1
ATOM 2811 O O . ASN A 1 369 ? 27.829 -30.347 -34.764 1.00 30.28 369 ASN A O 1
ATOM 2815 N N . GLY A 1 370 ? 25.855 -31.154 -35.484 1.00 27.84 370 GLY A N 1
ATOM 2816 C CA . GLY A 1 370 ? 25.236 -31.186 -34.157 1.00 27.84 370 GLY A CA 1
ATOM 2817 C C . GLY A 1 370 ? 23.775 -30.752 -34.067 1.00 27.84 370 GLY A C 1
ATOM 2818 O O . GLY A 1 370 ? 23.493 -29.637 -33.659 1.00 27.84 370 GLY A O 1
ATOM 2819 N N . MET A 1 371 ? 22.883 -31.720 -34.297 1.00 26.19 371 MET A N 1
ATOM 2820 C CA . MET A 1 371 ? 21.522 -31.859 -33.750 1.00 26.19 371 MET A CA 1
ATOM 2821 C C . MET A 1 371 ? 20.364 -30.972 -34.261 1.00 26.19 371 MET A C 1
ATOM 2823 O O . MET A 1 371 ? 20.306 -29.759 -34.105 1.00 26.19 371 MET A O 1
ATOM 2827 N N . HIS A 1 372 ? 19.376 -31.691 -34.802 1.00 27.41 372 HIS A N 1
ATOM 2828 C CA . HIS A 1 372 ? 18.050 -31.286 -35.260 1.00 27.41 372 HIS A CA 1
ATOM 2829 C C . HIS A 1 372 ? 17.193 -30.549 -34.213 1.00 27.41 372 HIS A C 1
ATOM 2831 O O . HIS A 1 372 ? 16.989 -31.051 -33.111 1.00 27.41 372 HIS A O 1
ATOM 2837 N N . SER A 1 373 ? 16.502 -29.492 -34.656 1.00 27.39 373 SER A N 1
ATOM 2838 C CA . SER A 1 373 ? 15.042 -29.383 -34.499 1.00 27.39 373 SER A CA 1
ATOM 2839 C C . SER A 1 373 ? 14.454 -28.474 -35.583 1.00 27.39 373 SER A C 1
ATOM 2841 O O . SER A 1 373 ? 14.910 -27.356 -35.801 1.00 27.39 373 SER A O 1
ATOM 2843 N N . SER A 1 374 ? 13.434 -28.991 -36.263 1.00 29.52 374 SER A N 1
ATOM 2844 C CA . SER A 1 374 ? 12.647 -28.357 -37.325 1.00 29.52 374 SER A CA 1
ATOM 2845 C C . SER A 1 374 ? 11.477 -27.564 -36.726 1.00 29.52 374 SER A C 1
ATOM 2847 O O . SER A 1 374 ? 10.851 -28.053 -35.787 1.00 29.52 374 SER A O 1
ATOM 2849 N N . GLY A 1 375 ? 11.115 -26.414 -37.310 1.00 26.75 375 GLY A N 1
ATOM 2850 C CA . GLY A 1 375 ? 9.779 -25.837 -37.112 1.00 26.75 375 GLY A CA 1
ATOM 2851 C C . GLY A 1 375 ? 9.634 -24.325 -37.320 1.00 26.75 375 GLY A C 1
ATOM 2852 O O . GLY A 1 375 ? 9.920 -23.550 -36.418 1.00 26.75 375 GLY A O 1
ATOM 2853 N N . ASN A 1 376 ? 9.060 -23.973 -38.475 1.00 28.25 376 ASN A N 1
ATOM 2854 C CA . ASN A 1 376 ? 8.200 -22.822 -38.797 1.00 28.25 376 ASN A CA 1
ATOM 2855 C C . ASN A 1 376 ? 8.740 -21.384 -38.673 1.00 28.25 376 ASN A C 1
ATOM 2857 O O . ASN A 1 376 ? 8.703 -20.741 -37.628 1.00 28.25 376 ASN A O 1
ATOM 2861 N N . THR A 1 377 ? 9.068 -20.825 -39.839 1.00 24.78 377 THR A N 1
ATOM 2862 C CA . THR A 1 377 ? 9.248 -19.395 -40.100 1.00 24.78 377 THR A CA 1
ATOM 2863 C C . THR A 1 377 ? 7.897 -18.672 -40.025 1.00 24.78 377 THR A C 1
ATOM 2865 O O . THR A 1 377 ? 7.053 -18.832 -40.905 1.00 24.78 377 THR A O 1
ATOM 2868 N N . PHE A 1 378 ? 7.686 -17.849 -38.997 1.00 25.80 378 PHE A N 1
ATOM 2869 C CA . PHE A 1 378 ? 6.601 -16.865 -38.951 1.00 25.80 378 PHE A CA 1
ATOM 2870 C C . PHE A 1 378 ? 7.234 -15.471 -38.923 1.00 25.80 378 PHE A C 1
ATOM 2872 O O . PHE A 1 378 ? 7.896 -15.096 -37.957 1.00 25.80 378 PHE A O 1
ATOM 2879 N N . GLN A 1 379 ? 7.076 -14.707 -40.006 1.00 25.78 379 GLN A N 1
ATOM 2880 C CA . GLN A 1 379 ? 7.510 -13.313 -40.059 1.00 25.78 379 GLN A CA 1
ATOM 2881 C C . GLN A 1 379 ? 6.549 -12.452 -39.234 1.00 25.78 379 GLN A C 1
ATOM 2883 O O . GLN A 1 379 ? 5.475 -12.072 -39.690 1.00 25.78 379 GLN A O 1
ATOM 2888 N N . GLY A 1 380 ? 6.957 -12.131 -38.009 1.00 24.53 380 GLY A N 1
ATOM 2889 C CA . GLY A 1 380 ? 6.394 -11.047 -37.212 1.00 24.53 380 GLY A CA 1
ATOM 2890 C C . GLY A 1 380 ? 7.475 -10.005 -36.948 1.00 24.53 380 GLY A C 1
ATOM 2891 O O . GLY A 1 380 ? 8.383 -10.239 -36.157 1.00 24.53 380 GLY A O 1
ATOM 2892 N N . SER A 1 381 ? 7.389 -8.850 -37.608 1.00 26.95 381 SER A N 1
ATOM 2893 C CA . SER A 1 381 ? 8.247 -7.697 -37.320 1.00 26.95 381 SER A CA 1
ATOM 2894 C C . SER A 1 381 ? 7.856 -7.104 -35.965 1.00 26.95 381 SER A C 1
ATOM 2896 O O . SER A 1 381 ? 6.777 -6.529 -35.820 1.00 26.95 381 SER A O 1
ATOM 2898 N N . VAL A 1 382 ? 8.715 -7.261 -34.955 1.00 30.06 382 VAL A N 1
ATOM 2899 C CA . VAL A 1 382 ? 8.565 -6.597 -33.653 1.00 30.06 382 VAL A CA 1
ATOM 2900 C C . VAL A 1 382 ? 9.847 -5.836 -33.342 1.00 30.06 382 VAL A C 1
ATOM 2902 O O . VAL A 1 382 ? 10.912 -6.415 -33.136 1.00 30.06 382 VAL A O 1
ATOM 2905 N N . ILE A 1 383 ? 9.718 -4.510 -33.303 1.00 34.94 383 ILE A N 1
ATOM 2906 C CA . ILE A 1 383 ? 10.779 -3.543 -33.017 1.00 34.94 383 ILE A CA 1
ATOM 2907 C C . ILE A 1 383 ? 11.212 -3.701 -31.553 1.00 34.94 383 ILE A C 1
ATOM 2909 O O . ILE A 1 383 ? 10.596 -3.159 -30.639 1.00 34.94 383 ILE A O 1
ATOM 2913 N N . GLY A 1 384 ? 12.276 -4.464 -31.325 1.00 30.41 384 GLY A N 1
ATOM 2914 C CA . GLY A 1 384 ? 13.005 -4.510 -30.061 1.00 30.41 384 GLY A CA 1
ATOM 2915 C C . GLY A 1 384 ? 14.388 -3.919 -30.267 1.00 30.41 384 GLY A C 1
ATOM 2916 O O . GLY A 1 384 ? 15.347 -4.665 -30.416 1.00 30.41 384 GLY A O 1
ATOM 2917 N N . ALA A 1 385 ? 14.489 -2.595 -30.332 1.00 34.59 385 ALA A N 1
ATOM 2918 C CA . ALA A 1 385 ? 15.772 -1.944 -30.527 1.00 34.59 385 ALA A CA 1
ATOM 2919 C C . ALA A 1 385 ? 16.454 -1.702 -29.172 1.00 34.59 385 ALA A C 1
ATOM 2921 O O . ALA A 1 385 ? 15.990 -0.903 -28.357 1.00 34.59 385 ALA A O 1
ATOM 2922 N N . GLN A 1 386 ? 17.538 -2.438 -28.926 1.00 36.69 386 GLN A N 1
ATOM 2923 C CA . GLN A 1 386 ? 18.539 -2.064 -27.934 1.00 36.69 386 GLN A CA 1
ATOM 2924 C C . GLN A 1 386 ? 19.407 -0.975 -28.555 1.00 36.69 386 GLN A C 1
ATOM 2926 O O . GLN A 1 386 ? 19.935 -1.169 -29.646 1.00 36.69 386 GLN A O 1
ATOM 2931 N N . TYR A 1 387 ? 19.549 0.154 -27.874 1.00 39.72 387 TYR A N 1
ATOM 2932 C CA . TYR A 1 387 ? 20.473 1.201 -28.287 1.00 39.72 387 TYR A CA 1
ATOM 2933 C C . TYR A 1 387 ? 21.553 1.289 -27.225 1.00 39.72 387 TYR A C 1
ATOM 2935 O O . TYR A 1 387 ? 21.278 1.678 -26.090 1.00 39.72 387 TYR A O 1
ATOM 2943 N N . SER A 1 388 ? 22.771 0.895 -27.581 1.00 37.28 388 SER A N 1
ATOM 2944 C CA . SER A 1 388 ? 23.933 1.240 -26.780 1.00 37.28 388 SER A CA 1
ATOM 2945 C C . SER A 1 388 ? 24.217 2.723 -26.999 1.00 37.28 388 SER A C 1
ATOM 2947 O O . SER A 1 388 ? 24.243 3.190 -28.136 1.00 37.28 388 SER A O 1
ATOM 2949 N N . VAL A 1 389 ? 24.447 3.486 -25.930 1.00 42.12 389 VAL A N 1
ATOM 2950 C CA . VAL A 1 389 ? 24.888 4.891 -26.036 1.00 42.12 389 VAL A CA 1
ATOM 2951 C C . VAL A 1 389 ? 26.177 4.996 -26.869 1.00 42.12 389 VAL A C 1
ATOM 2953 O O . VAL A 1 389 ? 26.378 5.983 -27.579 1.00 42.12 389 VAL A O 1
ATOM 2956 N N . ASN A 1 390 ? 26.982 3.930 -26.889 1.00 39.31 390 ASN A N 1
ATOM 2957 C CA . ASN A 1 390 ? 28.194 3.833 -27.700 1.00 39.31 390 ASN A CA 1
ATOM 2958 C C . ASN A 1 390 ? 27.904 3.861 -29.216 1.00 39.31 390 ASN A C 1
ATOM 2960 O O . ASN A 1 390 ? 28.749 4.323 -29.976 1.00 39.31 390 ASN A O 1
ATOM 2964 N N . ASP A 1 391 ? 26.702 3.472 -29.663 1.00 42.00 391 AS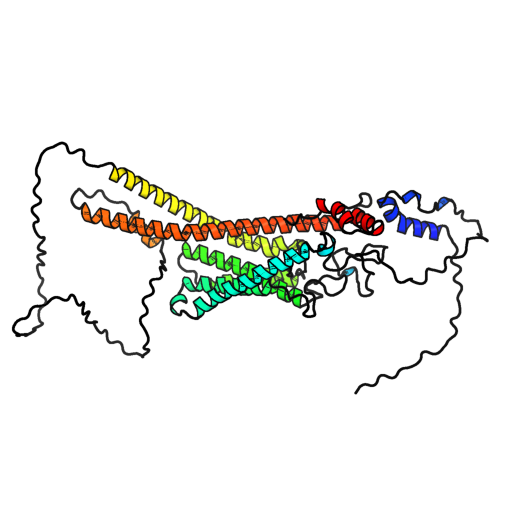P A N 1
ATOM 296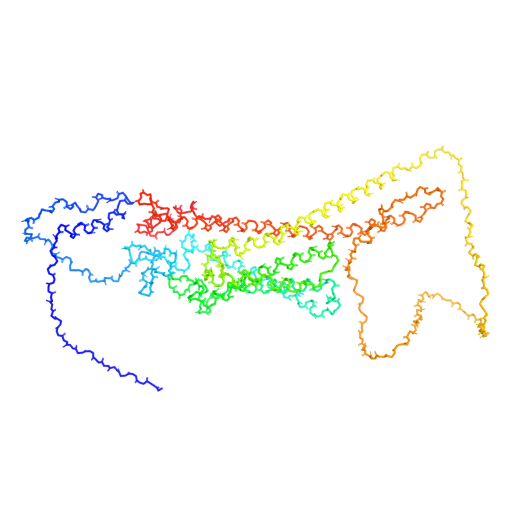5 C CA . ASP A 1 391 ? 26.309 3.534 -31.083 1.00 42.00 391 ASP A CA 1
ATOM 2966 C C . ASP A 1 391 ? 25.904 4.951 -31.528 1.00 42.00 391 ASP A C 1
ATOM 2968 O O . ASP A 1 391 ? 25.846 5.240 -32.725 1.00 42.00 391 ASP A O 1
ATOM 2972 N N . MET A 1 392 ? 25.642 5.865 -30.584 1.00 38.81 392 MET A N 1
ATOM 2973 C CA . MET A 1 392 ? 25.372 7.283 -30.872 1.00 38.81 392 MET A CA 1
ATOM 2974 C C . MET A 1 392 ? 26.632 8.159 -30.823 1.00 38.81 392 MET A C 1
ATOM 2976 O O . MET A 1 392 ? 26.653 9.239 -31.415 1.00 38.81 392 MET A O 1
ATOM 2980 N N . GLN A 1 393 ? 27.700 7.697 -30.172 1.00 40.34 393 GLN A N 1
ATOM 2981 C CA . GLN A 1 393 ? 28.963 8.425 -30.033 1.00 40.34 393 GLN A CA 1
ATOM 2982 C C . GLN A 1 393 ? 29.692 8.750 -31.359 1.00 40.34 393 GLN A C 1
ATOM 2984 O O . GLN A 1 393 ? 30.194 9.872 -31.469 1.00 40.34 393 GLN A O 1
ATOM 2989 N N . PRO A 1 394 ? 29.709 7.894 -32.408 1.00 40.84 394 PRO A N 1
ATOM 2990 C CA . PRO A 1 394 ? 30.370 8.248 -33.669 1.00 40.84 394 PRO A CA 1
ATOM 2991 C C . PRO A 1 394 ? 29.624 9.321 -34.483 1.00 40.84 394 PRO A C 1
ATOM 2993 O O . PRO A 1 394 ? 30.206 9.897 -35.397 1.00 40.84 394 PRO A O 1
ATOM 2996 N N . TYR A 1 395 ? 28.369 9.650 -34.151 1.00 43.72 395 TYR A N 1
ATOM 2997 C CA . TYR A 1 395 ? 27.602 10.689 -34.858 1.00 43.72 395 TYR A CA 1
ATOM 2998 C C . TYR A 1 395 ? 27.851 12.111 -34.332 1.00 43.72 395 TYR A C 1
ATOM 3000 O O . TYR A 1 395 ? 27.484 13.079 -34.999 1.00 43.72 395 TYR A O 1
ATOM 3008 N N . LEU A 1 396 ? 28.481 12.242 -33.160 1.00 42.41 396 LEU A N 1
ATOM 3009 C CA . LEU A 1 396 ? 28.854 13.524 -32.547 1.00 42.41 396 LEU A CA 1
ATOM 3010 C C . LEU A 1 396 ? 30.367 13.796 -32.602 1.00 42.41 396 LEU A C 1
ATOM 3012 O O . LEU A 1 396 ? 30.803 14.874 -32.199 1.00 42.41 396 LEU A O 1
ATOM 3016 N N . GLY A 1 397 ? 31.157 12.850 -33.123 1.00 37.84 397 GLY A N 1
ATOM 3017 C CA . GLY A 1 397 ? 32.572 13.048 -33.420 1.00 37.84 397 GLY A CA 1
ATOM 3018 C C . GLY A 1 397 ? 32.754 14.125 -34.488 1.00 37.84 397 GLY A C 1
ATOM 3019 O O . GLY A 1 397 ? 32.099 14.103 -35.527 1.00 37.84 397 GLY A O 1
ATOM 3020 N N . THR A 1 398 ? 33.621 15.086 -34.188 1.00 44.53 398 THR A N 1
ATOM 3021 C CA . THR A 1 398 ? 34.060 16.211 -35.023 1.00 44.53 398 THR A CA 1
ATOM 3022 C C . THR A 1 398 ? 34.101 15.879 -36.516 1.00 44.53 398 THR A C 1
ATOM 3024 O O . THR A 1 398 ? 35.021 15.216 -36.991 1.00 44.53 398 THR A O 1
ATOM 3027 N N . TYR A 1 399 ? 33.114 16.377 -37.265 1.00 43.62 399 TYR A N 1
ATOM 3028 C CA . TYR A 1 399 ? 33.167 16.391 -38.722 1.00 43.62 399 TYR A CA 1
ATOM 3029 C C . TYR A 1 399 ? 34.237 17.395 -39.150 1.00 43.62 399 TYR A C 1
ATOM 3031 O O . TYR A 1 399 ? 34.021 18.606 -39.075 1.00 43.62 399 TYR A O 1
ATOM 3039 N N . GLY A 1 400 ? 35.384 16.872 -39.583 1.00 44.44 400 GLY A N 1
ATOM 3040 C CA . GLY A 1 400 ? 36.340 17.614 -40.391 1.00 44.44 400 GLY A CA 1
ATOM 3041 C C . GLY A 1 400 ? 35.638 18.174 -41.627 1.00 44.44 400 GLY A C 1
ATOM 3042 O O . GLY A 1 400 ? 34.786 17.518 -42.233 1.00 44.44 400 GLY A O 1
ATOM 3043 N N . VAL A 1 401 ? 35.946 19.427 -41.936 1.00 47.16 401 VAL A N 1
ATOM 3044 C CA . VAL A 1 401 ? 35.497 20.127 -43.137 1.00 47.16 401 VAL A CA 1
ATOM 3045 C C . VAL A 1 401 ? 36.205 19.472 -44.321 1.00 47.16 401 VAL A C 1
ATOM 3047 O O . VAL A 1 401 ? 37.343 19.808 -44.613 1.00 47.16 401 VAL A O 1
ATOM 3050 N N . ASP A 1 402 ? 35.561 18.479 -44.934 1.00 46.62 402 ASP A N 1
ATOM 3051 C CA . ASP A 1 402 ? 36.016 17.891 -46.194 1.00 46.62 402 ASP A CA 1
ATOM 3052 C C . ASP A 1 402 ? 35.321 18.598 -47.362 1.00 46.62 402 ASP A C 1
ATOM 3054 O O . ASP A 1 402 ? 34.085 18.692 -47.428 1.00 46.62 402 ASP A O 1
ATOM 3058 N N . ASP A 1 403 ? 36.141 19.117 -48.269 1.00 50.62 403 ASP A N 1
ATOM 3059 C CA . ASP A 1 403 ? 35.749 19.976 -49.375 1.00 50.62 403 ASP A CA 1
ATOM 3060 C C . ASP A 1 403 ? 34.952 19.214 -50.449 1.00 50.62 403 ASP A C 1
ATOM 3062 O O . ASP A 1 403 ? 35.460 18.433 -51.251 1.00 50.62 403 ASP A O 1
ATOM 3066 N N . GLY A 1 404 ? 33.648 19.488 -50.485 1.00 58.28 404 GLY A N 1
ATOM 3067 C CA . GLY A 1 404 ? 32.950 19.845 -51.720 1.00 58.28 404 GLY A CA 1
ATOM 3068 C C . GLY A 1 404 ? 33.023 18.897 -52.923 1.00 58.28 404 GLY A C 1
ATOM 3069 O O . GLY A 1 404 ? 33.343 19.364 -54.014 1.00 58.28 404 GLY A O 1
ATOM 3070 N N . ARG A 1 405 ? 32.626 17.615 -52.806 1.00 54.41 405 ARG A N 1
ATOM 3071 C CA . ARG A 1 405 ? 32.142 16.863 -53.998 1.00 54.41 405 ARG A CA 1
ATOM 3072 C C . ARG A 1 405 ? 31.233 15.636 -53.803 1.00 54.41 405 ARG A C 1
ATOM 3074 O O . ARG A 1 405 ? 30.924 14.971 -54.785 1.00 54.41 405 ARG A O 1
ATOM 3081 N N . GLY A 1 406 ? 30.725 15.357 -52.598 1.00 54.19 406 GLY A N 1
ATOM 3082 C CA . GLY A 1 406 ? 29.922 14.150 -52.305 1.00 54.19 406 GLY A CA 1
ATOM 3083 C C . GLY A 1 406 ? 28.523 14.398 -51.717 1.00 54.19 406 GLY A C 1
ATOM 3084 O O . GLY A 1 406 ? 28.199 13.827 -50.680 1.00 54.19 406 GLY A O 1
ATOM 3085 N N . GLY A 1 407 ? 27.699 15.258 -52.331 1.00 56.38 407 GLY A N 1
ATOM 3086 C CA . GLY A 1 407 ? 26.426 15.731 -51.748 1.00 56.38 407 GLY A CA 1
ATOM 3087 C C . GLY A 1 407 ? 25.334 14.670 -51.521 1.00 56.38 407 GLY A C 1
ATOM 3088 O O . GLY A 1 407 ? 24.624 14.744 -50.525 1.00 56.38 407 GLY A O 1
ATOM 3089 N N . GLY A 1 408 ? 25.227 13.648 -52.380 1.00 59.09 408 GLY A N 1
ATOM 3090 C CA . GLY A 1 408 ? 24.105 12.692 -52.332 1.00 59.09 408 GLY A CA 1
ATOM 3091 C C . GLY A 1 408 ? 24.144 11.691 -51.168 1.00 59.09 408 GLY A C 1
ATOM 3092 O O . GLY A 1 408 ? 23.132 11.443 -50.525 1.00 59.09 408 GLY A O 1
ATOM 3093 N N . VAL A 1 409 ? 25.323 11.159 -50.822 1.00 61.56 409 VAL A N 1
ATOM 3094 C CA . VAL A 1 409 ? 25.466 10.100 -49.793 1.00 61.56 409 VAL A CA 1
ATOM 3095 C C . VAL A 1 409 ? 25.353 10.657 -48.361 1.00 61.56 409 VAL A C 1
ATOM 3097 O O . VAL A 1 409 ? 25.193 9.916 -47.386 1.00 61.56 409 VAL A O 1
ATOM 3100 N N . ARG A 1 410 ? 25.461 11.982 -48.202 1.00 62.56 410 ARG A N 1
ATOM 3101 C CA . ARG A 1 410 ? 25.406 12.654 -46.897 1.00 62.56 410 ARG A CA 1
ATOM 3102 C C . ARG A 1 410 ? 23.969 12.892 -46.432 1.00 62.56 410 ARG A C 1
ATOM 3104 O O . ARG A 1 410 ? 23.709 12.794 -45.237 1.00 62.56 410 ARG A O 1
ATOM 3111 N N . GLU A 1 411 ? 23.046 13.160 -47.351 1.00 66.94 411 GLU A N 1
ATOM 3112 C CA . GLU A 1 411 ? 21.651 13.463 -47.016 1.00 66.94 411 GLU A CA 1
ATOM 3113 C C . GLU A 1 411 ? 20.868 12.214 -46.572 1.00 66.94 411 GLU A C 1
ATOM 3115 O O . GLU A 1 411 ? 20.083 12.269 -45.623 1.00 66.94 411 GLU A O 1
ATOM 3120 N N . GLU A 1 412 ? 21.154 11.061 -47.181 1.00 73.62 412 GLU A N 1
ATOM 3121 C CA . GLU A 1 412 ? 20.500 9.784 -46.865 1.00 73.62 412 GLU A CA 1
ATOM 3122 C C . GLU A 1 412 ? 20.847 9.293 -45.445 1.00 73.62 412 GLU A C 1
ATOM 3124 O O . GLU A 1 412 ? 19.959 8.957 -44.660 1.00 73.62 412 GLU A O 1
ATOM 3129 N N . ARG A 1 413 ? 22.121 9.406 -45.029 1.00 74.19 413 ARG A N 1
ATOM 3130 C CA . ARG A 1 413 ? 22.552 9.072 -43.655 1.00 74.19 413 ARG A CA 1
ATOM 3131 C C . ARG A 1 413 ? 21.923 9.964 -42.579 1.00 74.19 413 ARG A C 1
ATOM 3133 O O . ARG A 1 413 ? 21.686 9.497 -41.464 1.00 74.19 413 ARG A O 1
ATOM 3140 N N . VAL A 1 414 ? 21.646 11.234 -42.888 1.00 72.19 414 VAL A N 1
ATOM 3141 C CA . VAL A 1 414 ? 21.008 12.165 -41.940 1.00 72.19 414 VAL A CA 1
ATOM 3142 C C . VAL A 1 414 ? 19.522 11.840 -41.764 1.00 72.19 414 VAL A C 1
ATOM 3144 O O . VAL A 1 414 ? 19.034 11.864 -40.630 1.00 72.19 414 VAL A O 1
ATOM 3147 N N . ARG A 1 415 ? 18.806 11.479 -42.840 1.00 73.81 415 ARG A N 1
ATOM 3148 C CA . ARG A 1 415 ? 17.401 11.038 -42.742 1.00 73.81 415 ARG A CA 1
ATOM 3149 C C . ARG A 1 415 ? 17.269 9.751 -41.932 1.00 73.81 415 ARG A C 1
ATOM 3151 O O . ARG A 1 415 ? 16.433 9.700 -41.029 1.00 73.81 415 ARG A O 1
ATOM 3158 N N . ASP A 1 416 ? 18.136 8.770 -42.166 1.00 78.00 416 ASP A N 1
ATOM 3159 C CA . ASP A 1 416 ? 18.122 7.507 -41.419 1.00 78.00 416 ASP A CA 1
ATOM 3160 C C . ASP A 1 416 ? 18.386 7.704 -39.921 1.00 78.00 416 ASP A C 1
ATOM 3162 O O . ASP A 1 416 ? 17.719 7.100 -39.074 1.00 78.00 416 ASP A O 1
ATOM 3166 N N . ALA A 1 417 ? 19.323 8.590 -39.570 1.00 73.06 417 ALA A N 1
ATOM 3167 C CA . ALA A 1 417 ? 19.577 8.950 -38.179 1.00 73.06 417 ALA A CA 1
ATOM 3168 C C . ALA A 1 417 ? 18.364 9.657 -37.546 1.00 73.06 417 ALA A C 1
ATOM 3170 O O . ALA A 1 417 ? 17.975 9.331 -36.422 1.00 73.06 417 ALA A O 1
ATOM 3171 N N . ALA A 1 418 ? 17.720 10.579 -38.268 1.00 72.56 418 ALA A N 1
ATOM 3172 C CA . ALA A 1 418 ? 16.544 11.295 -37.777 1.00 72.56 418 ALA A CA 1
ATOM 3173 C C . ALA A 1 418 ? 15.354 10.354 -37.518 1.00 72.56 418 ALA A C 1
ATOM 3175 O O . ALA A 1 418 ? 14.722 10.447 -36.462 1.00 72.56 418 ALA A O 1
ATOM 3176 N N . VAL A 1 419 ? 15.080 9.410 -38.426 1.00 78.56 419 VAL A N 1
ATOM 3177 C CA . VAL A 1 419 ? 14.005 8.414 -38.261 1.00 78.56 419 VAL A CA 1
ATOM 3178 C C . VAL A 1 419 ? 14.262 7.533 -37.034 1.00 78.56 419 VAL A C 1
ATOM 3180 O O . VAL A 1 419 ? 13.355 7.333 -36.220 1.00 78.56 419 VAL A O 1
ATOM 3183 N N . LYS A 1 420 ? 15.508 7.079 -36.833 1.00 78.00 420 LYS A N 1
ATOM 3184 C CA . LYS A 1 420 ? 15.897 6.296 -35.646 1.00 78.00 420 LYS A CA 1
ATOM 3185 C C . LYS A 1 420 ? 15.701 7.088 -34.350 1.00 78.00 420 LYS A C 1
ATOM 3187 O O . LYS A 1 420 ? 15.087 6.581 -33.412 1.00 78.00 420 LYS A O 1
ATOM 3192 N N . ILE A 1 421 ? 16.136 8.350 -34.307 1.00 73.56 421 ILE A N 1
ATOM 3193 C CA . ILE A 1 421 ? 15.994 9.218 -33.123 1.00 73.56 421 ILE A CA 1
ATOM 3194 C C . ILE A 1 421 ? 14.518 9.490 -32.798 1.00 73.56 421 ILE A C 1
ATOM 3196 O O . ILE A 1 421 ? 14.128 9.466 -31.628 1.00 73.56 421 ILE A O 1
ATOM 3200 N N . VAL A 1 422 ? 13.675 9.722 -33.809 1.00 74.25 422 VAL A N 1
ATOM 3201 C CA . VAL A 1 422 ? 12.233 9.941 -33.607 1.00 74.25 422 VAL A CA 1
ATOM 3202 C C . VAL A 1 422 ? 11.559 8.687 -33.047 1.00 74.25 422 VAL A C 1
ATOM 3204 O O . VAL A 1 422 ? 10.762 8.808 -32.114 1.00 74.25 422 VAL A O 1
ATOM 3207 N N . GLY A 1 423 ? 11.916 7.500 -33.545 1.00 75.94 423 GLY A N 1
ATOM 3208 C CA . GLY A 1 423 ? 11.422 6.227 -33.013 1.00 75.94 423 GLY A CA 1
ATOM 3209 C C . GLY A 1 423 ? 11.800 6.014 -31.544 1.00 75.94 423 GLY A C 1
ATOM 3210 O O . GLY A 1 423 ? 10.942 5.677 -30.727 1.00 75.94 423 GLY A O 1
ATOM 3211 N N . VAL A 1 424 ? 13.055 6.295 -31.177 1.00 73.94 424 VAL A N 1
ATOM 3212 C CA . VAL A 1 424 ? 13.526 6.217 -29.781 1.00 73.94 424 VAL A CA 1
ATOM 3213 C C . VAL A 1 424 ? 12.769 7.194 -28.888 1.00 73.94 424 VAL A C 1
ATOM 3215 O O . VAL A 1 424 ? 12.257 6.803 -27.838 1.00 73.94 424 VAL A O 1
ATOM 3218 N N . ALA A 1 425 ? 12.636 8.449 -29.319 1.00 72.62 425 ALA A N 1
ATOM 3219 C CA . ALA A 1 425 ? 11.915 9.468 -28.564 1.00 72.62 425 ALA A CA 1
ATOM 3220 C C . ALA A 1 425 ? 10.438 9.089 -28.358 1.00 72.62 425 ALA A C 1
ATOM 3222 O O . ALA A 1 425 ? 9.901 9.298 -27.269 1.00 72.62 425 ALA A O 1
ATOM 3223 N N . ALA A 1 426 ? 9.797 8.494 -29.373 1.00 73.56 426 ALA A N 1
ATOM 3224 C CA . ALA A 1 426 ? 8.411 8.027 -29.319 1.00 73.56 426 ALA A CA 1
ATOM 3225 C C . ALA A 1 426 ? 8.188 6.904 -28.287 1.00 73.56 426 ALA A C 1
ATOM 3227 O O . ALA A 1 426 ? 7.114 6.814 -27.694 1.00 73.56 426 ALA A O 1
ATOM 3228 N N . VAL A 1 427 ? 9.185 6.048 -28.060 1.00 75.25 427 VAL A N 1
ATOM 3229 C CA . VAL A 1 427 ? 9.109 4.992 -27.040 1.00 75.25 427 VAL A CA 1
ATOM 3230 C C . VAL A 1 427 ? 9.452 5.547 -25.658 1.00 75.25 427 VAL A C 1
ATOM 3232 O O . VAL A 1 427 ? 8.754 5.247 -24.688 1.00 75.25 427 VAL A O 1
ATOM 3235 N N . GLN A 1 428 ? 10.474 6.400 -25.559 1.00 75.44 428 GLN A N 1
ATOM 3236 C CA . GLN A 1 428 ? 10.928 6.930 -24.274 1.00 75.44 428 GLN A CA 1
ATOM 3237 C C . GLN A 1 428 ? 9.896 7.822 -23.578 1.00 75.44 428 GLN A C 1
ATOM 3239 O O . GLN A 1 428 ? 9.747 7.706 -22.363 1.00 75.44 428 GLN A O 1
ATOM 3244 N N . TRP A 1 429 ? 9.130 8.652 -24.299 1.00 79.62 429 TRP A N 1
ATOM 3245 C CA . TRP A 1 429 ? 8.137 9.510 -23.631 1.00 79.62 429 TRP A CA 1
ATOM 3246 C C . TRP A 1 429 ? 7.030 8.704 -22.943 1.00 79.62 429 TRP A C 1
ATOM 3248 O O . TRP A 1 429 ? 6.523 9.135 -21.913 1.00 79.62 429 TRP A O 1
ATOM 3258 N N . ARG A 1 430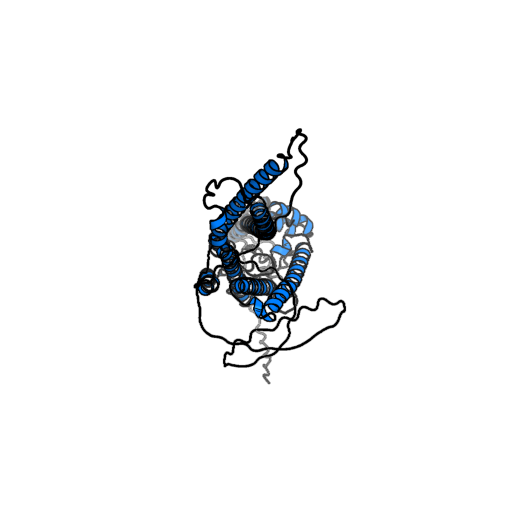 ? 6.667 7.527 -23.478 1.00 81.00 430 ARG A N 1
ATOM 3259 C CA . ARG A 1 430 ? 5.646 6.655 -22.874 1.00 81.00 430 ARG A CA 1
ATOM 3260 C C . ARG A 1 430 ? 6.120 6.118 -21.530 1.00 81.00 430 ARG A C 1
ATOM 3262 O O . ARG A 1 430 ? 5.359 6.115 -20.568 1.00 81.00 430 ARG A O 1
ATOM 3269 N N . ILE A 1 431 ? 7.384 5.697 -21.473 1.00 78.44 431 ILE A N 1
ATOM 3270 C CA . ILE A 1 431 ? 8.025 5.218 -20.245 1.00 78.44 431 ILE A CA 1
ATOM 3271 C C . ILE A 1 431 ? 8.148 6.370 -19.247 1.00 78.44 431 ILE A C 1
ATOM 3273 O O . ILE A 1 431 ? 7.759 6.205 -18.095 1.00 78.44 431 ILE A O 1
ATOM 3277 N N . LEU A 1 432 ? 8.578 7.552 -19.698 1.00 79.81 432 LEU A N 1
ATOM 3278 C CA . LEU A 1 432 ? 8.665 8.734 -18.843 1.00 79.81 432 LEU A CA 1
ATOM 3279 C C . LEU A 1 432 ? 7.298 9.114 -18.265 1.00 79.81 432 LEU A C 1
ATOM 3281 O O . LEU A 1 432 ? 7.193 9.350 -17.066 1.00 79.81 432 LEU A O 1
ATOM 3285 N N . LEU A 1 433 ? 6.246 9.144 -19.088 1.00 82.62 433 LEU A N 1
ATOM 3286 C CA . LEU A 1 433 ? 4.896 9.476 -18.637 1.00 82.62 433 LEU A CA 1
ATOM 3287 C C . LEU A 1 433 ? 4.387 8.460 -17.608 1.00 82.62 433 LEU A C 1
ATOM 3289 O O . LEU A 1 433 ? 3.826 8.859 -16.590 1.00 82.62 433 LEU A O 1
ATOM 3293 N N . LEU A 1 434 ? 4.617 7.165 -17.843 1.00 81.44 434 LEU A N 1
ATOM 3294 C CA . LEU A 1 434 ? 4.264 6.107 -16.895 1.00 81.44 434 LEU A CA 1
ATOM 3295 C C . LEU A 1 434 ? 5.007 6.286 -15.562 1.00 81.44 434 LEU A C 1
ATOM 3297 O O . LEU A 1 434 ? 4.402 6.198 -14.497 1.00 81.44 434 LEU A O 1
ATOM 3301 N N . SER A 1 435 ? 6.302 6.583 -15.639 1.00 80.69 435 SER A N 1
ATOM 3302 C CA . SER A 1 435 ? 7.202 6.780 -14.502 1.00 80.69 435 SER A CA 1
ATOM 3303 C C . SER A 1 435 ? 6.797 8.003 -13.663 1.00 80.69 435 SER A C 1
ATOM 3305 O O . SER A 1 435 ? 6.644 7.911 -12.444 1.00 80.69 435 SER A O 1
ATOM 3307 N N . VAL A 1 436 ? 6.531 9.141 -14.313 1.00 83.31 436 VAL A N 1
ATOM 3308 C CA . VAL A 1 436 ? 6.037 10.367 -13.662 1.00 83.31 436 VAL A CA 1
ATOM 3309 C C . VAL A 1 436 ? 4.654 10.137 -13.060 1.00 83.31 436 VAL A C 1
ATOM 3311 O O . VAL A 1 436 ? 4.443 10.450 -11.891 1.00 83.31 436 VAL A O 1
ATOM 3314 N N . GLY A 1 437 ? 3.732 9.528 -13.811 1.00 86.19 437 GLY A N 1
ATOM 3315 C CA . GLY A 1 437 ? 2.394 9.202 -13.321 1.00 86.19 437 GLY A CA 1
ATOM 3316 C C . GLY A 1 437 ? 2.438 8.311 -12.079 1.00 86.19 437 GLY A C 1
ATOM 3317 O O . GLY A 1 437 ? 1.755 8.591 -11.095 1.00 86.19 437 GLY A O 1
ATOM 3318 N N . LYS A 1 438 ? 3.305 7.292 -12.070 1.00 82.31 438 LYS A N 1
ATOM 3319 C CA . LYS A 1 438 ? 3.511 6.425 -10.906 1.00 82.31 438 LYS A CA 1
ATOM 3320 C C . LYS A 1 438 ? 4.050 7.195 -9.702 1.00 82.31 438 LYS A C 1
ATOM 3322 O O . LYS A 1 438 ? 3.547 6.990 -8.601 1.00 82.31 438 LYS A O 1
ATOM 3327 N N . MET A 1 439 ? 5.022 8.089 -9.890 1.00 81.00 439 MET A N 1
ATOM 3328 C CA . MET A 1 439 ? 5.530 8.926 -8.795 1.00 81.00 439 MET A CA 1
ATOM 3329 C C . MET A 1 439 ? 4.460 9.868 -8.255 1.00 81.00 439 MET A C 1
ATOM 3331 O O . MET A 1 439 ? 4.325 9.984 -7.042 1.00 81.00 439 MET A O 1
ATOM 3335 N N . CYS A 1 440 ? 3.657 10.487 -9.121 1.00 86.69 440 CYS A N 1
ATOM 3336 C CA . CYS A 1 440 ? 2.531 11.312 -8.693 1.00 86.69 440 CYS A CA 1
ATOM 3337 C C . CYS A 1 440 ? 1.521 10.500 -7.872 1.00 86.69 440 CYS A C 1
ATOM 3339 O O . CYS A 1 440 ? 1.096 10.961 -6.818 1.00 86.69 440 CYS A O 1
ATOM 3341 N N . ILE A 1 441 ? 1.191 9.278 -8.301 1.00 87.06 441 ILE A N 1
ATOM 3342 C CA . ILE A 1 441 ? 0.304 8.373 -7.556 1.00 87.06 441 ILE A CA 1
ATOM 3343 C C . ILE A 1 441 ? 0.934 7.964 -6.221 1.00 87.06 441 ILE A C 1
ATOM 3345 O O . ILE A 1 441 ? 0.246 7.971 -5.206 1.00 87.06 441 ILE A O 1
ATOM 3349 N N . LEU A 1 442 ? 2.227 7.628 -6.192 1.00 83.44 442 LEU A N 1
ATOM 3350 C CA . LEU A 1 442 ? 2.926 7.227 -4.969 1.00 83.44 442 LEU A CA 1
ATOM 3351 C C . LEU A 1 442 ? 3.017 8.381 -3.972 1.00 83.44 442 LEU A C 1
ATOM 3353 O O . LEU A 1 442 ? 2.793 8.165 -2.786 1.00 83.44 442 LEU A O 1
ATOM 3357 N N . LEU A 1 443 ? 3.296 9.598 -4.444 1.00 84.06 443 LEU A N 1
ATOM 3358 C CA . LEU A 1 443 ? 3.294 10.802 -3.620 1.00 84.06 443 LEU A CA 1
ATOM 3359 C C . LEU A 1 443 ? 1.886 11.112 -3.119 1.00 84.06 443 LEU A C 1
ATOM 3361 O O . LEU A 1 443 ? 1.716 11.304 -1.923 1.00 84.06 443 LEU A O 1
ATOM 3365 N N . ALA A 1 444 ? 0.870 11.097 -3.984 1.00 86.50 444 ALA A N 1
ATOM 3366 C CA . ALA A 1 444 ? -0.517 11.313 -3.579 1.00 86.50 444 ALA A CA 1
ATOM 3367 C C . ALA A 1 444 ? -0.977 10.267 -2.555 1.00 86.50 444 ALA A C 1
ATOM 3369 O O . ALA A 1 444 ? -1.595 10.614 -1.553 1.00 86.50 444 ALA A O 1
ATOM 3370 N N . TYR A 1 445 ? -0.620 8.998 -2.760 1.00 84.19 445 TYR A N 1
ATOM 3371 C CA . TYR A 1 445 ? -0.887 7.925 -1.810 1.00 84.19 445 TYR A CA 1
ATOM 3372 C C . TYR A 1 445 ? -0.116 8.119 -0.504 1.00 84.19 445 TYR A C 1
ATOM 3374 O O . TYR A 1 445 ? -0.696 7.933 0.557 1.00 84.19 445 TYR A O 1
ATOM 3382 N N . TYR A 1 446 ? 1.155 8.526 -0.554 1.00 84.44 446 TYR A N 1
ATOM 3383 C CA . TYR A 1 446 ? 1.945 8.842 0.635 1.00 84.44 446 TYR A CA 1
ATOM 3384 C C . TYR A 1 446 ? 1.328 10.000 1.418 1.00 84.44 446 TYR A C 1
ATOM 3386 O O . TYR A 1 446 ? 1.134 9.864 2.619 1.00 84.44 446 TYR A O 1
ATOM 3394 N N . PHE A 1 447 ? 0.959 11.097 0.755 1.00 84.44 447 PHE A N 1
ATOM 3395 C CA . PHE A 1 447 ? 0.284 12.230 1.384 1.00 84.44 447 PHE A CA 1
ATOM 3396 C C . PHE A 1 447 ? -1.057 11.807 1.980 1.00 84.44 447 PHE A C 1
ATOM 3398 O O . PHE A 1 447 ? -1.281 12.034 3.161 1.00 84.44 447 PHE A O 1
ATOM 3405 N N . PHE A 1 448 ? -1.903 11.107 1.223 1.00 82.38 448 PHE A N 1
ATOM 3406 C CA . PHE A 1 448 ? -3.191 10.624 1.720 1.00 82.38 448 PHE A CA 1
ATOM 3407 C C . PHE A 1 448 ? -3.031 9.651 2.895 1.00 82.38 448 PHE A C 1
ATOM 3409 O O . PHE A 1 448 ? -3.756 9.738 3.879 1.00 82.38 448 PHE A O 1
ATOM 3416 N N . HIS A 1 449 ? -2.068 8.734 2.824 1.00 79.81 449 HIS A N 1
ATOM 3417 C CA . HIS A 1 449 ? -1.809 7.761 3.879 1.00 79.81 449 HIS A CA 1
ATOM 3418 C C . HIS A 1 449 ? -1.214 8.423 5.122 1.00 79.81 449 HIS A C 1
ATOM 3420 O O . HIS A 1 449 ? -1.641 8.128 6.234 1.00 79.81 449 HIS A O 1
ATOM 3426 N N . TYR A 1 450 ? -0.235 9.308 4.950 1.00 80.75 450 TYR A N 1
ATOM 3427 C CA . TYR A 1 450 ? 0.432 9.994 6.046 1.00 80.75 450 TYR A CA 1
ATOM 3428 C C . TYR A 1 450 ? -0.513 10.996 6.701 1.00 80.75 450 TYR A C 1
ATOM 3430 O O . TYR A 1 450 ? -0.812 10.872 7.882 1.00 80.75 450 TYR A O 1
ATOM 3438 N N . GLU A 1 451 ? -1.043 11.944 5.933 1.00 81.38 451 GLU A N 1
ATOM 3439 C CA . GLU A 1 451 ? -1.955 12.964 6.441 1.00 81.38 451 GLU A CA 1
ATOM 3440 C C . GLU A 1 451 ? -3.251 12.333 6.949 1.00 81.38 451 GLU A C 1
ATOM 3442 O O . GLU A 1 451 ? -3.720 12.669 8.035 1.00 81.38 451 GLU A O 1
ATOM 3447 N N . GLY A 1 452 ? -3.799 11.369 6.207 1.00 78.50 452 GLY A N 1
ATOM 3448 C CA . GLY A 1 452 ? -5.055 10.734 6.562 1.00 78.50 452 GLY A CA 1
ATOM 3449 C C . GLY A 1 452 ? -4.966 9.882 7.820 1.00 78.50 452 GLY A C 1
ATOM 3450 O O . GLY A 1 452 ? -5.811 10.022 8.701 1.00 78.50 452 GLY A O 1
ATOM 3451 N N . ASN A 1 453 ? -3.927 9.052 7.960 1.00 75.69 453 ASN A N 1
ATOM 3452 C CA . ASN A 1 453 ? -3.773 8.239 9.168 1.00 75.69 453 ASN A CA 1
ATOM 3453 C C . ASN A 1 453 ? -3.320 9.063 10.372 1.00 75.69 453 ASN A C 1
ATOM 3455 O O . ASN A 1 453 ? -3.746 8.751 11.476 1.00 75.69 453 ASN A O 1
ATOM 3459 N N . GLN A 1 454 ? -2.506 10.109 10.188 1.00 78.69 454 GLN A N 1
ATOM 3460 C CA . GLN A 1 454 ? -2.139 11.008 11.289 1.00 78.69 454 GLN A CA 1
ATOM 3461 C C . GLN A 1 454 ? -3.362 11.770 11.807 1.00 78.69 454 GLN A C 1
ATOM 3463 O O . GLN A 1 454 ? -3.555 11.861 13.017 1.00 78.69 454 GLN A O 1
ATOM 3468 N N . LYS A 1 455 ? -4.227 12.259 10.907 1.00 79.56 455 LYS A N 1
ATOM 3469 C CA . LYS A 1 455 ? -5.508 12.878 11.281 1.00 79.56 455 LYS A CA 1
ATOM 3470 C C . LYS A 1 455 ? -6.442 11.882 11.963 1.00 79.56 455 LYS A C 1
ATOM 3472 O O . LYS A 1 455 ? -7.038 12.201 12.982 1.00 79.56 455 LYS A O 1
ATOM 3477 N N . LEU A 1 456 ? -6.542 10.659 11.444 1.00 77.06 456 LEU A N 1
ATOM 3478 C CA . LEU A 1 456 ? -7.375 9.636 12.070 1.00 77.06 456 LEU A CA 1
ATOM 3479 C C . LEU A 1 456 ? -6.843 9.256 13.459 1.00 77.06 456 LEU A C 1
ATOM 3481 O O . LEU A 1 456 ? -7.615 9.101 14.395 1.00 77.06 456 LEU A O 1
ATOM 3485 N N . GLU A 1 457 ? -5.528 9.121 13.616 1.00 76.44 457 GLU A N 1
ATOM 3486 C CA . GLU A 1 457 ? -4.917 8.790 14.900 1.00 76.44 457 GLU A CA 1
ATOM 3487 C C . GLU A 1 457 ? -5.043 9.946 15.903 1.00 76.44 457 GLU A C 1
ATOM 3489 O O . GLU A 1 457 ? -5.313 9.696 17.080 1.00 76.44 457 GLU A O 1
ATOM 3494 N N . SER A 1 458 ? -4.933 11.204 15.464 1.00 76.38 458 SER A N 1
ATOM 3495 C CA . SER A 1 458 ? -5.106 12.371 16.341 1.00 76.38 458 SER A CA 1
ATOM 3496 C C . SER A 1 458 ? -6.529 12.494 16.892 1.00 76.38 458 SER A C 1
ATOM 3498 O O . SER A 1 458 ? -6.698 12.913 18.040 1.00 76.38 458 SER A O 1
ATOM 3500 N N . VAL A 1 459 ? -7.534 12.042 16.132 1.00 75.00 459 VAL A N 1
ATOM 3501 C CA . VAL A 1 459 ? -8.933 11.935 16.580 1.00 75.00 459 VAL A CA 1
ATOM 3502 C C . VAL A 1 459 ? -9.082 10.980 17.775 1.00 75.00 459 VAL A C 1
ATOM 3504 O O . VAL A 1 459 ? -9.925 11.226 18.635 1.00 75.00 459 VAL A O 1
ATOM 3507 N N . PHE A 1 460 ? -8.252 9.935 17.873 1.00 72.38 460 PHE A N 1
ATOM 3508 C CA . PHE A 1 460 ? -8.306 8.960 18.974 1.00 72.38 460 PHE A CA 1
ATOM 3509 C C . PHE A 1 460 ? -7.327 9.234 20.121 1.00 72.38 460 PHE A C 1
ATOM 3511 O O . PHE A 1 460 ? -7.534 8.737 21.223 1.00 72.38 460 PHE A O 1
ATOM 3518 N N . THR A 1 461 ? -6.235 9.962 19.875 1.00 65.38 461 THR A N 1
ATOM 3519 C CA . THR A 1 461 ? -5.104 10.068 20.821 1.00 65.38 461 THR A CA 1
ATOM 3520 C C . THR A 1 461 ? -5.077 11.355 21.639 1.00 65.38 461 THR A C 1
ATOM 3522 O O . THR A 1 461 ? -4.203 11.512 22.490 1.00 65.38 461 THR A O 1
ATOM 3525 N N . THR A 1 462 ? -6.025 12.277 21.443 1.00 54.62 462 THR A N 1
ATOM 3526 C CA . THR A 1 462 ? -6.083 13.512 22.236 1.00 54.62 462 THR A CA 1
ATOM 3527 C C . THR A 1 462 ? -6.628 13.233 23.639 1.00 54.62 462 THR A C 1
ATOM 3529 O O . THR A 1 462 ? -7.818 13.322 23.910 1.00 54.62 462 THR A O 1
ATOM 3532 N N . THR A 1 463 ? -5.717 12.905 24.553 1.00 51.00 463 THR A N 1
ATOM 3533 C CA . THR A 1 463 ? -5.942 12.668 25.990 1.00 51.00 463 THR A CA 1
ATOM 3534 C C . THR A 1 463 ? -6.064 13.953 26.817 1.00 51.00 463 THR A C 1
ATOM 3536 O O . THR A 1 463 ? -5.966 13.907 28.041 1.00 51.00 463 THR A O 1
ATOM 3539 N N . LEU A 1 464 ? -6.256 15.117 26.187 1.00 45.94 464 LEU A N 1
ATOM 3540 C CA . LEU A 1 464 ? -6.367 16.379 26.915 1.00 45.94 464 LEU A CA 1
ATOM 3541 C C . LEU A 1 464 ? -7.737 16.462 27.614 1.00 45.94 464 LEU A C 1
ATOM 3543 O O . LEU A 1 464 ? -8.759 16.510 26.932 1.00 45.94 464 LEU A O 1
ATOM 3547 N N . PRO A 1 465 ? -7.775 16.525 28.959 1.00 55.12 465 PRO A N 1
ATOM 3548 C CA . PRO A 1 465 ? -9.002 16.390 29.751 1.00 55.12 465 PRO A CA 1
ATOM 3549 C C . PRO A 1 465 ? -9.992 17.563 29.626 1.00 55.12 465 PRO A C 1
ATOM 3551 O O . PRO A 1 465 ? -11.018 17.559 30.296 1.00 55.12 465 PRO A O 1
ATOM 3554 N N . SER A 1 466 ? -9.703 18.576 28.804 1.00 53.47 466 SER A N 1
ATOM 3555 C CA . SER A 1 466 ? -10.452 19.838 28.759 1.00 53.47 466 SER A CA 1
ATOM 3556 C C . SER A 1 466 ? -11.074 20.193 27.406 1.00 53.47 466 SER A C 1
ATOM 3558 O O . SER A 1 466 ? -11.826 21.163 27.346 1.00 53.47 466 SER A O 1
ATOM 3560 N N . ILE A 1 467 ? -10.806 19.447 26.326 1.00 52.88 467 ILE A N 1
ATOM 3561 C CA . ILE A 1 467 ? -11.387 19.737 25.005 1.00 52.88 467 ILE A CA 1
ATOM 3562 C C . ILE A 1 467 ? -12.126 18.492 24.506 1.00 52.88 467 ILE A C 1
ATOM 3564 O O . ILE A 1 467 ? -11.489 17.448 24.354 1.00 52.88 467 ILE A O 1
ATOM 3568 N N . PRO A 1 468 ? -13.444 18.576 24.225 1.00 59.56 468 PRO A N 1
ATOM 3569 C CA . PRO A 1 468 ? -14.149 17.481 23.587 1.00 59.56 468 PRO A CA 1
ATOM 3570 C C . PRO A 1 468 ? -13.491 17.215 22.234 1.00 59.56 468 PRO A C 1
ATOM 3572 O O . PRO A 1 468 ? -13.473 18.081 21.357 1.00 59.56 468 PRO A O 1
ATOM 3575 N N . THR A 1 469 ? -12.912 16.029 22.074 1.00 74.62 469 THR A N 1
ATOM 3576 C CA . THR A 1 469 ? -12.376 15.614 20.786 1.00 74.62 469 THR A CA 1
ATOM 3577 C C . THR A 1 469 ? -13.535 15.494 19.787 1.00 74.62 469 THR A C 1
ATOM 3579 O O . THR A 1 469 ? -14.674 15.216 20.179 1.00 74.62 469 THR A O 1
ATOM 3582 N N . PRO A 1 470 ? -13.291 15.656 18.476 1.00 82.69 470 PRO A N 1
ATOM 3583 C CA . PRO A 1 470 ? -14.310 15.381 17.456 1.00 82.69 470 PRO A CA 1
ATOM 3584 C C . PRO A 1 470 ? -14.955 13.998 17.637 1.00 82.69 470 PRO A C 1
ATOM 3586 O O . PRO A 1 470 ? -16.136 13.800 17.359 1.00 82.69 470 PRO A O 1
ATOM 3589 N N . PHE A 1 471 ? -14.182 13.052 18.176 1.00 82.75 471 PHE A N 1
ATOM 3590 C CA . PHE A 1 471 ? -14.647 11.730 18.552 1.00 82.75 471 PHE A CA 1
ATOM 3591 C C . PHE A 1 471 ? -15.630 11.734 19.729 1.00 82.75 471 PHE A C 1
ATOM 3593 O O . PHE A 1 471 ? -16.669 11.086 19.632 1.00 82.75 471 PHE A O 1
ATOM 3600 N N . THR A 1 472 ? -15.366 12.460 20.822 1.00 79.38 472 THR A N 1
ATOM 3601 C CA . THR A 1 472 ? -16.321 12.523 21.944 1.00 79.38 472 THR A CA 1
ATOM 3602 C C . THR A 1 472 ? -17.609 13.245 21.558 1.00 79.38 472 THR A C 1
ATOM 3604 O O . THR A 1 472 ? -18.681 12.825 21.987 1.00 79.38 472 THR A O 1
ATOM 3607 N N . GLN A 1 473 ? -17.539 14.262 20.694 1.00 85.00 473 GLN A N 1
ATOM 3608 C CA . GLN A 1 473 ? -18.731 14.914 20.135 1.00 85.00 473 GLN A CA 1
ATOM 3609 C C . GLN A 1 473 ? -19.547 13.959 19.259 1.00 85.00 473 GLN A C 1
ATOM 3611 O O . GLN A 1 473 ? -20.769 13.900 19.379 1.00 85.00 473 GLN A O 1
ATOM 3616 N N . TRP A 1 474 ? -18.878 13.180 18.407 1.00 88.31 474 TRP A N 1
ATOM 3617 C CA . TRP A 1 474 ? -19.517 12.140 17.600 1.00 88.31 474 TRP A CA 1
ATOM 3618 C C . TRP A 1 474 ? -20.169 11.059 18.472 1.00 88.31 474 TRP A C 1
ATOM 3620 O O . TRP A 1 474 ? -21.321 10.696 18.242 1.00 88.31 474 TRP A O 1
ATOM 3630 N N . LEU A 1 475 ? -19.474 10.598 19.516 1.00 84.25 475 LEU A N 1
ATOM 3631 C CA . LEU A 1 475 ? -20.007 9.638 20.484 1.00 84.25 475 LEU A CA 1
ATOM 3632 C C . LEU A 1 475 ? -21.230 10.176 21.219 1.00 84.25 475 LEU A C 1
ATOM 3634 O O . LEU A 1 475 ? -22.207 9.451 21.386 1.00 84.25 475 LEU A O 1
ATOM 3638 N N . TRP A 1 476 ? -21.185 11.438 21.641 1.00 83.19 476 TRP A N 1
ATOM 3639 C CA . TRP A 1 476 ? -22.316 12.094 22.284 1.00 83.19 476 TRP A CA 1
ATOM 3640 C C . TRP A 1 476 ? -23.498 12.250 21.326 1.00 83.19 476 TRP A C 1
ATOM 3642 O O . TRP A 1 476 ? -24.640 11.986 21.694 1.00 83.19 476 TRP A O 1
ATOM 3652 N N . CYS A 1 477 ? -23.239 12.612 20.070 1.00 88.19 477 CYS A N 1
ATOM 3653 C CA . CYS A 1 477 ? -24.278 12.660 19.052 1.00 88.19 477 CYS A CA 1
ATOM 3654 C C . CYS A 1 477 ? -24.932 11.282 18.870 1.00 88.19 477 CYS A C 1
ATOM 3656 O O . CYS A 1 477 ? -26.153 11.196 18.847 1.00 88.19 477 CYS A O 1
ATOM 3658 N N . ILE A 1 478 ? -24.154 10.199 18.810 1.00 86.12 478 ILE A N 1
ATOM 3659 C CA . ILE A 1 478 ? -24.682 8.831 18.664 1.00 86.12 478 ILE A CA 1
ATOM 3660 C C . ILE A 1 478 ? -25.432 8.351 19.906 1.00 86.12 478 ILE A C 1
ATOM 3662 O O . ILE A 1 478 ? -26.374 7.571 19.797 1.00 86.12 478 ILE A O 1
ATOM 3666 N N . SER A 1 479 ? -25.019 8.778 21.100 1.00 81.88 479 SER A N 1
ATOM 3667 C CA . SER A 1 479 ? -25.711 8.385 22.327 1.00 81.88 479 SER A CA 1
ATOM 3668 C C . SER A 1 479 ? -27.026 9.142 22.526 1.00 81.88 479 SER A C 1
ATOM 3670 O O . SER A 1 479 ? -27.932 8.620 23.174 1.00 81.88 479 SER A O 1
ATOM 3672 N N . THR A 1 480 ? -27.142 10.353 21.973 1.00 84.44 480 THR A N 1
ATOM 3673 C CA . THR A 1 480 ? -28.324 11.220 22.115 1.00 84.44 480 THR A CA 1
ATOM 3674 C C . THR A 1 480 ? -29.285 11.142 20.935 1.00 84.44 480 THR A C 1
ATOM 3676 O O . THR A 1 480 ? -30.496 11.260 21.116 1.00 84.44 480 THR A O 1
ATOM 3679 N N . THR A 1 481 ? -28.766 10.934 19.730 1.00 75.50 481 THR A N 1
ATOM 3680 C CA . THR A 1 481 ? -29.533 10.847 18.488 1.00 75.50 481 THR A CA 1
ATOM 3681 C C . THR A 1 481 ? -29.418 9.450 17.896 1.00 75.50 481 THR A C 1
ATOM 3683 O O . THR A 1 481 ? -28.410 8.770 18.038 1.00 75.50 481 THR A O 1
ATOM 3686 N N . SER A 1 482 ? -30.457 9.004 17.197 1.00 73.88 482 SER A N 1
ATOM 3687 C CA . SER A 1 482 ? -30.487 7.667 16.599 1.00 73.88 482 SER A CA 1
ATOM 3688 C C . SER A 1 482 ? -29.920 7.597 15.172 1.00 73.88 482 SER A C 1
ATOM 3690 O O . SER A 1 482 ? -29.849 6.504 14.612 1.00 73.88 482 SER A O 1
ATOM 3692 N N . SER A 1 483 ? -29.549 8.719 14.538 1.00 87.31 483 SER A N 1
ATOM 3693 C CA . SER A 1 483 ? -29.114 8.747 13.132 1.00 87.31 483 SER A CA 1
ATOM 3694 C C . SER A 1 483 ? -27.599 8.907 12.980 1.00 87.31 483 SER A C 1
ATOM 3696 O O . SER A 1 483 ? -27.042 9.996 13.111 1.00 87.31 483 SER A O 1
ATOM 3698 N N . LEU A 1 484 ? -26.937 7.819 12.564 1.00 86.31 484 LEU A N 1
ATOM 3699 C CA . LEU A 1 484 ? -25.507 7.799 12.220 1.00 86.31 484 LEU A CA 1
ATOM 3700 C C . LEU A 1 484 ? -25.121 8.888 11.204 1.00 86.31 484 LEU A C 1
ATOM 3702 O O . LEU A 1 484 ? -24.038 9.452 11.285 1.00 86.31 484 LEU A O 1
ATOM 3706 N N . GLU A 1 485 ? -26.010 9.190 10.257 1.00 87.62 485 GLU A N 1
ATOM 3707 C CA . GLU A 1 485 ? -25.786 10.179 9.198 1.00 87.62 485 GLU A CA 1
ATOM 3708 C C . GLU A 1 485 ? -25.646 11.606 9.746 1.00 87.62 485 GLU A C 1
ATOM 3710 O O . GLU A 1 485 ? -24.751 12.345 9.337 1.00 87.62 485 GLU A O 1
ATOM 3715 N N . THR A 1 486 ? -26.466 11.967 10.737 1.00 88.75 486 THR A N 1
ATOM 3716 C CA . THR A 1 486 ? -26.390 13.272 11.402 1.00 88.75 486 THR A CA 1
ATOM 3717 C C . THR A 1 486 ? -25.071 13.398 12.154 1.00 88.75 486 THR A C 1
ATOM 3719 O O . THR A 1 486 ? -24.380 14.405 12.010 1.00 88.75 486 THR A O 1
ATOM 3722 N N . CYS A 1 487 ? -24.655 12.347 12.862 1.00 89.94 487 CYS A N 1
ATOM 3723 C CA . CYS A 1 487 ? -23.398 12.354 13.607 1.00 89.94 487 CYS A CA 1
ATOM 3724 C C . CYS A 1 487 ? -22.165 12.269 12.707 1.00 89.94 487 CYS A C 1
ATOM 3726 O O . CYS A 1 487 ? -21.138 12.856 13.024 1.00 89.94 487 CYS A O 1
ATOM 3728 N N . ALA A 1 488 ? -22.237 11.616 11.546 1.00 88.19 488 ALA A N 1
ATOM 3729 C CA . ALA A 1 488 ? -21.118 11.582 10.603 1.00 88.19 488 ALA A CA 1
ATOM 3730 C C . ALA A 1 488 ? -20.674 12.995 10.176 1.00 88.19 488 ALA A C 1
ATOM 3732 O O . ALA A 1 488 ? -19.478 13.245 10.031 1.00 88.19 488 ALA A O 1
ATOM 3733 N N . SER A 1 489 ? -21.603 13.952 10.060 1.00 88.12 489 SER A N 1
ATOM 3734 C CA . SER A 1 489 ? -21.261 15.345 9.746 1.00 88.12 489 SER A CA 1
ATOM 3735 C C . SER A 1 489 ? -20.449 16.062 10.835 1.00 88.12 489 SER A C 1
ATOM 3737 O O . SER A 1 489 ? -19.680 16.962 10.501 1.00 88.12 489 SER A O 1
ATOM 3739 N N . THR A 1 490 ? -20.542 15.655 12.111 1.00 88.12 490 THR A N 1
ATOM 3740 C CA . THR A 1 490 ? -19.772 16.295 13.196 1.00 88.12 490 THR A CA 1
ATOM 3741 C C . THR A 1 490 ? -18.298 15.907 13.148 1.00 88.12 490 THR A C 1
ATOM 3743 O O . THR A 1 490 ? -17.437 16.709 13.501 1.00 88.12 490 THR A O 1
ATOM 3746 N N . ILE A 1 491 ? -17.991 14.692 12.678 1.00 88.56 491 ILE A N 1
ATOM 3747 C CA . ILE A 1 491 ? -16.615 14.197 12.553 1.00 88.56 491 ILE A CA 1
ATOM 3748 C C . ILE A 1 491 ? -16.029 14.402 11.149 1.00 88.56 491 ILE A C 1
ATOM 3750 O O . ILE A 1 491 ? -14.808 14.391 10.999 1.00 88.56 491 ILE A O 1
ATOM 3754 N N . ALA A 1 492 ? -16.871 14.648 10.137 1.00 88.31 492 ALA A N 1
ATOM 3755 C CA . ALA A 1 492 ? -16.482 14.843 8.737 1.00 88.31 492 ALA A CA 1
ATOM 3756 C C . ALA A 1 492 ? -15.286 15.799 8.512 1.00 88.31 492 ALA A C 1
ATOM 3758 O O . ALA A 1 492 ? -14.428 15.461 7.696 1.00 88.31 492 ALA A O 1
ATOM 3759 N N . PRO A 1 493 ? -15.151 16.944 9.215 1.00 87.94 493 PRO A N 1
ATOM 3760 C CA . PRO A 1 493 ? -13.999 17.836 9.037 1.00 87.94 493 PRO A CA 1
ATOM 3761 C C . PRO A 1 493 ? -12.677 17.257 9.563 1.00 87.94 493 PRO A C 1
ATOM 3763 O O . PRO A 1 493 ? -11.602 17.673 9.132 1.00 87.94 493 PRO A O 1
ATOM 3766 N N . ALA A 1 494 ? -12.750 16.323 10.515 1.00 85.31 494 ALA A N 1
ATOM 3767 C CA . ALA A 1 494 ? -11.593 15.705 11.155 1.00 85.31 494 ALA A CA 1
ATOM 3768 C C . ALA A 1 494 ? -11.138 14.417 10.449 1.00 85.31 494 ALA A C 1
ATOM 3770 O O . ALA A 1 494 ? -9.986 14.009 10.605 1.00 85.31 494 ALA A O 1
ATOM 3771 N N . ILE A 1 495 ? -12.014 13.786 9.659 1.00 84.94 495 ILE A N 1
ATOM 3772 C CA . ILE A 1 495 ? -11.682 12.601 8.862 1.00 84.94 495 ILE A CA 1
ATOM 3773 C C . ILE A 1 495 ? -11.276 12.972 7.428 1.00 84.94 495 ILE A C 1
ATOM 3775 O O . ILE A 1 495 ? -11.759 13.959 6.870 1.00 84.94 495 ILE A O 1
ATOM 3779 N N . PRO A 1 496 ? -10.409 12.174 6.784 1.00 81.50 496 PRO A N 1
ATOM 3780 C CA . PRO A 1 496 ? -10.076 12.366 5.378 1.00 81.50 496 PRO A CA 1
ATOM 3781 C C . PRO A 1 496 ? -11.323 12.176 4.513 1.00 81.50 496 PRO A C 1
ATOM 3783 O O . PRO A 1 496 ? -11.970 11.124 4.562 1.00 81.50 496 PRO A O 1
ATOM 3786 N N . GLN A 1 497 ? -11.641 13.193 3.713 1.00 79.62 497 GLN A N 1
ATOM 3787 C CA . GLN A 1 497 ? -12.713 13.121 2.728 1.00 79.62 497 GLN A CA 1
ATOM 3788 C C . GLN A 1 497 ? -12.330 12.096 1.656 1.00 79.62 497 GLN A C 1
ATOM 3790 O O . GLN A 1 497 ? -11.246 12.155 1.071 1.00 79.62 497 GLN A O 1
ATOM 3795 N N . LEU A 1 498 ? -13.210 11.122 1.436 1.00 67.31 498 LEU A N 1
ATOM 3796 C CA . LEU A 1 498 ? -13.079 10.169 0.344 1.00 67.31 498 LEU A CA 1
ATOM 3797 C C . LEU A 1 498 ? -13.717 10.799 -0.889 1.00 67.31 498 LEU A C 1
ATOM 3799 O O . LEU A 1 498 ? -14.932 10.737 -1.003 1.00 67.31 498 LEU A O 1
ATOM 3803 N N . TRP A 1 499 ? -12.862 11.415 -1.710 1.00 49.56 499 TRP A N 1
ATOM 3804 C CA . TRP A 1 499 ? -13.046 11.868 -3.101 1.00 49.56 499 TRP A CA 1
ATOM 3805 C C . TRP A 1 499 ? -14.468 12.221 -3.544 1.00 49.56 499 TRP A C 1
ATOM 3807 O O . TRP A 1 499 ? -15.276 11.288 -3.762 1.00 49.56 499 TRP A O 1
#

Foldseek 3Di:
DDDDDDDDDDDDPPPPPPPPPPPALVVLVVVCVLCVLVCQQVVNNVVRDDSVVHDPPDPCPDDPDDPPPPPPDPLDDFPPKDAQDPPDDPVPDPFCQDDPPRSIGHFPPNVCLLDDHPPQVVVLVVVLVVLVVVLVVLVVVLVVCVPDVVQCDPPSVLVNQLSVLVNQLSVLQNFDPPPPPCQLQANDGHHGDFVVRDVSQLVSQLSNQLSLLLNLLSLLVVLVVLPDPDDPCSCCCSNPVSVVLSVVQVVVSQWTNQDHRGTYGHLVCCVPSHVVSSCVRLVVSLVVLVVVLVVLVVVLVVLVVVVVVVVVVPDPPPDDDPDDDDDDDDDDDDDDDDDDDDDDDDDDDDDDDDDDDDDDDDDDDDDDDDDDDDDDDDDDDDDPDRDDVVVVVVVPPDDDPDDDDDPPVVVVVSVVVSVVSVVVSVVSVVSSVVSVVVVVVSVVCNCCSNVQSVLVVCLRPPPPSNHCRLVNQLVVCSVVDNDSVVSSVSCVVSHDDDD

Organism: NCBI:txid64517

Radius of gyration: 39.93 Å; chains: 1; bounding box: 82×75×137 Å

Secondary structure (DSSP, 8-state):
------PPPP--------------HHHHHHHHHHHHHHHHHTT-GGGS--GGG--TT---TT-S----S-------PPTT-EEPPTT--TTT--S--B-TTT-EEPPSSGGGGTS-TTHHHHHHHHHHHHHHHHHHHHHHHHHHHHH-GGGGSTTTHHHHHHHHHHHHHHHHHSPPPTTSSS-TTBSSSSPBPBTTT-HHHHHHHHHHHHHHHHHHHHHHHHHHHHHSS--TTHHIIIIITTHHHHHHHHHTT-EE--SSSS-EE-HHHHIIIIIHHHHHHHHHHHHHHHHHHHHHHHHHHHHHHHHHHHHT-----------------------PPP--------------------------------------------------GGGTGGGTS------SS-HHHHHHHHHHHHHHHHHHHHHHHHHHHHHHHHHHHHHHHHHHHHHHHHHHHHHHH---TTS--HHHHHHHHHHH-S-HHHHHHHHTTTSPP--

InterPro domains:
  IPR050949 GPCR Frizzled/Smoothened-like [PTHR31787] (47-302)

Sequence (499 aa):
MLTMKSTKPGNTPATRQSIDQSCTLTTCQTYNNLCFQTFSAINMATHLPNCTLFTNDQTLQQCPLPIAAPQIRNITCAPPLVPKPASYTPAKSTSMRCIEGLDCCIPCPAAAHFYPPKQITSTLKAAFGIRIVSVFFCLAVVISYLVLPEKRVHPRIIILFFSLTMLVWQISSIGRPEGLGTNLSCVGEVEQSEQGNNVWCAVQGIMVHYTSICLACWEVMIILNLHAVSFNWVHIFCWGAPAIPVILAYLSNSFRYTFGTFCLVSPKQSGALLFWPMVALLGPAMMVHLVTTIWILRAKKAISSRNADGAGAEWSGNGGGTRRWSGSGMQYSVSGAPISHLQYSGTGLQQYSGNGLQYSGTGLQYSSNGMHSSGNTFQGSVIGAQYSVNDMQPYLGTYGVDDGRGGGVREERVRDAAVKIVGVAAVQWRILLLSVGKMCILLAYYFFHYEGNQKLESVFTTTLPSIPTPFTQWLWCISTTSSLETCASTIAPAIPQLW

pLDDT: mean 71.87, std 23.03, range [24.53, 98.25]